Protein AF-R6QIT0-F1 (afdb_monomer)

Sequence (380 aa):
MDTFSKRIVAFETPDDYEEWKKTYWSDENIAYMNYVTDMEKKYGKNFETVLNSMTDKEYEKYKRLLDDNPMNKPKTALVKDSKNVRIELNKDIASTNTQIDKLKNQFKQLTDGYSYDEWYRDFSSIEDGFGNGEKDADFEKLKKIDAELKKLFQKKSDLIYNKEKRVQLDTGYKGKIPDDKIQEYNKKAFEQIKRDTGYSDGKAKEFHNALLEYFGGDYETILAGENNTAQIIRNGMDLLPTYKGSIYRGMIFKSENIKMFSELKPGDILPNKGIIESWTSNNRTAISFGGIKSYERSSVILECIDNKTGVGVQHISKFGDREAEVLTSATYEVVDIVIENKFDYLSNHKELLWFPEDLEDEKTTMKGNIVCRIKVKEKN

pLDDT: mean 86.38, std 12.87, range [31.73, 98.19]

Foldseek 3Di:
DPPVVPDDDDDPDPVSVVVVVCLCPDPLNVVLVVLQVVLCVVQNVDSVSSQVPDDPVSNVVNVVSLVSRPVNPPDPPPPVPVLNVLVVLLVLLLVLLVVLVVLQVVLCVLVVRQGPVNCVVVAVDLCGVCPPHDCDPSSVVNVVSVVVNVVSVVVLLVSLLPFAADAADAQVDDWFADPVCVVVLLVVLLVLLCSQNVDDSVLSVLQLVLLCCCQPHDVLCVQVVVDCSLVSPLSSLSRGHAYFWKKKAKAKAQPVPCCLPQVDDFFDWRDDSGQKDKIARDQVLRVVNQPLAVLLIAMEMEMEGGGRRWHQSLSSRSGHNSSSITMDRFIKGWHDKDKDQSLVVCVVVVVPYPDNCCSVVCVVSRRSYMYIYTYIYGDD

Secondary structure (DSSP, 8-state):
--TTT------SSHHHHHHHHHHHTSHHHHHHHHHHHHHHHHH-S-HHHHHHH--HHHHHHHHHHHHH-TTTS--------HHHHHHHHHHHHHHHHHHHHHHHHHHHHHTTT--HHHHHHH-SSHHHHHTTS---HHHHHHHHHHHHHHHHHHHHHHHHHTSPEE-PPP-S-SSSPPGGGHHHHHHHHHHHHHHHH---HHHHHHHHHHHHHHHHS-HHHHHTT-STHHHHHHHHHTTSPEE-S-EEEEEEE-TTTTHHHHT--TTPBPPP-SS-EEEES-HHHHHHHTTTT-TTSEEEEEEETT-SS-EE-TTTSTTGGGTTEEEE---EEEEEEEEEEHHHHHHH-GGGSSSTTHHHHTHHHHHTSEEEEEEEEE--

Mean predicted aligned error: 12.8 Å

Radius of gyration: 28.86 Å; Cα contacts (8 Å, |Δi|>4): 556; chains: 1; bounding box: 90×42×73 Å

Structure (mmCIF, N/CA/C/O backbone):
data_AF-R6QIT0-F1
#
_entry.id   AF-R6QIT0-F1
#
loop_
_atom_site.group_PDB
_atom_site.id
_atom_site.type_symbol
_atom_site.label_atom_id
_atom_site.label_alt_id
_atom_site.label_comp_id
_atom_site.label_asym_id
_atom_site.label_entity_id
_atom_site.label_seq_id
_atom_site.pdbx_PDB_ins_code
_atom_site.Cartn_x
_atom_site.Cartn_y
_atom_site.Cartn_z
_atom_site.occupancy
_atom_site.B_iso_or_equiv
_atom_site.auth_seq_id
_atom_site.auth_comp_id
_atom_site.auth_asym_id
_atom_site.auth_atom_id
_atom_site.pdbx_PDB_model_num
ATOM 1 N N . MET A 1 1 ? -32.465 -17.408 -16.448 1.00 31.73 1 MET A N 1
ATOM 2 C CA . MET A 1 1 ? -32.363 -16.426 -17.548 1.00 31.73 1 MET A CA 1
ATOM 3 C C . MET A 1 1 ? -33.672 -15.668 -17.554 1.00 31.73 1 MET A C 1
ATOM 5 O O . MET A 1 1 ? -34.705 -16.321 -17.606 1.00 31.73 1 MET A O 1
ATOM 9 N N . ASP A 1 2 ? -33.640 -14.348 -17.383 1.00 43.69 2 ASP A N 1
ATOM 10 C CA . ASP A 1 2 ? -34.857 -13.538 -17.470 1.00 43.69 2 ASP A CA 1
ATOM 11 C C . ASP A 1 2 ? -35.331 -13.514 -18.928 1.00 43.69 2 ASP A C 1
ATOM 13 O O . ASP A 1 2 ? -34.564 -13.174 -19.832 1.00 43.69 2 ASP A O 1
ATOM 17 N N . THR A 1 3 ? -36.576 -13.921 -19.160 1.00 40.91 3 THR A N 1
ATOM 18 C CA . THR A 1 3 ? -37.177 -14.031 -20.491 1.00 40.91 3 THR A CA 1
ATOM 19 C C . THR A 1 3 ? -37.334 -12.681 -21.193 1.00 40.91 3 THR A C 1
ATOM 21 O O . THR A 1 3 ? -37.388 -12.667 -22.420 1.00 40.91 3 THR A O 1
ATOM 24 N N . PHE A 1 4 ? -37.323 -11.557 -20.460 1.00 41.91 4 PHE A N 1
ATOM 25 C CA . PHE A 1 4 ? -37.477 -10.214 -21.036 1.00 41.91 4 PHE A CA 1
ATOM 26 C C . PHE A 1 4 ? -36.151 -9.534 -21.359 1.00 41.91 4 PHE A C 1
ATOM 28 O O . PHE A 1 4 ? -35.942 -9.082 -22.483 1.00 41.91 4 PHE A O 1
ATOM 35 N N . SER A 1 5 ? -35.216 -9.489 -20.411 1.00 49.47 5 SER A N 1
ATOM 36 C CA . SER A 1 5 ? -33.914 -8.863 -20.665 1.00 49.47 5 SER A CA 1
ATOM 37 C C . SER A 1 5 ? -32.928 -9.781 -21.394 1.00 49.47 5 SER A C 1
ATOM 39 O O . SER A 1 5 ? -31.866 -9.317 -21.813 1.00 49.47 5 SER A O 1
ATOM 41 N N . LYS A 1 6 ? -33.231 -11.086 -21.508 1.00 46.38 6 LYS A N 1
ATOM 42 C CA . LYS A 1 6 ? -32.286 -12.153 -21.898 1.00 46.38 6 LYS A CA 1
ATOM 43 C C . LYS A 1 6 ? -31.000 -12.156 -21.060 1.00 46.38 6 LYS A C 1
ATOM 45 O O . LYS A 1 6 ? -30.019 -12.803 -21.425 1.00 46.38 6 LYS A O 1
ATOM 50 N N . ARG A 1 7 ? -30.986 -11.452 -19.922 1.00 44.56 7 ARG A N 1
ATOM 51 C CA . ARG A 1 7 ? -29.840 -11.394 -19.019 1.00 44.56 7 ARG A CA 1
ATOM 52 C C . ARG A 1 7 ? -29.917 -12.556 -18.042 1.00 44.56 7 ARG A C 1
ATOM 54 O O . ARG A 1 7 ? -30.984 -12.963 -17.570 1.00 44.56 7 ARG A O 1
ATOM 61 N N . ILE A 1 8 ? -28.754 -13.107 -17.733 1.00 48.91 8 ILE A N 1
ATOM 62 C CA . ILE A 1 8 ? -28.604 -13.948 -16.553 1.00 48.91 8 ILE A CA 1
ATOM 63 C C . ILE A 1 8 ? -28.689 -12.992 -15.365 1.00 48.91 8 ILE A C 1
ATOM 65 O O . ILE A 1 8 ? -27.831 -12.129 -15.201 1.00 48.91 8 ILE A O 1
ATOM 69 N N . VAL A 1 9 ? -29.764 -13.098 -14.588 1.00 52.53 9 VAL A N 1
ATOM 70 C CA . VAL A 1 9 ? -29.870 -12.385 -13.316 1.00 52.53 9 VAL A CA 1
ATOM 71 C C . VAL A 1 9 ? -29.039 -13.183 -12.319 1.00 52.53 9 VAL A C 1
ATOM 73 O O . VAL A 1 9 ? -29.407 -14.303 -11.971 1.00 52.53 9 VAL A O 1
ATOM 76 N N . ALA A 1 10 ? -27.879 -12.642 -11.960 1.00 47.38 10 ALA A N 1
ATOM 77 C CA . ALA A 1 10 ? -27.065 -13.142 -10.863 1.00 47.38 10 ALA A CA 1
ATOM 78 C C . ALA A 1 10 ? -27.478 -12.410 -9.582 1.00 47.38 10 ALA A C 1
ATOM 80 O O . ALA A 1 10 ? -27.758 -11.211 -9.621 1.00 47.38 10 ALA A O 1
ATOM 81 N N . PHE A 1 11 ? -27.532 -13.144 -8.476 1.00 59.38 11 PHE A N 1
ATOM 82 C CA . PHE A 1 11 ? -27.791 -12.606 -7.145 1.00 59.38 11 PHE A CA 1
ATOM 83 C C . PHE A 1 11 ? -26.498 -12.739 -6.344 1.00 59.38 11 PHE A C 1
ATOM 85 O O . PHE A 1 11 ? -25.882 -13.807 -6.368 1.00 59.38 11 PHE A O 1
ATOM 92 N N . GLU A 1 12 ? -26.058 -11.658 -5.701 1.00 51.62 12 GLU A N 1
ATOM 93 C CA . GLU A 1 12 ? -24.821 -11.653 -4.909 1.00 51.62 12 GLU A CA 1
ATOM 94 C C . GLU A 1 12 ? -25.052 -12.284 -3.532 1.00 51.62 12 GLU A C 1
ATOM 96 O O . GLU A 1 12 ? -24.141 -12.894 -2.971 1.00 51.62 12 GLU A O 1
ATOM 101 N N . THR A 1 13 ? -26.290 -12.217 -3.027 1.00 56.69 13 THR A N 1
ATOM 102 C CA . THR A 1 13 ? -26.695 -12.820 -1.755 1.00 56.69 13 THR A CA 1
ATOM 103 C C . THR A 1 13 ? -28.011 -13.612 -1.859 1.00 56.69 13 THR A C 1
ATOM 105 O O . THR A 1 13 ? -28.820 -13.380 -2.764 1.00 56.69 13 THR A O 1
ATOM 108 N N . PRO A 1 14 ? -28.269 -14.554 -0.929 1.00 63.12 14 PRO A N 1
ATOM 109 C CA . PRO A 1 14 ? -29.573 -15.209 -0.803 1.00 63.12 14 PRO A CA 1
ATOM 110 C C . PRO A 1 14 ? -30.732 -14.235 -0.542 1.00 63.12 14 PRO A C 1
ATOM 112 O O . PRO A 1 14 ? -31.841 -14.476 -1.016 1.00 63.12 14 PRO A O 1
ATOM 115 N N . ASP A 1 15 ? -30.480 -13.126 0.155 1.00 66.56 15 ASP A N 1
ATOM 116 C CA . ASP A 1 15 ? -31.505 -12.127 0.475 1.00 66.56 15 ASP A CA 1
ATOM 117 C C . ASP A 1 15 ? -31.977 -11.381 -0.784 1.00 66.56 15 ASP A C 1
ATOM 119 O O . ASP A 1 15 ? -33.183 -11.192 -0.972 1.00 66.56 15 ASP A O 1
ATOM 123 N N . ASP A 1 16 ? -31.058 -11.077 -1.712 1.00 58.75 16 ASP A N 1
ATOM 124 C CA . ASP A 1 16 ? -31.390 -10.479 -3.016 1.00 58.75 16 ASP A CA 1
ATOM 125 C C . ASP A 1 16 ? -32.320 -11.383 -3.839 1.00 58.75 16 ASP A C 1
ATOM 127 O O . ASP A 1 16 ? -33.185 -10.916 -4.587 1.00 58.75 16 ASP A O 1
ATOM 131 N N . TYR A 1 17 ? -32.145 -12.701 -3.709 1.00 66.12 17 TYR A N 1
ATOM 132 C CA . TYR A 1 17 ? -32.988 -13.681 -4.380 1.00 66.12 17 TYR A CA 1
ATOM 133 C C . TYR A 1 17 ? -34.389 -13.754 -3.757 1.00 66.12 17 TYR A C 1
ATOM 135 O O . TYR A 1 17 ? -35.378 -13.851 -4.487 1.00 66.12 17 TYR A O 1
ATOM 143 N N . GLU A 1 18 ? -34.505 -13.664 -2.431 1.00 74.25 18 GLU A N 1
ATOM 144 C CA . GLU A 1 18 ? -35.802 -13.651 -1.741 1.00 74.25 18 GLU A CA 1
ATOM 145 C C . GLU A 1 18 ? -36.601 -12.368 -2.015 1.00 74.25 18 GLU A C 1
ATOM 147 O O . GLU A 1 18 ? -37.817 -12.422 -2.219 1.00 74.25 18 GLU A O 1
ATOM 152 N N . GLU A 1 19 ? -35.943 -11.212 -2.096 1.00 73.75 19 GLU A N 1
ATOM 153 C CA . GLU A 1 19 ? -36.597 -9.956 -2.479 1.00 73.75 19 GLU A CA 1
ATOM 154 C C . GLU A 1 19 ? -37.039 -9.966 -3.950 1.00 73.75 19 GLU A C 1
ATOM 156 O O . GLU A 1 19 ? -38.164 -9.568 -4.286 1.00 73.75 19 GLU A O 1
ATOM 161 N N . TRP A 1 20 ? -36.201 -10.519 -4.832 1.00 79.12 20 TRP A N 1
ATOM 162 C CA . TRP A 1 20 ? -36.572 -10.737 -6.224 1.00 79.12 20 TRP A CA 1
ATOM 163 C C . TRP A 1 20 ? -37.781 -11.664 -6.356 1.00 79.12 20 TRP A C 1
ATOM 165 O O . TRP A 1 20 ? -38.696 -11.340 -7.110 1.00 79.12 20 TRP A O 1
ATOM 175 N N . LYS A 1 21 ? -37.844 -12.770 -5.600 1.00 77.12 21 LYS A N 1
ATOM 176 C CA . LYS A 1 21 ? -38.999 -13.685 -5.616 1.00 77.12 21 LYS A CA 1
ATOM 177 C C . LYS A 1 21 ? -40.297 -12.983 -5.246 1.00 77.12 21 LYS A C 1
ATOM 179 O O . LYS A 1 21 ? -41.299 -13.212 -5.914 1.00 77.12 21 LYS A O 1
ATOM 184 N N . LYS A 1 22 ? -40.295 -12.138 -4.210 1.00 80.25 22 LYS A N 1
ATOM 185 C CA . LYS A 1 22 ? -41.497 -11.390 -3.796 1.00 80.25 22 LYS A CA 1
ATOM 186 C C . LYS A 1 22 ? -42.024 -10.507 -4.924 1.00 80.25 22 LYS A C 1
ATOM 188 O O . LYS A 1 22 ? -43.225 -10.456 -5.150 1.00 80.25 22 LYS A O 1
ATOM 193 N N . THR A 1 23 ? -41.118 -9.861 -5.651 1.00 79.19 23 THR A N 1
ATOM 194 C CA . THR A 1 23 ? -41.467 -8.995 -6.785 1.00 79.19 23 THR A CA 1
ATOM 195 C C . THR A 1 23 ? -41.882 -9.808 -8.015 1.00 79.19 23 THR A C 1
ATOM 197 O O . THR A 1 23 ? -42.837 -9.465 -8.702 1.00 79.19 23 THR A O 1
ATOM 200 N N . TYR A 1 24 ? -41.196 -10.921 -8.283 1.00 81.19 24 TYR A N 1
ATOM 201 C CA . TYR A 1 24 ? -41.499 -11.814 -9.399 1.00 81.19 24 TYR A CA 1
ATOM 202 C C . TYR A 1 24 ? -42.861 -12.503 -9.241 1.00 81.19 24 TYR A C 1
ATOM 204 O O . TYR A 1 24 ? -43.573 -12.696 -10.223 1.00 81.19 24 TYR A O 1
ATOM 212 N N . TRP A 1 25 ? -43.249 -12.844 -8.013 1.00 83.31 25 TRP A N 1
ATOM 213 C CA . TRP A 1 25 ? -44.538 -13.463 -7.699 1.00 83.31 25 TRP A CA 1
ATOM 214 C C . TRP A 1 25 ? -45.601 -12.461 -7.231 1.00 83.31 25 TRP A C 1
ATOM 216 O O . TRP A 1 25 ? -46.584 -12.871 -6.620 1.00 83.31 25 TRP A O 1
ATOM 226 N N . SER A 1 26 ? -45.421 -11.165 -7.497 1.00 85.94 26 SER A N 1
ATOM 227 C CA . SER A 1 26 ? -46.438 -10.161 -7.181 1.00 85.94 26 SER A CA 1
ATOM 228 C C . SER A 1 26 ? -47.660 -10.306 -8.095 1.00 85.94 26 SER A C 1
ATOM 230 O O . SER A 1 26 ? -47.542 -10.754 -9.243 1.00 85.94 26 SER A O 1
ATOM 232 N N . ASP A 1 27 ? -48.833 -9.902 -7.603 1.00 88.31 27 ASP A N 1
ATOM 233 C CA . ASP A 1 27 ? -50.092 -9.982 -8.353 1.00 88.31 27 ASP A CA 1
ATOM 234 C C . ASP A 1 27 ? -50.006 -9.204 -9.677 1.00 88.31 27 ASP A C 1
ATOM 236 O O . ASP A 1 27 ? -50.529 -9.641 -10.703 1.00 88.31 27 ASP A O 1
ATOM 240 N N . GLU A 1 28 ? -49.279 -8.085 -9.683 1.00 88.50 28 GLU A N 1
ATOM 241 C CA . GLU A 1 28 ? -49.058 -7.236 -10.853 1.00 88.50 28 GLU A CA 1
ATOM 242 C C . GLU A 1 28 ? -48.193 -7.930 -11.916 1.00 88.50 28 GLU A C 1
ATOM 244 O O . GLU A 1 28 ? -48.548 -7.927 -13.099 1.00 88.50 28 GLU A O 1
ATOM 249 N N . ASN A 1 29 ? -47.084 -8.574 -11.520 1.00 85.75 29 ASN A N 1
ATOM 250 C CA . ASN A 1 29 ? -46.243 -9.309 -12.470 1.00 85.75 29 ASN A CA 1
ATOM 251 C C . ASN A 1 29 ? -46.955 -10.569 -12.986 1.00 85.75 29 ASN A C 1
ATOM 253 O O . ASN A 1 29 ? -46.876 -10.877 -14.176 1.00 85.75 29 ASN A O 1
ATOM 257 N N . ILE A 1 30 ? -47.710 -11.268 -12.134 1.00 88.75 30 ILE A N 1
ATOM 258 C CA . ILE A 1 30 ? -48.521 -12.425 -12.538 1.00 88.75 30 ILE A CA 1
ATOM 259 C C . ILE A 1 30 ? -49.605 -12.004 -13.542 1.00 88.75 30 ILE A C 1
ATOM 261 O O . ILE A 1 30 ? -49.784 -12.667 -14.566 1.00 88.75 30 ILE A O 1
ATOM 265 N N . ALA A 1 31 ? -50.301 -10.889 -13.302 1.00 87.94 31 ALA A N 1
ATOM 266 C CA . ALA A 1 31 ? -51.314 -10.363 -14.216 1.00 87.94 31 ALA A CA 1
ATOM 267 C C . ALA A 1 31 ? -50.725 -10.022 -15.594 1.00 87.94 31 ALA A C 1
ATOM 269 O O . ALA A 1 31 ? -51.314 -10.365 -16.624 1.00 87.94 31 ALA A O 1
ATOM 270 N N . TYR A 1 32 ? -49.542 -9.406 -15.615 1.00 89.12 32 TYR A N 1
ATOM 271 C CA . TYR A 1 32 ? -48.799 -9.138 -16.842 1.00 89.12 32 TYR A CA 1
ATOM 272 C C . TYR A 1 32 ? -48.402 -10.431 -17.576 1.00 89.12 32 TYR A C 1
ATOM 274 O O . TYR A 1 32 ? -48.713 -10.587 -18.759 1.00 89.12 32 TYR A O 1
ATOM 282 N N . MET A 1 33 ? -47.781 -11.390 -16.881 1.00 87.50 33 MET A N 1
ATOM 283 C CA . MET A 1 33 ? -47.329 -12.660 -17.467 1.00 87.50 33 MET A CA 1
ATOM 284 C C . MET A 1 33 ? -48.482 -13.482 -18.049 1.00 87.50 33 MET A C 1
ATOM 286 O O . MET A 1 33 ? -48.368 -14.025 -19.152 1.00 87.50 33 MET A O 1
ATOM 290 N N . ASN A 1 34 ? -49.610 -13.544 -17.339 1.00 90.12 34 ASN A N 1
ATOM 291 C CA . ASN A 1 34 ? -50.814 -14.219 -17.817 1.00 90.12 34 ASN A CA 1
ATOM 292 C C . ASN A 1 34 ? -51.345 -13.560 -19.091 1.00 90.12 34 ASN A C 1
ATOM 294 O O . ASN A 1 34 ? -51.652 -14.249 -20.061 1.00 90.12 34 ASN A O 1
ATOM 298 N N . TYR A 1 35 ? -51.383 -12.226 -19.124 1.00 89.94 35 TYR A N 1
ATOM 299 C CA . TYR A 1 35 ? -51.857 -11.500 -20.294 1.00 89.94 35 TYR A CA 1
ATOM 300 C C . TYR A 1 35 ? -50.952 -11.696 -21.517 1.00 89.94 35 TYR A C 1
ATOM 302 O O . TYR A 1 35 ? -51.455 -11.950 -22.610 1.00 89.94 35 TYR A O 1
ATOM 310 N N . VAL A 1 36 ? -49.626 -11.658 -21.344 1.00 84.56 36 VAL A N 1
ATOM 311 C CA . VAL A 1 36 ? -48.670 -11.971 -22.423 1.00 84.56 36 VAL A CA 1
ATOM 312 C C . VAL A 1 36 ? -48.868 -13.404 -22.923 1.00 84.56 36 VAL A C 1
ATOM 314 O O . VAL A 1 36 ? -48.960 -13.620 -24.128 1.00 84.56 36 VAL A O 1
ATOM 317 N N . THR A 1 37 ? -49.031 -14.367 -22.013 1.00 86.62 37 THR A N 1
ATOM 318 C CA . THR A 1 37 ? -49.285 -15.776 -22.359 1.00 86.62 37 THR A CA 1
ATOM 319 C C . THR A 1 37 ? -50.571 -15.943 -23.176 1.00 86.62 37 THR A C 1
ATOM 321 O O . THR A 1 37 ? -50.616 -16.728 -24.125 1.00 86.62 37 THR A O 1
ATOM 324 N N . ASP A 1 38 ? -51.630 -15.206 -22.843 1.00 90.12 38 ASP A N 1
ATOM 325 C CA . ASP A 1 38 ? -52.887 -15.246 -23.594 1.00 90.12 38 ASP A CA 1
ATOM 326 C C . ASP A 1 38 ? -52.742 -14.633 -24.994 1.00 90.12 38 ASP A C 1
ATOM 328 O O . ASP A 1 38 ? -53.301 -15.156 -25.961 1.00 90.12 38 ASP A O 1
ATOM 332 N N . MET A 1 39 ? -51.942 -13.572 -25.133 1.00 88.50 39 MET A N 1
ATOM 333 C CA . MET A 1 39 ? -51.628 -12.976 -26.435 1.00 88.50 39 MET A CA 1
ATOM 334 C C . MET A 1 39 ? -50.748 -13.894 -27.293 1.00 88.50 39 MET A C 1
ATOM 336 O O . MET A 1 39 ? -50.995 -14.022 -28.492 1.00 88.50 39 MET A O 1
ATOM 340 N N . GLU A 1 40 ? -49.793 -14.609 -26.693 1.00 86.50 40 GLU A N 1
ATOM 341 C CA . GLU A 1 40 ? -48.991 -15.626 -27.386 1.00 86.50 40 GLU A CA 1
ATOM 342 C C . GLU A 1 40 ? -49.841 -16.804 -27.876 1.00 86.50 40 GLU A C 1
ATOM 344 O O . GLU A 1 40 ? -49.637 -17.314 -28.979 1.00 86.50 40 GLU A O 1
ATOM 349 N N . LYS A 1 41 ? -50.834 -17.241 -27.091 1.00 89.25 41 LYS A N 1
ATOM 350 C CA . LYS A 1 41 ? -51.789 -18.269 -27.537 1.00 89.25 41 LYS A CA 1
ATOM 351 C C . LYS A 1 41 ? -52.631 -17.789 -28.717 1.00 89.25 41 LYS A C 1
ATOM 353 O O . LYS A 1 41 ? -52.975 -18.594 -29.578 1.00 89.25 41 LYS A O 1
ATOM 358 N N . LYS A 1 42 ? -52.973 -16.499 -28.743 1.00 89.75 42 LYS A N 1
ATOM 359 C CA . LYS A 1 42 ? -53.838 -15.903 -29.765 1.00 89.75 42 LYS A CA 1
ATOM 360 C C . LYS A 1 42 ? -53.106 -15.620 -31.080 1.00 89.75 42 LYS A C 1
ATOM 362 O O . LYS A 1 42 ? -53.659 -15.899 -32.139 1.00 89.75 42 LYS A O 1
ATOM 367 N N . TYR A 1 43 ? -51.889 -15.082 -31.017 1.00 87.25 43 TYR A N 1
ATOM 368 C CA . TYR A 1 43 ? -51.154 -14.576 -32.185 1.00 87.25 43 TYR A CA 1
ATOM 369 C C . TYR A 1 43 ? -49.862 -15.356 -32.499 1.00 87.25 43 TYR A C 1
ATOM 371 O O . TYR A 1 43 ? -49.231 -15.119 -33.527 1.00 87.25 43 TYR A O 1
ATOM 379 N N . GLY A 1 44 ? -49.483 -16.323 -31.658 1.00 82.69 44 GLY A N 1
ATOM 380 C CA . GLY A 1 44 ? -48.288 -17.156 -31.813 1.00 82.69 44 GLY A CA 1
ATOM 381 C C . GLY A 1 44 ? -47.152 -16.774 -30.858 1.00 82.69 44 GLY A C 1
ATOM 382 O O . GLY A 1 44 ? -47.201 -15.775 -30.158 1.00 82.69 44 GLY A O 1
ATOM 383 N N . LYS A 1 45 ? -46.087 -17.582 -30.820 1.00 76.88 45 LYS A N 1
ATOM 384 C CA . LYS A 1 45 ? -44.990 -17.438 -29.836 1.00 76.88 45 LYS A CA 1
ATOM 385 C C . LYS A 1 45 ? -43.949 -16.365 -30.177 1.00 76.88 45 LYS A C 1
ATOM 387 O O . LYS A 1 45 ? -43.019 -16.142 -29.408 1.00 76.88 45 LYS A O 1
ATOM 392 N N . ASN A 1 46 ? -44.029 -15.759 -31.360 1.00 81.75 46 ASN A N 1
ATOM 393 C CA . ASN A 1 46 ? -43.087 -14.719 -31.756 1.00 81.75 46 ASN A CA 1
ATOM 394 C C . ASN A 1 46 ? -43.569 -13.372 -31.202 1.00 81.75 46 ASN A C 1
ATOM 396 O O . ASN A 1 46 ? -44.570 -12.837 -31.664 1.00 81.75 46 ASN A O 1
ATOM 400 N N . PHE A 1 47 ? -42.837 -12.827 -30.233 1.00 72.94 47 PHE A N 1
ATOM 401 C CA . PHE A 1 47 ? -43.214 -11.604 -29.521 1.00 72.94 47 PHE A CA 1
ATOM 402 C C . PHE A 1 47 ? -43.420 -10.383 -30.433 1.00 72.94 47 PHE A C 1
ATOM 404 O O . PHE A 1 47 ? -44.367 -9.625 -30.253 1.00 72.94 47 PHE A O 1
ATOM 411 N N . GLU A 1 48 ? -42.576 -10.215 -31.451 1.00 70.75 48 GLU A N 1
ATOM 412 C CA . GLU A 1 48 ? -42.704 -9.123 -32.423 1.00 70.75 48 GLU A CA 1
ATOM 413 C C . GLU A 1 48 ? -43.969 -9.285 -33.277 1.00 70.75 48 GLU A C 1
ATOM 415 O O . GLU A 1 48 ? -44.690 -8.323 -33.535 1.00 70.75 48 GLU A O 1
ATOM 420 N N . THR A 1 49 ? -44.301 -10.526 -33.637 1.00 74.50 49 THR A N 1
ATOM 421 C CA . THR A 1 49 ? -45.550 -10.859 -34.337 1.00 74.50 49 THR A CA 1
ATOM 422 C C . THR A 1 49 ? -46.767 -10.599 -33.453 1.00 74.50 49 THR A C 1
ATOM 424 O O . THR A 1 49 ? -47.758 -10.050 -33.930 1.00 74.50 49 THR A O 1
ATOM 427 N N . VAL A 1 50 ? -46.688 -10.946 -32.166 1.00 79.69 50 VAL A N 1
ATOM 428 C CA . VAL A 1 50 ? -47.752 -10.704 -31.185 1.00 79.69 50 VAL A CA 1
ATOM 429 C C . VAL A 1 50 ? -48.033 -9.210 -31.060 1.00 79.69 50 VAL A C 1
ATOM 431 O O . VAL A 1 50 ? -49.177 -8.810 -31.244 1.00 79.69 50 VAL A O 1
ATOM 434 N N . LEU A 1 51 ? -47.009 -8.385 -30.819 1.00 77.56 51 LEU A N 1
ATOM 435 C CA . LEU A 1 51 ? -47.170 -6.934 -30.666 1.00 77.56 51 LEU A CA 1
ATOM 436 C C . LEU A 1 51 ? -47.758 -6.273 -31.918 1.00 77.56 51 LEU A C 1
ATOM 438 O O . LEU A 1 51 ? -48.676 -5.467 -31.800 1.00 77.56 51 LEU A O 1
ATOM 442 N N . ASN A 1 52 ? -47.286 -6.657 -33.107 1.00 77.44 52 ASN A N 1
ATOM 443 C CA . ASN A 1 52 ? -47.766 -6.095 -34.373 1.00 77.44 52 ASN A CA 1
ATOM 444 C C . ASN A 1 52 ? -49.179 -6.565 -34.761 1.00 77.44 52 ASN A C 1
ATOM 446 O O . ASN A 1 52 ? -49.790 -5.978 -35.652 1.00 77.44 52 ASN A O 1
ATOM 450 N N . SER A 1 53 ? -49.694 -7.617 -34.116 1.00 82.88 53 SER A N 1
ATOM 451 C CA . SER A 1 53 ? -51.023 -8.182 -34.388 1.00 82.88 53 SER A CA 1
ATOM 452 C C . SER A 1 53 ? -52.082 -7.779 -33.355 1.00 82.88 53 SER A C 1
ATOM 454 O O . SER A 1 53 ? -53.253 -8.122 -33.527 1.00 82.88 53 SER A O 1
ATOM 456 N N . MET A 1 54 ? -51.701 -7.075 -32.281 1.00 87.00 54 MET A N 1
ATOM 457 C CA . MET A 1 54 ? -52.644 -6.602 -31.265 1.00 87.00 54 MET A CA 1
ATOM 458 C C . MET A 1 54 ? -53.552 -5.503 -31.817 1.00 87.00 54 MET A C 1
ATOM 460 O O . MET A 1 54 ? -53.117 -4.605 -32.532 1.00 87.00 54 MET A O 1
ATOM 464 N N . THR A 1 55 ? -54.819 -5.527 -31.411 1.00 88.81 55 THR A N 1
ATOM 465 C CA . THR A 1 55 ? -55.696 -4.358 -31.565 1.00 88.81 55 THR A CA 1
ATOM 466 C C . THR A 1 55 ? -55.266 -3.232 -30.622 1.00 88.81 55 THR A C 1
ATOM 468 O O . THR A 1 55 ? -54.688 -3.495 -29.567 1.00 88.81 55 THR A O 1
ATOM 471 N N . ASP A 1 56 ? -55.645 -1.987 -30.919 1.00 76.56 56 ASP A N 1
ATOM 472 C CA . ASP A 1 56 ? -55.338 -0.830 -30.060 1.00 76.56 56 ASP A CA 1
ATOM 473 C C . ASP A 1 56 ? -55.758 -1.051 -28.598 1.00 76.56 56 ASP A C 1
ATOM 475 O O . ASP A 1 56 ? -55.019 -0.741 -27.668 1.00 76.56 56 ASP A O 1
ATOM 479 N N . LYS A 1 57 ? -56.927 -1.665 -28.367 1.00 83.25 57 LYS A N 1
ATOM 480 C CA . LYS A 1 57 ? -57.407 -1.979 -27.009 1.00 83.25 57 LYS A CA 1
ATOM 481 C C . LYS A 1 57 ? -56.537 -3.018 -26.302 1.00 83.25 57 LYS A C 1
ATOM 483 O O . LYS A 1 57 ? -56.346 -2.931 -25.089 1.00 83.25 57 LYS A O 1
ATOM 488 N N . GLU A 1 58 ? -56.051 -4.015 -27.034 1.00 84.31 58 GLU A N 1
ATOM 489 C CA . GLU A 1 58 ? -55.181 -5.058 -26.488 1.00 84.31 58 GLU A CA 1
ATOM 490 C C . GLU A 1 58 ? -53.790 -4.513 -26.180 1.00 84.31 58 GLU A C 1
ATOM 492 O O . GLU A 1 58 ? -53.230 -4.849 -25.134 1.00 84.31 58 GLU A O 1
ATOM 497 N N . TYR A 1 59 ? -53.284 -3.637 -27.047 1.00 82.50 59 TYR A N 1
ATOM 498 C CA . TYR A 1 59 ? -52.012 -2.957 -26.869 1.00 82.50 59 TYR A CA 1
ATOM 499 C C . TYR A 1 59 ? -52.045 -1.985 -25.685 1.00 82.50 59 TYR A C 1
ATOM 501 O O . TYR A 1 59 ? -51.150 -2.014 -24.847 1.00 82.50 59 TYR A O 1
ATOM 509 N N . GLU A 1 60 ? -53.101 -1.184 -25.535 1.00 79.88 60 GLU A N 1
ATOM 510 C CA . GLU A 1 60 ? -53.247 -0.286 -24.382 1.00 79.88 60 GLU A CA 1
ATOM 511 C C . GLU A 1 60 ? -53.340 -1.057 -23.058 1.00 79.88 60 GLU A C 1
ATOM 513 O O . GLU A 1 60 ? -52.769 -0.649 -22.044 1.00 79.88 60 GLU A O 1
ATOM 518 N N . LYS A 1 61 ? -54.009 -2.218 -23.054 1.00 87.25 61 LYS A N 1
ATOM 519 C CA . LYS A 1 61 ? -54.032 -3.102 -21.882 1.00 87.25 61 LYS A CA 1
ATOM 520 C C . LYS A 1 61 ? -52.658 -3.720 -21.607 1.00 87.25 61 LYS A C 1
ATOM 522 O O . LYS A 1 61 ? -52.246 -3.746 -20.450 1.00 87.25 61 LYS A O 1
ATOM 527 N N . TYR A 1 62 ? -51.956 -4.187 -22.642 1.00 86.88 62 TYR A N 1
ATOM 528 C CA . TYR A 1 62 ? -50.577 -4.673 -22.534 1.00 86.88 62 TYR A CA 1
ATOM 529 C C . TYR A 1 62 ? -49.676 -3.601 -21.917 1.00 86.88 62 TYR A C 1
ATOM 531 O O . TYR A 1 62 ? -49.007 -3.861 -20.922 1.00 86.88 62 TYR A O 1
ATOM 539 N N . LYS A 1 63 ? -49.715 -2.386 -22.469 1.00 81.44 63 LYS A N 1
ATOM 540 C CA . LYS A 1 63 ? -48.892 -1.258 -22.046 1.00 81.44 63 LYS A CA 1
ATOM 541 C C . LYS A 1 63 ? -49.177 -0.859 -20.603 1.00 81.44 63 LYS A C 1
ATOM 543 O O . LYS A 1 63 ? -48.240 -0.699 -19.838 1.00 81.44 63 LYS A O 1
ATOM 548 N N . ARG A 1 64 ? -50.449 -0.801 -20.195 1.00 85.44 64 ARG A N 1
ATOM 549 C CA . ARG A 1 64 ? -50.814 -0.531 -18.797 1.00 85.44 64 ARG A CA 1
ATOM 550 C C . ARG A 1 64 ? -50.259 -1.589 -17.844 1.00 85.44 64 ARG A C 1
ATOM 552 O O . ARG A 1 64 ? -49.634 -1.239 -16.855 1.00 85.44 64 ARG A O 1
ATOM 559 N N . LEU A 1 65 ? -50.450 -2.873 -18.159 1.00 87.88 65 LEU A N 1
ATOM 560 C CA . LEU A 1 65 ? -49.923 -3.965 -17.335 1.00 87.88 65 LEU A CA 1
ATOM 561 C C . LEU A 1 65 ? -48.393 -3.950 -17.283 1.00 87.88 65 LEU A C 1
ATOM 563 O O . LEU A 1 65 ? -47.818 -4.264 -16.250 1.00 87.88 65 LEU A O 1
ATOM 567 N N . LEU A 1 66 ? -47.742 -3.582 -18.385 1.00 83.31 66 LEU A N 1
ATOM 568 C CA . LEU A 1 66 ? -46.297 -3.431 -18.470 1.00 83.31 66 LEU A CA 1
ATOM 569 C C . LEU A 1 66 ? -45.796 -2.237 -17.636 1.00 83.31 66 LEU A C 1
ATOM 571 O O . LEU A 1 66 ? -44.798 -2.370 -16.934 1.00 83.31 66 LEU A O 1
ATOM 575 N N . ASP A 1 67 ? -46.472 -1.091 -17.684 1.00 80.00 67 ASP A N 1
ATOM 576 C CA . ASP A 1 67 ? -46.113 0.118 -16.928 1.00 80.00 67 ASP A CA 1
ATOM 577 C C . ASP A 1 67 ? -46.348 -0.063 -15.413 1.00 80.00 67 ASP A C 1
ATOM 579 O O . ASP A 1 67 ? -45.554 0.401 -14.586 1.00 80.00 67 ASP A O 1
ATOM 583 N N . ASP A 1 68 ? -47.403 -0.797 -15.045 1.00 83.19 68 ASP A N 1
ATOM 584 C CA . ASP A 1 68 ? -47.730 -1.136 -13.657 1.00 83.19 68 ASP A CA 1
ATOM 585 C C . ASP A 1 68 ? -46.840 -2.263 -13.100 1.00 83.19 68 ASP A C 1
ATOM 587 O O . ASP A 1 68 ? -46.701 -2.389 -11.880 1.00 83.19 68 ASP A O 1
ATOM 591 N N . ASN A 1 69 ? -46.185 -3.050 -13.963 1.00 82.62 69 ASN A N 1
ATOM 592 C CA . ASN A 1 69 ? -45.352 -4.174 -13.549 1.00 82.62 69 ASN A CA 1
ATOM 593 C C . ASN A 1 69 ? -44.086 -3.692 -12.806 1.00 82.62 69 ASN A C 1
ATOM 595 O O . ASN A 1 69 ? -43.215 -3.047 -13.408 1.00 82.62 69 ASN A O 1
ATOM 599 N N . PRO A 1 70 ? -43.904 -4.055 -11.520 1.00 76.25 70 PRO A N 1
ATOM 600 C CA . PRO A 1 70 ? -42.729 -3.659 -10.746 1.00 76.25 70 PRO A CA 1
ATOM 601 C C . PRO A 1 70 ? -41.410 -4.208 -11.317 1.00 76.25 70 PRO A C 1
ATOM 603 O O . PRO A 1 70 ? -40.358 -3.629 -11.059 1.00 76.25 70 PRO A O 1
ATOM 606 N N . MET A 1 71 ? -41.452 -5.265 -12.137 1.00 76.38 71 MET A N 1
ATOM 607 C CA . MET A 1 71 ? -40.288 -5.810 -12.849 1.00 76.38 71 MET A CA 1
ATOM 608 C C . MET A 1 71 ? -39.847 -4.963 -14.053 1.00 76.38 71 MET A C 1
ATOM 610 O O . MET A 1 71 ? -38.687 -5.054 -14.455 1.00 76.38 71 MET A O 1
ATOM 614 N N . ASN A 1 72 ? -40.750 -4.170 -14.641 1.00 72.75 72 ASN A N 1
ATOM 615 C CA . ASN A 1 72 ? -40.478 -3.344 -15.823 1.00 72.75 72 ASN A CA 1
ATOM 616 C C . ASN A 1 72 ? -40.094 -1.898 -15.472 1.00 72.75 72 ASN A C 1
ATOM 618 O O . ASN A 1 72 ? -39.493 -1.189 -16.282 1.00 72.75 72 ASN A O 1
ATOM 622 N N . LYS A 1 73 ? -40.374 -1.456 -14.243 1.00 63.28 73 LYS A N 1
ATOM 623 C CA . LYS A 1 73 ? -39.802 -0.206 -13.744 1.00 63.28 73 LYS A CA 1
ATOM 624 C C . LYS A 1 73 ? -38.277 -0.352 -13.771 1.00 63.28 73 LYS A C 1
ATOM 626 O O . LYS A 1 73 ? -37.771 -1.373 -13.294 1.00 63.28 73 LYS A O 1
ATOM 631 N N . PRO A 1 74 ? -37.523 0.614 -14.338 1.00 47.06 74 PRO A N 1
ATOM 632 C CA . PRO A 1 74 ? -36.073 0.584 -14.240 1.00 47.06 74 PRO A CA 1
ATOM 633 C C . PRO A 1 74 ? -35.761 0.425 -12.765 1.00 47.06 74 PRO A C 1
ATOM 635 O O . PRO A 1 74 ? -36.231 1.226 -11.958 1.00 47.06 74 PRO A O 1
ATOM 638 N N . LYS A 1 75 ? -35.055 -0.655 -12.418 1.00 45.97 75 LYS A N 1
ATOM 639 C CA . LYS A 1 75 ? -34.647 -0.912 -11.046 1.00 45.97 75 LYS A CA 1
ATOM 640 C C . LYS A 1 75 ? -33.955 0.360 -10.545 1.00 45.97 75 LYS A C 1
ATOM 642 O O . LYS A 1 75 ? -32.759 0.537 -10.762 1.00 45.97 75 LYS A O 1
ATOM 647 N N . THR A 1 76 ? -34.657 1.195 -9.781 1.00 38.03 76 THR A N 1
ATOM 648 C CA . THR A 1 76 ? -34.091 1.662 -8.526 1.00 38.03 76 THR A CA 1
ATOM 649 C C . THR A 1 76 ? -33.893 0.385 -7.754 1.00 38.03 76 THR A C 1
ATOM 651 O O . THR A 1 76 ? -34.755 -0.058 -7.001 1.00 38.03 76 THR A O 1
ATOM 654 N N . ALA A 1 77 ? -32.789 -0.292 -8.053 1.00 34.06 77 ALA A N 1
ATOM 655 C CA . ALA A 1 77 ? -32.274 -1.247 -7.128 1.00 34.06 77 ALA A CA 1
ATOM 656 C C . ALA A 1 77 ? -32.265 -0.492 -5.800 1.00 34.06 77 ALA A C 1
ATOM 658 O O . ALA A 1 77 ? -31.763 0.635 -5.737 1.00 34.06 77 ALA A O 1
ATOM 659 N N . LEU A 1 78 ? -32.795 -1.097 -4.747 1.00 36.38 78 LEU A N 1
ATOM 660 C CA . LEU A 1 78 ? -32.365 -0.765 -3.399 1.00 36.38 78 LEU A CA 1
ATOM 661 C C . LEU A 1 78 ? -30.894 -1.207 -3.239 1.00 36.38 78 LEU A C 1
ATOM 663 O O . LEU A 1 78 ? -30.507 -1.834 -2.268 1.00 36.38 78 LEU A O 1
ATOM 667 N N . VAL A 1 79 ? -30.037 -0.853 -4.206 1.00 35.28 79 VAL A N 1
ATOM 668 C CA . VAL A 1 79 ? -28.652 -0.516 -3.957 1.00 35.28 79 VAL A CA 1
ATOM 669 C C . VAL A 1 79 ? -28.794 0.586 -2.926 1.00 35.28 79 VAL A C 1
ATOM 671 O O . VAL A 1 79 ? -29.232 1.688 -3.262 1.00 35.28 79 VAL A O 1
ATOM 674 N N . LYS A 1 80 ? -28.485 0.298 -1.655 1.00 38.16 80 LYS A N 1
ATOM 675 C CA . LYS A 1 80 ? -27.974 1.357 -0.785 1.00 38.16 80 LYS A CA 1
ATOM 676 C C . LYS A 1 80 ? -27.009 2.123 -1.677 1.00 38.16 80 LYS A C 1
ATOM 678 O O . LYS A 1 80 ? -26.044 1.508 -2.124 1.00 38.16 80 LYS A O 1
ATOM 683 N N . ASP A 1 81 ? -27.362 3.358 -2.046 1.00 45.44 81 ASP A N 1
ATOM 684 C CA . ASP A 1 81 ? -26.641 4.164 -3.034 1.00 45.44 81 ASP A CA 1
ATOM 685 C C . ASP A 1 81 ? -25.148 3.882 -2.837 1.00 45.44 81 ASP A C 1
ATOM 687 O O . ASP A 1 81 ? -24.670 4.003 -1.710 1.00 45.44 81 ASP A O 1
ATOM 691 N N . SER A 1 82 ? -24.434 3.336 -3.826 1.00 53.22 82 SER A N 1
ATOM 692 C CA . SER A 1 82 ? -23.075 2.802 -3.594 1.00 53.22 82 SER A CA 1
ATOM 693 C C . SER A 1 82 ? -22.159 3.868 -2.981 1.00 53.22 82 SER A C 1
ATOM 695 O O . SER A 1 82 ? -21.247 3.578 -2.205 1.00 53.22 82 SER A O 1
ATOM 697 N N . LYS A 1 83 ? -22.499 5.134 -3.243 1.00 58.50 83 LYS A N 1
ATOM 698 C CA . LYS A 1 83 ? -21.988 6.322 -2.572 1.00 58.50 83 LYS A CA 1
ATOM 699 C C . LYS A 1 83 ? -22.298 6.369 -1.066 1.00 58.50 83 LYS A C 1
ATOM 701 O O . LYS A 1 83 ? -21.385 6.622 -0.291 1.00 58.50 83 LYS A O 1
ATOM 706 N N . ASN A 1 84 ? -23.531 6.115 -0.633 1.00 62.22 84 ASN A N 1
ATOM 707 C CA . ASN A 1 84 ? -23.918 6.021 0.780 1.00 62.22 84 ASN A CA 1
ATOM 708 C C . ASN A 1 84 ? -23.253 4.837 1.498 1.00 62.22 84 ASN A C 1
ATOM 710 O O . ASN A 1 84 ? -22.750 5.039 2.598 1.00 62.22 84 ASN A O 1
ATOM 714 N N . VAL A 1 85 ? -23.159 3.653 0.873 1.00 70.44 85 VAL A N 1
ATOM 715 C CA . VAL A 1 85 ? -22.432 2.498 1.455 1.00 70.44 85 VAL A CA 1
ATOM 716 C C . VAL A 1 85 ? -20.970 2.849 1.694 1.00 70.44 85 VAL A C 1
ATOM 718 O O . VAL A 1 85 ? -20.434 2.630 2.777 1.00 70.44 85 VAL A O 1
ATOM 721 N N . ARG A 1 86 ? -20.328 3.453 0.692 1.00 79.56 86 ARG A N 1
ATOM 722 C CA . ARG A 1 86 ? -18.947 3.913 0.794 1.00 79.56 86 ARG A CA 1
ATOM 723 C C . ARG A 1 86 ? -18.766 4.978 1.873 1.00 79.56 86 ARG A C 1
ATOM 725 O O . ARG A 1 86 ? -17.788 4.932 2.609 1.00 79.56 86 ARG A O 1
ATOM 732 N N . ILE A 1 87 ? -19.686 5.938 1.970 1.00 78.38 87 ILE A N 1
ATOM 733 C CA . ILE A 1 87 ? -19.639 6.989 2.994 1.00 78.38 87 ILE A CA 1
ATOM 734 C C . ILE A 1 87 ? -19.781 6.386 4.398 1.00 78.38 87 ILE A C 1
ATOM 736 O O . ILE A 1 87 ? -19.051 6.801 5.294 1.00 78.38 87 ILE A O 1
ATOM 740 N N . GLU A 1 88 ? -20.690 5.428 4.602 1.00 83.81 88 GLU A N 1
ATOM 741 C CA . GLU A 1 88 ? -20.837 4.707 5.876 1.00 83.81 88 GLU A CA 1
ATOM 742 C C . GLU A 1 88 ? -19.554 3.945 6.229 1.00 83.81 88 GLU A C 1
ATOM 744 O O . GLU A 1 88 ? -18.989 4.164 7.299 1.00 83.81 88 GLU A O 1
ATOM 749 N N . LEU A 1 89 ? -19.024 3.157 5.289 1.00 88.62 89 LEU A N 1
ATOM 750 C CA . LEU A 1 89 ? -17.783 2.405 5.479 1.00 88.62 89 LEU A CA 1
ATOM 751 C C . LEU A 1 89 ? -16.599 3.325 5.819 1.00 88.62 89 LEU A C 1
ATOM 753 O O . LEU A 1 89 ? -15.862 3.076 6.771 1.00 88.62 89 LEU A O 1
ATOM 757 N N . ASN A 1 90 ? -16.443 4.430 5.088 1.00 90.88 90 ASN A N 1
ATOM 758 C CA . ASN A 1 90 ? -15.381 5.404 5.336 1.00 90.88 90 ASN A CA 1
ATOM 759 C C . ASN A 1 90 ? -15.522 6.082 6.708 1.00 90.88 90 ASN A C 1
ATOM 761 O O . ASN A 1 90 ? -14.511 6.353 7.358 1.00 90.88 90 ASN A O 1
ATOM 765 N N . LYS A 1 91 ? -16.750 6.340 7.180 1.00 90.38 91 LYS A N 1
ATOM 766 C CA . LYS A 1 91 ? -16.986 6.864 8.537 1.00 90.38 91 LYS A CA 1
ATOM 767 C C . LYS A 1 91 ? -16.559 5.859 9.605 1.00 90.38 91 LYS A C 1
ATOM 769 O O . LYS A 1 91 ? -15.903 6.258 10.568 1.00 90.38 91 LYS A O 1
ATOM 774 N N . ASP A 1 92 ? -16.876 4.581 9.424 1.00 92.75 92 ASP A N 1
ATOM 775 C CA . ASP A 1 92 ? -16.491 3.522 10.362 1.00 92.75 92 ASP A CA 1
ATOM 776 C C . ASP A 1 92 ? -14.973 3.327 10.413 1.00 92.75 92 ASP A C 1
ATOM 778 O O . ASP A 1 92 ? -14.399 3.187 11.500 1.00 92.75 92 ASP A O 1
ATOM 782 N N . ILE A 1 93 ? -14.302 3.394 9.259 1.00 93.12 93 ILE A N 1
ATOM 783 C CA . ILE A 1 93 ? -12.838 3.363 9.168 1.00 93.12 93 ILE A CA 1
ATOM 784 C C . ILE A 1 93 ? -12.232 4.578 9.877 1.00 93.12 93 ILE A C 1
ATOM 786 O O . ILE A 1 93 ? -11.363 4.416 10.732 1.00 93.12 93 ILE A O 1
ATOM 790 N N . ALA A 1 94 ? -12.718 5.789 9.592 1.00 91.81 94 ALA A N 1
ATOM 791 C CA . ALA A 1 94 ? -12.209 7.012 10.213 1.00 91.81 94 ALA A CA 1
ATOM 792 C C . ALA A 1 94 ? -12.407 7.020 11.743 1.00 91.81 94 ALA A C 1
ATOM 794 O O . ALA A 1 94 ? -11.509 7.417 12.493 1.00 91.81 94 ALA A O 1
ATOM 795 N N . SER A 1 95 ? -13.559 6.537 12.221 1.00 93.44 95 SER A N 1
ATOM 796 C CA . SER A 1 95 ? -13.825 6.362 13.654 1.00 93.44 95 SER A CA 1
ATOM 797 C C . SER A 1 95 ? -12.866 5.353 14.285 1.00 93.44 95 SER A C 1
ATOM 799 O O . SER A 1 95 ? -12.298 5.617 15.345 1.00 93.44 95 SER A O 1
ATOM 801 N N . THR A 1 96 ? -12.635 4.223 13.612 1.00 94.62 96 THR A N 1
ATOM 802 C CA . THR A 1 96 ? -11.709 3.181 14.074 1.00 94.62 96 THR A CA 1
ATOM 803 C C . THR A 1 96 ? -10.273 3.712 14.140 1.00 94.62 96 THR A C 1
ATOM 805 O O . THR A 1 96 ? -9.617 3.537 15.163 1.00 94.62 96 THR A O 1
ATOM 808 N N . ASN A 1 97 ? -9.811 4.455 13.128 1.00 92.44 97 ASN A N 1
ATOM 809 C CA . ASN A 1 97 ? -8.501 5.119 13.146 1.00 92.44 97 ASN A CA 1
ATOM 810 C C . ASN A 1 97 ? -8.361 6.093 14.324 1.00 92.44 97 ASN A C 1
ATOM 812 O O . ASN A 1 97 ? -7.372 6.048 15.049 1.00 92.44 97 ASN A O 1
ATOM 816 N N . THR A 1 98 ? -9.385 6.910 14.585 1.00 93.12 98 THR A N 1
ATOM 817 C CA . THR A 1 98 ? -9.383 7.846 15.726 1.00 93.12 98 THR A CA 1
ATOM 818 C C . THR A 1 98 ? -9.242 7.113 17.065 1.00 93.12 98 THR A C 1
ATOM 820 O O . THR A 1 98 ? -8.558 7.588 17.973 1.00 93.12 98 THR A O 1
ATOM 823 N N . GLN A 1 99 ? -9.873 5.942 17.199 1.00 96.25 99 GLN A N 1
ATOM 824 C CA . GLN A 1 99 ? -9.759 5.111 18.399 1.00 96.25 99 GLN A CA 1
ATOM 825 C C . GLN A 1 99 ? -8.357 4.508 18.549 1.00 96.25 99 GLN A C 1
ATOM 827 O O . GLN A 1 99 ? -7.824 4.548 19.659 1.00 96.25 99 GLN A O 1
ATOM 832 N N . ILE A 1 100 ? -7.733 4.011 17.468 1.00 94.44 100 ILE A N 1
ATOM 833 C CA . ILE A 1 100 ? -6.369 3.461 17.574 1.00 94.44 100 ILE A CA 1
ATOM 834 C C . ILE A 1 100 ? -5.374 4.571 17.910 1.00 94.44 100 ILE A C 1
ATOM 836 O O . ILE A 1 100 ? -4.539 4.372 18.783 1.00 94.44 100 ILE A O 1
ATOM 840 N N . ASP A 1 101 ? -5.495 5.752 17.294 1.00 92.25 101 ASP A N 1
ATOM 841 C CA . ASP A 1 101 ? -4.597 6.884 17.555 1.00 92.25 101 ASP A CA 1
ATOM 842 C C . ASP A 1 101 ? -4.701 7.334 19.021 1.00 92.25 101 ASP A C 1
ATOM 844 O O . ASP A 1 101 ? -3.693 7.589 19.684 1.00 92.25 101 ASP A O 1
ATOM 848 N N . LYS A 1 102 ? -5.919 7.358 19.579 1.00 95.69 102 LYS A N 1
ATOM 849 C CA . LYS A 1 102 ? -6.139 7.648 21.002 1.00 95.69 102 LYS A CA 1
ATOM 850 C C . LYS A 1 102 ? -5.462 6.615 21.908 1.00 95.69 102 LYS A C 1
ATOM 852 O O . LYS A 1 102 ? -4.788 7.008 22.858 1.00 95.69 102 LYS A O 1
ATOM 857 N N . LEU A 1 103 ? -5.628 5.324 21.622 1.00 97.50 103 LEU A N 1
ATOM 858 C CA . LEU A 1 103 ? -5.030 4.245 22.415 1.00 97.50 103 LEU A CA 1
ATOM 859 C C . LEU A 1 103 ? -3.502 4.214 22.291 1.00 97.50 103 LEU A C 1
ATOM 861 O O . LEU A 1 103 ? -2.822 4.051 23.298 1.00 97.50 103 LEU A O 1
ATOM 865 N N . LYS A 1 104 ? -2.944 4.460 21.100 1.00 94.69 104 LYS A N 1
ATOM 866 C CA . LYS A 1 104 ? -1.493 4.604 20.898 1.00 94.69 104 LYS A CA 1
ATOM 867 C C . LYS A 1 104 ? -0.915 5.777 21.685 1.00 94.69 104 LYS A C 1
ATOM 869 O O . LYS A 1 104 ? 0.161 5.654 22.263 1.00 94.69 104 LYS A O 1
ATOM 874 N N . ASN A 1 105 ? -1.634 6.895 21.758 1.00 93.94 105 ASN A N 1
ATOM 875 C CA . ASN A 1 105 ? -1.219 8.029 22.582 1.00 93.94 105 ASN A CA 1
ATOM 876 C C . ASN A 1 105 ? -1.280 7.712 24.081 1.00 93.94 105 ASN A C 1
ATOM 878 O O . ASN A 1 105 ? -0.373 8.095 24.813 1.00 93.94 105 ASN A O 1
ATOM 882 N N . GLN A 1 106 ? -2.305 6.988 24.538 1.00 96.12 106 GLN A N 1
ATOM 883 C CA . GLN A 1 106 ? -2.376 6.514 25.925 1.00 96.12 106 GLN A CA 1
ATOM 884 C C . GLN A 1 106 ? -1.244 5.535 26.249 1.00 96.12 106 GLN A C 1
ATOM 886 O O . GLN A 1 106 ? -0.634 5.656 27.304 1.00 96.12 106 GLN A O 1
ATOM 891 N N . PHE A 1 107 ? -0.930 4.620 25.328 1.00 96.19 107 PHE A N 1
ATOM 892 C CA . PHE A 1 107 ? 0.220 3.726 25.443 1.00 96.19 107 PHE A CA 1
ATOM 893 C C . PHE A 1 107 ? 1.503 4.532 25.640 1.00 96.19 107 PHE A C 1
ATOM 895 O O . PHE A 1 107 ? 2.162 4.381 26.658 1.00 96.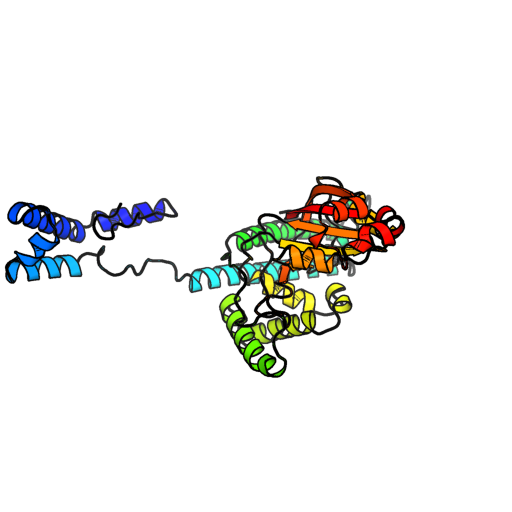19 107 PHE A O 1
ATOM 902 N N . LYS A 1 108 ? 1.776 5.474 24.727 1.00 94.75 108 LYS A N 1
ATOM 903 C CA . LYS A 1 108 ? 2.952 6.351 24.773 1.00 94.75 108 LYS A CA 1
ATOM 904 C C . LYS A 1 108 ? 3.074 7.130 26.089 1.00 94.75 108 LYS A C 1
ATOM 906 O O . LYS A 1 108 ? 4.181 7.358 26.559 1.00 94.75 108 LYS A O 1
ATOM 911 N N . GLN A 1 109 ? 1.956 7.573 26.666 1.00 94.62 109 GLN A N 1
ATOM 912 C CA . GLN A 1 109 ? 1.943 8.277 27.954 1.00 94.62 109 GLN A CA 1
ATOM 913 C C . GLN A 1 109 ? 2.299 7.368 29.136 1.00 94.62 109 GLN A C 1
ATOM 915 O O . GLN A 1 109 ? 2.876 7.852 30.100 1.00 94.62 109 GLN A O 1
ATOM 920 N N . LEU A 1 110 ? 1.942 6.084 29.067 1.00 93.50 110 LEU A N 1
ATOM 921 C CA . LEU A 1 110 ? 2.221 5.089 30.108 1.00 93.50 110 LEU A CA 1
ATOM 922 C C . LEU A 1 110 ? 3.623 4.473 29.990 1.00 93.50 110 LEU A C 1
ATOM 924 O O . LEU A 1 110 ? 4.091 3.848 30.932 1.00 93.50 110 LEU A O 1
ATOM 928 N N . THR A 1 111 ? 4.279 4.623 28.840 1.00 91.25 111 THR A N 1
ATOM 929 C CA . THR A 1 111 ? 5.618 4.087 28.551 1.00 91.25 111 THR A CA 1
ATOM 930 C C . THR A 1 111 ? 6.672 5.187 28.415 1.00 91.25 111 THR A C 1
ATOM 932 O O . THR A 1 111 ? 7.645 5.033 27.677 1.00 91.25 111 THR A O 1
ATOM 935 N N . ASP A 1 112 ? 6.455 6.331 29.070 1.00 87.88 112 ASP A N 1
ATOM 936 C CA . ASP A 1 112 ? 7.382 7.470 29.094 1.00 87.88 112 ASP A CA 1
ATOM 937 C C . ASP A 1 112 ? 7.878 7.917 27.705 1.00 87.88 112 ASP A C 1
ATOM 939 O O . ASP A 1 112 ? 9.020 8.332 27.514 1.00 87.88 112 ASP A O 1
ATOM 943 N N . GLY A 1 113 ? 6.992 7.867 26.707 1.00 87.69 113 GLY A N 1
ATOM 944 C CA . GLY A 1 113 ? 7.267 8.336 25.350 1.00 87.69 113 GLY A CA 1
ATOM 945 C C . GLY A 1 113 ? 7.562 7.239 24.328 1.00 87.69 113 GLY A C 1
ATOM 946 O O . GLY A 1 113 ? 7.612 7.555 23.138 1.00 87.69 113 GLY A O 1
ATOM 947 N N . TYR A 1 114 ? 7.674 5.980 24.747 1.00 89.31 114 TYR A N 1
ATOM 948 C CA . TYR A 1 114 ? 7.918 4.844 23.860 1.00 89.31 114 TYR A CA 1
ATOM 949 C C . TYR A 1 114 ? 6.660 4.517 23.024 1.00 89.31 114 TYR A C 1
ATOM 951 O O . TYR A 1 114 ? 5.611 4.189 23.583 1.00 89.31 114 TYR A O 1
ATOM 959 N N . SER A 1 115 ? 6.701 4.608 21.688 1.00 90.06 115 SER A N 1
ATOM 960 C CA . SER A 1 115 ? 5.487 4.383 20.882 1.00 90.06 115 SER A CA 1
ATOM 961 C C . SER A 1 115 ? 5.104 2.901 20.772 1.00 90.06 115 SER A C 1
ATOM 963 O O . SER A 1 115 ? 5.946 2.010 20.844 1.00 90.06 115 SER A O 1
ATOM 965 N N . TYR A 1 116 ? 3.815 2.625 20.543 1.00 90.88 116 TYR A N 1
ATOM 966 C CA . TYR A 1 116 ? 3.326 1.249 20.374 1.00 90.88 116 TYR A CA 1
ATOM 967 C C . TYR A 1 116 ? 4.023 0.510 19.218 1.00 90.88 116 TYR A C 1
ATOM 969 O O . TYR A 1 116 ? 4.350 -0.665 19.345 1.00 90.88 116 TYR A O 1
ATOM 977 N N . ASP A 1 117 ? 4.265 1.192 18.094 1.00 86.12 117 ASP A N 1
ATOM 978 C CA . ASP A 1 117 ? 4.876 0.565 16.915 1.00 86.12 117 ASP A CA 1
ATOM 979 C C . ASP A 1 117 ? 6.373 0.292 17.130 1.00 86.12 117 ASP A C 1
ATOM 981 O O . ASP A 1 117 ? 6.871 -0.749 16.711 1.00 86.12 117 ASP A O 1
ATOM 985 N N . GLU A 1 118 ? 7.084 1.186 17.826 1.00 86.56 118 GLU A N 1
ATOM 986 C CA . GLU A 1 118 ? 8.456 0.911 18.261 1.00 86.56 118 GLU A CA 1
ATOM 987 C C . GLU A 1 118 ? 8.479 -0.277 19.226 1.00 86.56 118 GLU A C 1
ATOM 989 O O . GLU A 1 118 ? 9.409 -1.076 19.186 1.00 86.56 118 GLU A O 1
ATOM 994 N N . TRP A 1 119 ? 7.459 -0.422 20.088 1.00 91.12 119 TRP A N 1
ATOM 995 C CA . TRP A 1 119 ? 7.515 -1.412 21.172 1.00 91.12 119 TRP A CA 1
ATOM 996 C C . TRP A 1 119 ? 7.524 -2.803 20.578 1.00 91.12 119 TRP A C 1
ATOM 998 O O . TRP A 1 119 ? 8.331 -3.642 20.952 1.00 91.12 119 TRP A O 1
ATOM 1008 N N . TYR A 1 120 ? 6.673 -3.012 19.579 1.00 87.62 120 TYR A N 1
ATOM 1009 C CA . TYR A 1 120 ? 6.589 -4.271 18.854 1.00 87.62 120 TYR A CA 1
ATOM 1010 C C . TYR A 1 120 ? 7.672 -4.462 17.786 1.00 87.62 120 TYR A C 1
ATOM 1012 O O . TYR A 1 120 ? 7.707 -5.506 17.134 1.00 87.62 120 TYR A O 1
ATOM 1020 N N . ARG A 1 121 ? 8.564 -3.480 17.605 1.00 82.81 121 ARG A N 1
ATOM 1021 C CA . ARG A 1 121 ? 9.813 -3.661 16.858 1.00 82.81 121 ARG A CA 1
ATOM 1022 C C . ARG A 1 121 ? 10.897 -4.266 17.744 1.00 82.81 121 ARG A C 1
ATOM 1024 O O . ARG A 1 121 ? 11.641 -5.123 17.276 1.00 82.81 121 ARG A O 1
A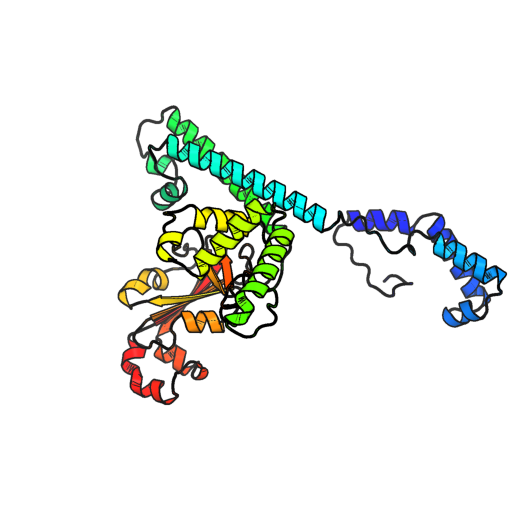TOM 1031 N N . ASP A 1 122 ? 10.964 -3.832 18.998 1.00 86.12 122 ASP A N 1
ATOM 1032 C CA . ASP A 1 122 ? 12.032 -4.221 19.919 1.00 86.12 122 ASP A CA 1
ATOM 1033 C C . ASP A 1 122 ? 11.624 -5.412 20.810 1.00 86.12 122 ASP A C 1
ATOM 1035 O O . ASP A 1 122 ? 12.482 -6.183 21.241 1.00 86.12 122 ASP A O 1
ATOM 1039 N N . PHE A 1 123 ? 10.320 -5.606 21.037 1.00 90.06 123 PHE A N 1
ATOM 1040 C CA . PHE A 1 123 ? 9.758 -6.626 21.923 1.00 90.06 123 PHE A CA 1
ATOM 1041 C C . PHE A 1 123 ? 8.628 -7.418 21.264 1.00 90.06 123 PHE A C 1
ATOM 1043 O O . PHE A 1 123 ? 7.860 -6.928 20.440 1.00 90.06 123 PHE A O 1
ATOM 1050 N N . SER A 1 124 ? 8.466 -8.669 21.685 1.00 86.94 124 SER A N 1
ATOM 1051 C CA . SER A 1 124 ? 7.416 -9.564 21.185 1.00 86.94 124 SER A CA 1
ATOM 1052 C C . SER A 1 124 ? 6.060 -9.386 21.886 1.00 86.94 124 SER A C 1
ATOM 1054 O O . SER A 1 124 ? 5.020 -9.797 21.364 1.00 86.94 124 SER A O 1
ATOM 1056 N N . SER A 1 125 ? 6.048 -8.794 23.084 1.00 91.44 125 SER A N 1
ATOM 1057 C CA . SER A 1 125 ? 4.852 -8.589 23.912 1.00 91.44 125 SER A CA 1
ATOM 1058 C C . SER A 1 125 ? 5.069 -7.503 24.970 1.00 91.44 125 SER A C 1
ATOM 1060 O O . SER A 1 125 ? 6.179 -6.996 25.135 1.00 91.44 125 SER A O 1
ATOM 1062 N N . ILE A 1 126 ? 4.009 -7.140 25.702 1.00 92.94 126 ILE A N 1
ATOM 1063 C CA . ILE A 1 126 ? 4.122 -6.253 26.871 1.00 92.94 126 ILE A CA 1
ATOM 1064 C C . ILE A 1 126 ? 4.946 -6.940 27.964 1.00 92.94 126 ILE A C 1
ATOM 1066 O O . ILE A 1 126 ? 5.821 -6.327 28.563 1.00 92.94 126 ILE A O 1
ATOM 1070 N N . GLU A 1 127 ? 4.706 -8.232 28.189 1.00 91.75 127 GLU A N 1
ATOM 1071 C CA . GLU A 1 127 ? 5.458 -9.056 29.132 1.00 91.75 127 GLU A CA 1
ATOM 1072 C C . GLU A 1 127 ? 6.955 -9.077 28.819 1.00 91.75 127 GLU A C 1
ATOM 1074 O O . GLU A 1 127 ? 7.765 -8.942 29.728 1.00 91.75 127 GLU A O 1
ATOM 1079 N N . ASP A 1 128 ? 7.312 -9.235 27.546 1.00 90.69 128 ASP A N 1
ATOM 1080 C CA . ASP A 1 128 ? 8.701 -9.301 27.091 1.00 90.69 128 ASP A CA 1
ATOM 1081 C C . ASP A 1 128 ? 9.459 -7.999 27.384 1.00 90.69 128 ASP A C 1
ATOM 1083 O O . ASP A 1 128 ? 10.523 -8.031 27.997 1.00 90.69 128 ASP A O 1
ATOM 1087 N N . GLY A 1 129 ? 8.868 -6.842 27.062 1.00 88.19 129 GLY A N 1
ATOM 1088 C CA . GLY A 1 129 ? 9.521 -5.554 27.317 1.00 88.19 129 GLY A CA 1
ATOM 1089 C C . GLY A 1 129 ? 9.648 -5.185 28.799 1.00 88.19 129 GLY A C 1
ATOM 1090 O O . GLY A 1 129 ? 10.594 -4.498 29.174 1.00 88.19 129 GLY A O 1
ATOM 1091 N N . PHE A 1 130 ? 8.758 -5.680 29.666 1.00 87.25 130 PHE A N 1
ATOM 1092 C CA . PHE A 1 130 ? 8.897 -5.529 31.124 1.00 87.25 130 PHE A CA 1
ATOM 1093 C C . PHE A 1 130 ? 9.772 -6.623 31.767 1.00 87.25 130 PHE A C 1
ATOM 1095 O O . PHE A 1 130 ? 10.257 -6.460 32.891 1.00 87.25 130 PHE A O 1
ATOM 1102 N N . GLY A 1 131 ? 9.973 -7.753 31.085 1.00 84.38 131 GLY A N 1
ATOM 1103 C CA . GLY A 1 131 ? 10.698 -8.911 31.593 1.00 84.38 131 GLY A CA 1
ATOM 1104 C C . GLY A 1 131 ? 10.138 -9.435 32.922 1.00 84.38 131 GLY A C 1
ATOM 1105 O O . GLY A 1 131 ? 8.932 -9.610 33.105 1.00 84.38 131 GLY A O 1
ATOM 1106 N N . ASN A 1 132 ? 11.035 -9.682 33.880 1.00 80.62 132 ASN A N 1
ATOM 1107 C CA . ASN A 1 132 ? 10.687 -10.132 35.236 1.00 80.62 132 ASN A CA 1
ATOM 1108 C C . ASN A 1 132 ? 10.392 -8.970 36.206 1.00 80.62 132 ASN A C 1
ATOM 1110 O O . ASN A 1 132 ? 10.448 -9.165 37.421 1.00 80.62 132 ASN A O 1
ATOM 1114 N N . GLY A 1 133 ? 10.146 -7.763 35.686 1.00 72.94 133 GLY A N 1
ATOM 1115 C CA . GLY A 1 133 ? 9.840 -6.578 36.481 1.00 72.94 133 GLY A CA 1
ATOM 1116 C C . GLY A 1 133 ? 8.518 -6.668 37.251 1.00 72.94 133 GLY A C 1
ATOM 1117 O O . GLY A 1 133 ? 7.719 -7.595 37.085 1.00 72.94 133 GLY A O 1
ATOM 1118 N N . GLU A 1 134 ? 8.294 -5.682 38.119 1.00 72.75 134 GLU A N 1
ATOM 1119 C CA . GLU A 1 134 ? 7.077 -5.577 38.921 1.00 72.75 134 GLU A CA 1
ATOM 1120 C C . GLU A 1 134 ? 5.866 -5.250 38.030 1.00 72.75 134 GLU A C 1
ATOM 1122 O O . GLU A 1 134 ? 5.902 -4.336 37.209 1.00 72.75 134 GLU A O 1
ATOM 1127 N N . LYS A 1 135 ? 4.794 -6.038 38.167 1.00 81.00 135 LYS A N 1
ATOM 1128 C CA . LYS A 1 135 ? 3.566 -5.922 37.367 1.00 81.00 135 LYS A CA 1
ATOM 1129 C C . LYS A 1 135 ? 2.556 -5.066 38.112 1.00 81.00 135 LYS A C 1
ATOM 1131 O O . LYS A 1 135 ? 1.708 -5.578 38.843 1.00 81.00 135 LYS A O 1
ATOM 1136 N N . ASP A 1 136 ? 2.712 -3.763 37.965 1.00 85.88 136 ASP A N 1
ATOM 1137 C CA . ASP A 1 136 ? 1.882 -2.767 38.625 1.00 85.88 136 ASP A CA 1
ATOM 1138 C C . ASP A 1 136 ? 0.566 -2.479 37.867 1.00 85.88 136 ASP A C 1
ATOM 1140 O O . ASP A 1 136 ? 0.153 -3.181 36.937 1.00 85.88 136 ASP A O 1
ATOM 1144 N N . ALA A 1 137 ? -0.144 -1.435 38.298 1.00 90.06 137 ALA A N 1
ATOM 1145 C CA . ALA A 1 137 ? -1.401 -1.031 37.681 1.00 90.06 137 ALA A CA 1
ATOM 1146 C C . ALA A 1 137 ? -1.237 -0.518 36.240 1.00 90.06 137 ALA A C 1
ATOM 1148 O O . ALA A 1 137 ? -2.193 -0.603 35.465 1.00 90.06 137 ALA A O 1
ATOM 1149 N N . ASP A 1 138 ? -0.073 0.022 35.878 1.00 90.12 138 ASP A N 1
ATOM 1150 C CA . ASP A 1 138 ? 0.188 0.541 34.538 1.00 90.12 138 ASP A CA 1
ATOM 1151 C C . ASP A 1 138 ? 0.531 -0.599 33.578 1.00 90.12 138 ASP A C 1
ATOM 1153 O O . ASP A 1 138 ? -0.005 -0.625 32.468 1.00 90.12 138 ASP A O 1
ATOM 1157 N N . PHE A 1 139 ? 1.248 -1.627 34.042 1.00 92.00 139 PHE A N 1
ATOM 1158 C CA . PHE A 1 139 ? 1.419 -2.887 33.312 1.00 92.00 139 PHE A CA 1
ATOM 1159 C C . PHE A 1 139 ? 0.069 -3.505 32.892 1.00 92.00 139 PHE A C 1
ATOM 1161 O O . PHE A 1 139 ? -0.153 -3.825 31.720 1.00 92.00 139 PHE A O 1
ATOM 1168 N N . GLU A 1 140 ? -0.892 -3.609 33.815 1.00 93.38 140 GLU A N 1
ATOM 1169 C CA . GLU A 1 140 ? -2.221 -4.157 33.501 1.00 93.38 140 GLU A CA 1
ATOM 1170 C C . GLU A 1 140 ? -3.044 -3.249 32.567 1.00 93.38 140 GLU A C 1
ATOM 1172 O O . GLU A 1 140 ? -3.851 -3.740 31.768 1.00 93.38 140 GLU A O 1
ATOM 1177 N N . LYS A 1 141 ? -2.847 -1.923 32.613 1.00 95.19 141 LYS A N 1
ATOM 1178 C CA . LYS A 1 141 ? -3.450 -1.000 31.633 1.00 95.19 141 LYS A CA 1
ATOM 1179 C C . LYS A 1 141 ? -2.846 -1.194 30.245 1.00 95.19 141 LYS A C 1
ATOM 1181 O O . LYS A 1 141 ? -3.606 -1.262 29.281 1.00 95.19 141 LYS A O 1
ATOM 1186 N N . LEU A 1 142 ? -1.524 -1.329 30.137 1.00 95.62 142 LEU A N 1
ATOM 1187 C CA . LEU A 1 142 ? -0.831 -1.558 28.866 1.00 95.62 142 LEU A CA 1
ATOM 1188 C C . LEU A 1 142 ? -1.313 -2.843 28.189 1.00 95.62 142 LEU A C 1
ATOM 1190 O O . LEU A 1 142 ? -1.599 -2.832 26.993 1.00 95.62 142 LEU A O 1
ATOM 1194 N N . LYS A 1 143 ? -1.529 -3.918 28.955 1.00 95.06 143 LYS A N 1
ATOM 1195 C CA . LYS A 1 143 ? -2.120 -5.162 28.435 1.00 95.06 143 LYS A CA 1
ATOM 1196 C C . LYS A 1 143 ? -3.533 -4.986 27.889 1.00 95.06 143 LYS A C 1
ATOM 1198 O O . LYS A 1 143 ? -3.876 -5.564 26.857 1.00 95.06 143 LYS A O 1
ATOM 1203 N N . LYS A 1 144 ? -4.372 -4.201 28.571 1.00 96.44 144 LYS A N 1
ATOM 1204 C CA . LYS A 1 144 ? -5.730 -3.898 28.090 1.00 96.44 144 LYS A CA 1
ATOM 1205 C C . LYS A 1 144 ? -5.687 -3.073 26.809 1.00 96.44 144 LYS A C 1
ATOM 1207 O O . LYS A 1 144 ? -6.394 -3.412 25.864 1.00 96.44 144 LYS A O 1
ATOM 1212 N N . ILE A 1 145 ? -4.826 -2.055 26.762 1.00 97.44 145 ILE A N 1
ATOM 1213 C CA . ILE A 1 145 ? -4.606 -1.232 25.568 1.00 97.44 145 ILE A CA 1
ATOM 1214 C C . ILE A 1 145 ? -4.147 -2.104 24.395 1.00 97.44 145 ILE A C 1
ATOM 1216 O O . ILE A 1 145 ? -4.726 -2.004 23.318 1.00 97.44 145 ILE A O 1
ATOM 1220 N N . ASP A 1 146 ? -3.172 -2.995 24.597 1.00 96.12 146 ASP A N 1
ATOM 1221 C CA . ASP A 1 146 ? -2.702 -3.918 23.557 1.00 96.12 146 ASP A CA 1
ATOM 1222 C C . ASP A 1 146 ? -3.831 -4.824 23.033 1.00 96.12 146 ASP A C 1
ATOM 1224 O O . ASP A 1 146 ? -4.054 -4.930 21.825 1.00 96.12 146 ASP A O 1
ATOM 1228 N N . ALA A 1 147 ? -4.609 -5.431 23.933 1.00 96.19 147 ALA A N 1
ATOM 1229 C CA . ALA A 1 147 ? -5.730 -6.285 23.549 1.00 96.19 147 ALA A CA 1
ATOM 1230 C C . ALA A 1 147 ? -6.824 -5.523 22.774 1.00 96.19 147 ALA A C 1
ATOM 1232 O O . ALA A 1 147 ? -7.415 -6.069 21.837 1.00 96.19 147 ALA A O 1
ATOM 1233 N N . GLU A 1 148 ? -7.113 -4.275 23.149 1.00 97.62 148 GLU A N 1
ATOM 1234 C CA . GLU A 1 148 ? -8.057 -3.412 22.432 1.00 97.62 148 GLU A CA 1
ATOM 1235 C C . GLU A 1 148 ? -7.516 -2.975 21.068 1.00 97.62 148 GLU A C 1
ATOM 1237 O O . GLU A 1 148 ? -8.241 -3.059 20.074 1.00 97.62 148 GLU A O 1
ATOM 1242 N N . LEU A 1 149 ? -6.240 -2.588 20.991 1.00 96.06 149 LEU A N 1
ATOM 1243 C CA . LEU A 1 149 ? -5.576 -2.229 19.738 1.00 96.06 149 LEU A CA 1
ATOM 1244 C C . LEU A 1 149 ? -5.602 -3.389 18.743 1.00 96.06 149 LEU A C 1
ATOM 1246 O O . LEU A 1 149 ? -6.017 -3.190 17.605 1.00 96.06 149 LEU A O 1
ATOM 1250 N N . LYS A 1 150 ? -5.280 -4.614 19.174 1.00 93.19 150 LYS A N 1
ATOM 1251 C CA . LYS A 1 150 ? -5.363 -5.817 18.326 1.00 93.19 150 LYS A CA 1
ATOM 1252 C C . LYS A 1 150 ? -6.765 -6.037 17.753 1.00 93.19 150 LYS A C 1
ATOM 1254 O O . LYS A 1 150 ? -6.909 -6.307 16.562 1.00 93.19 150 LYS A O 1
ATOM 1259 N N . LYS A 1 151 ? -7.815 -5.857 18.564 1.00 95.69 151 LYS A N 1
ATOM 1260 C CA . LYS A 1 151 ? -9.211 -5.945 18.093 1.00 95.69 151 LYS A CA 1
ATOM 1261 C C . LYS A 1 151 ? -9.550 -4.846 17.087 1.00 95.69 151 LYS A C 1
ATOM 1263 O O . LYS A 1 151 ? -10.227 -5.115 16.097 1.00 95.69 151 LYS A O 1
ATOM 1268 N N . LEU A 1 152 ? -9.096 -3.617 17.328 1.00 95.38 152 LEU A N 1
ATOM 1269 C CA . LEU A 1 152 ? -9.328 -2.495 16.420 1.00 95.38 152 LEU A CA 1
ATOM 1270 C C . LEU A 1 152 ? -8.560 -2.648 15.104 1.00 95.38 152 LEU A C 1
ATOM 1272 O O . LEU A 1 152 ? -9.112 -2.312 14.059 1.00 95.38 152 LEU A O 1
ATOM 1276 N N . PHE A 1 153 ? -7.339 -3.189 15.127 1.00 91.00 153 PHE A N 1
ATOM 1277 C CA . PHE A 1 153 ? -6.584 -3.511 13.915 1.00 91.00 153 PHE A CA 1
ATOM 1278 C C . PHE A 1 153 ? -7.299 -4.568 13.078 1.00 91.00 153 PHE A C 1
ATOM 1280 O O . PHE A 1 153 ? -7.481 -4.349 11.882 1.00 91.00 153 PHE A O 1
ATOM 1287 N N . GLN A 1 154 ? -7.802 -5.639 13.703 1.00 89.44 154 GLN A N 1
ATOM 1288 C CA . GLN A 1 154 ? -8.603 -6.638 12.995 1.00 89.44 154 GLN A CA 1
ATOM 1289 C C . GLN A 1 154 ? -9.865 -6.014 12.388 1.00 89.44 154 GLN A C 1
ATOM 1291 O O . GLN A 1 154 ? -10.099 -6.138 11.189 1.00 89.44 154 GLN A O 1
ATOM 1296 N N . LYS A 1 155 ? -10.634 -5.261 13.187 1.00 92.12 155 LYS A N 1
ATOM 1297 C CA . LYS A 1 155 ? -11.834 -4.561 12.707 1.00 92.12 155 LYS A CA 1
ATOM 1298 C C . LYS A 1 155 ? -11.517 -3.651 11.520 1.00 92.12 155 LYS A C 1
ATOM 1300 O O . LYS A 1 155 ? -12.254 -3.634 10.540 1.00 92.12 155 LYS A O 1
ATOM 1305 N N . LYS A 1 156 ? -10.431 -2.880 11.600 1.00 91.31 156 LYS A N 1
ATOM 1306 C CA . LYS A 1 156 ? -9.982 -2.005 10.515 1.00 91.31 156 LYS A CA 1
ATOM 1307 C C . LYS A 1 156 ? -9.655 -2.808 9.255 1.00 91.31 156 LYS A C 1
ATOM 1309 O O . LYS A 1 156 ? -10.084 -2.412 8.176 1.00 91.31 156 LYS A O 1
ATOM 1314 N N . SER A 1 157 ? -8.928 -3.915 9.394 1.00 87.69 157 SER A N 1
ATOM 1315 C CA . SER A 1 157 ? -8.584 -4.809 8.284 1.00 87.69 157 SER A CA 1
ATOM 1316 C C . SER A 1 157 ? -9.842 -5.337 7.587 1.00 87.69 157 SER A C 1
ATOM 1318 O O . SER A 1 157 ? -9.975 -5.200 6.370 1.00 87.69 157 SER A O 1
ATOM 1320 N N . ASP A 1 158 ? -10.826 -5.809 8.360 1.00 87.31 158 ASP A N 1
ATOM 1321 C CA . ASP A 1 158 ? -12.104 -6.306 7.838 1.00 87.31 158 ASP A CA 1
ATOM 1322 C C . ASP A 1 158 ? -12.884 -5.211 7.088 1.00 87.31 158 ASP A C 1
ATOM 1324 O O . ASP A 1 158 ? -13.439 -5.449 6.014 1.00 87.31 158 ASP A O 1
ATOM 1328 N N . LEU A 1 159 ? -12.897 -3.981 7.616 1.00 91.00 159 LEU A N 1
ATOM 1329 C CA . LEU A 1 159 ? -13.518 -2.836 6.944 1.00 91.00 159 LEU A CA 1
ATOM 1330 C C . LEU A 1 159 ? -12.800 -2.493 5.630 1.00 91.00 159 LEU A C 1
ATOM 1332 O O . LEU A 1 159 ? -13.458 -2.259 4.617 1.00 91.00 159 LEU A O 1
ATOM 1336 N N . ILE A 1 160 ? -11.462 -2.485 5.622 1.00 88.62 160 ILE A N 1
ATOM 1337 C CA . ILE A 1 160 ? -10.671 -2.187 4.420 1.00 88.62 160 ILE A CA 1
ATOM 1338 C C . ILE A 1 160 ? -10.877 -3.259 3.346 1.00 88.62 160 ILE A C 1
ATOM 1340 O O . ILE A 1 160 ? -10.984 -2.921 2.167 1.00 88.62 160 ILE A O 1
ATOM 1344 N N . TYR A 1 161 ? -10.989 -4.529 3.736 1.00 84.56 161 TYR A N 1
ATOM 1345 C CA . TYR A 1 161 ? -11.247 -5.633 2.812 1.00 84.56 161 TYR A CA 1
ATOM 1346 C C . TYR A 1 161 ? -12.568 -5.469 2.040 1.00 84.56 161 TYR A C 1
ATOM 1348 O O . TYR A 1 161 ? -12.652 -5.852 0.873 1.00 84.56 161 TYR A O 1
ATOM 1356 N N . ASN A 1 162 ? -13.571 -4.843 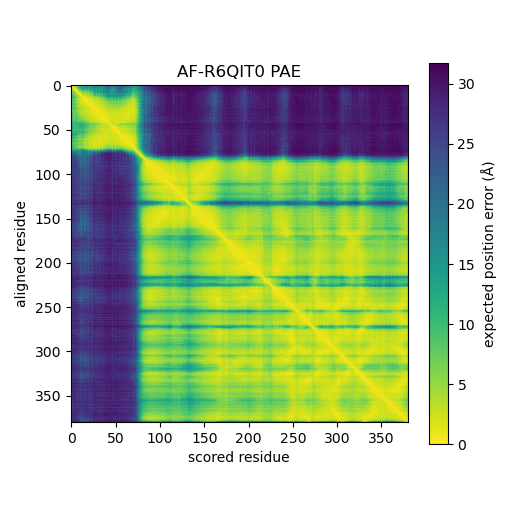2.662 1.00 85.38 162 ASN A N 1
ATOM 1357 C CA . ASN A 1 162 ? -14.886 -4.584 2.068 1.00 85.38 162 ASN A CA 1
ATOM 1358 C C . ASN A 1 162 ? -14.937 -3.329 1.179 1.00 85.38 162 ASN A C 1
ATOM 1360 O O . ASN A 1 162 ? -16.001 -2.976 0.667 1.00 85.38 162 ASN A O 1
ATOM 1364 N N . LYS A 1 163 ? -13.814 -2.626 0.993 1.00 86.75 163 LYS A N 1
ATOM 1365 C CA . LYS A 1 163 ? -13.768 -1.446 0.125 1.00 86.75 163 LYS A CA 1
ATOM 1366 C C . LYS A 1 163 ? -13.871 -1.824 -1.347 1.00 86.75 163 LYS A C 1
ATOM 1368 O O . LYS A 1 163 ? -13.451 -2.894 -1.786 1.00 86.75 163 LYS A O 1
ATOM 1373 N N . GLU A 1 164 ? -14.371 -0.869 -2.127 1.00 87.19 164 GLU A N 1
ATOM 1374 C CA . GLU A 1 164 ? -14.316 -0.921 -3.585 1.00 87.19 164 GLU A CA 1
ATOM 1375 C C . GLU A 1 164 ? -12.872 -1.171 -4.049 1.00 87.19 164 GLU A C 1
ATOM 1377 O O . GLU A 1 164 ? -11.946 -0.458 -3.648 1.00 87.19 164 GLU A O 1
ATOM 1382 N N . LYS A 1 165 ? -12.706 -2.162 -4.930 1.00 89.75 165 LYS A N 1
ATOM 1383 C CA . LYS A 1 165 ? -11.449 -2.421 -5.630 1.00 89.75 165 LYS A CA 1
ATOM 1384 C C . LYS A 1 165 ? -11.456 -1.714 -6.978 1.00 89.75 165 LYS A C 1
ATOM 1386 O O . LYS A 1 165 ? -12.382 -1.897 -7.769 1.00 89.75 165 LYS A O 1
ATOM 1391 N N . ARG A 1 166 ? -10.398 -0.968 -7.284 1.00 90.94 166 ARG A N 1
ATOM 1392 C CA . ARG A 1 166 ? -10.278 -0.185 -8.519 1.00 90.94 166 ARG A CA 1
ATOM 1393 C C . ARG A 1 166 ? -8.897 -0.345 -9.145 1.00 90.94 166 ARG A C 1
ATOM 1395 O O . ARG A 1 166 ? -7.898 -0.464 -8.448 1.00 90.94 166 ARG A O 1
ATOM 1402 N N . VAL A 1 167 ? -8.834 -0.343 -10.472 1.00 92.88 167 VAL A N 1
ATOM 1403 C CA . VAL A 1 167 ? -7.558 -0.237 -11.202 1.00 92.88 167 VAL A CA 1
ATOM 1404 C C . VAL A 1 167 ? -6.989 1.188 -11.098 1.00 92.88 167 VAL A C 1
ATOM 1406 O O . VAL A 1 167 ? -7.611 2.068 -10.497 1.00 92.88 167 VAL A O 1
ATOM 1409 N N . GLN A 1 168 ? -5.813 1.439 -11.682 1.00 92.50 168 GLN A N 1
ATOM 1410 C CA . GLN A 1 168 ? -5.281 2.800 -11.756 1.00 92.50 168 GLN A CA 1
ATOM 1411 C C . GLN A 1 168 ? -6.246 3.698 -12.528 1.00 92.50 168 GLN A C 1
ATOM 1413 O O . GLN A 1 168 ? -6.812 3.300 -13.548 1.00 92.50 168 GLN A O 1
ATOM 1418 N N . LEU A 1 169 ? -6.433 4.913 -12.025 1.00 89.94 169 LEU A N 1
ATOM 1419 C CA . LEU A 1 169 ? -7.189 5.926 -12.741 1.00 89.94 169 LEU A CA 1
ATOM 1420 C C . LEU A 1 169 ? -6.315 6.507 -13.853 1.00 89.94 169 LEU A C 1
ATOM 1422 O O . LEU A 1 169 ? -5.192 6.953 -13.603 1.00 89.94 169 LEU A O 1
ATOM 1426 N N . ASP A 1 170 ? -6.851 6.495 -15.070 1.00 84.75 170 ASP A N 1
ATOM 1427 C CA . ASP A 1 170 ? -6.210 7.125 -16.216 1.00 84.75 170 ASP A CA 1
ATOM 1428 C C . ASP A 1 170 ? -6.119 8.638 -15.987 1.00 84.75 170 ASP A C 1
ATOM 1430 O O . ASP A 1 170 ? -7.100 9.305 -15.648 1.00 84.75 170 ASP A O 1
ATOM 1434 N N . THR A 1 171 ? -4.913 9.171 -16.148 1.00 82.94 171 THR A N 1
ATOM 1435 C CA . THR A 1 171 ? -4.624 10.597 -16.000 1.00 82.94 171 THR A CA 1
ATOM 1436 C C . THR A 1 171 ? -4.898 11.368 -17.291 1.00 82.94 171 THR A C 1
ATOM 1438 O O . THR A 1 171 ? -4.968 12.597 -17.261 1.00 82.94 171 THR A O 1
ATOM 1441 N N . GLY A 1 172 ? -5.053 10.667 -18.421 1.00 84.94 172 GLY A N 1
ATOM 1442 C CA . GLY A 1 172 ? -5.081 11.230 -19.768 1.00 84.94 172 GLY A CA 1
ATOM 1443 C C . GLY A 1 172 ? -3.692 11.567 -20.321 1.00 84.94 172 GLY A C 1
ATOM 1444 O O . GLY A 1 172 ? -3.595 12.136 -21.408 1.00 84.94 172 GLY A O 1
ATOM 1445 N N . TYR A 1 173 ? -2.620 11.229 -19.595 1.00 85.50 173 TYR A N 1
ATOM 1446 C CA . TYR A 1 173 ? -1.236 11.517 -19.964 1.00 85.50 173 TYR A CA 1
ATOM 1447 C C . TYR A 1 173 ? -0.392 10.245 -19.937 1.00 85.50 173 TYR A C 1
ATOM 1449 O O . TYR A 1 173 ? -0.533 9.417 -19.042 1.00 85.50 173 TYR A O 1
ATOM 1457 N N . LYS A 1 174 ? 0.531 10.135 -20.897 1.00 87.44 174 LYS A N 1
ATOM 1458 C CA . LYS A 1 174 ? 1.587 9.120 -20.883 1.00 87.44 174 LYS A CA 1
ATOM 1459 C C . LYS A 1 174 ? 2.855 9.719 -20.288 1.00 87.44 174 LYS A C 1
ATOM 1461 O O . LYS A 1 174 ? 3.368 10.717 -20.792 1.00 87.44 174 LYS A O 1
ATOM 1466 N N . GLY A 1 175 ? 3.382 9.082 -19.261 1.00 86.88 175 GLY A N 1
ATOM 1467 C CA . GLY A 1 175 ? 4.563 9.479 -18.518 1.00 86.88 175 GLY A CA 1
ATOM 1468 C C . GLY A 1 175 ? 4.297 10.560 -17.469 1.00 86.88 175 GLY A C 1
ATOM 1469 O O . GLY A 1 175 ? 3.214 10.673 -16.893 1.00 86.88 175 GLY A O 1
ATOM 1470 N N . LYS A 1 176 ? 5.334 11.369 -17.221 1.00 89.31 176 LYS A N 1
ATOM 1471 C CA . LYS A 1 176 ? 5.271 12.513 -16.304 1.00 89.31 176 LYS A CA 1
ATOM 1472 C C . LYS A 1 176 ? 4.257 13.538 -16.821 1.00 89.31 176 LYS A C 1
ATOM 1474 O O . LYS A 1 176 ? 4.254 13.858 -18.009 1.00 89.31 176 LYS A O 1
ATOM 1479 N N . ILE A 1 177 ? 3.458 14.096 -15.915 1.00 89.94 177 ILE A N 1
ATOM 1480 C CA . ILE A 1 177 ? 2.522 15.176 -16.233 1.00 89.94 177 ILE A CA 1
ATOM 1481 C C . ILE A 1 177 ? 3.307 16.410 -16.721 1.00 89.94 177 ILE A C 1
ATOM 1483 O O . ILE A 1 177 ? 4.257 16.816 -16.040 1.00 89.94 177 ILE A O 1
ATOM 1487 N N . PRO A 1 178 ? 2.945 17.009 -17.874 1.00 91.12 178 PRO A N 1
ATOM 1488 C CA . PRO A 1 178 ? 3.585 18.224 -18.373 1.00 91.12 178 PRO A CA 1
ATOM 1489 C C . PRO A 1 178 ? 3.472 19.382 -17.381 1.00 91.12 178 PRO A C 1
ATOM 1491 O O . PRO A 1 178 ? 2.413 19.584 -16.783 1.00 91.12 178 PRO A O 1
ATOM 1494 N N . ASP A 1 179 ? 4.544 20.163 -17.230 1.00 90.94 179 ASP A N 1
ATOM 1495 C CA . ASP A 1 179 ? 4.614 21.209 -16.204 1.00 90.94 179 ASP A CA 1
ATOM 1496 C C . ASP A 1 179 ? 3.521 22.289 -16.395 1.00 90.94 179 ASP A C 1
ATOM 1498 O O . ASP A 1 179 ? 2.953 22.774 -15.417 1.00 90.94 179 ASP A O 1
ATOM 1502 N N . ASP A 1 180 ? 3.133 22.589 -17.642 1.00 93.94 180 ASP A N 1
ATOM 1503 C CA . ASP A 1 180 ? 2.042 23.516 -17.988 1.00 93.94 180 ASP A CA 1
ATOM 1504 C C . ASP A 1 180 ? 0.634 22.963 -17.686 1.00 93.94 180 ASP A C 1
ATOM 1506 O O . ASP A 1 180 ? -0.343 23.714 -17.662 1.00 93.94 180 ASP A O 1
ATOM 1510 N N . LYS A 1 181 ? 0.513 21.654 -17.426 1.00 93.44 181 LYS A N 1
ATOM 1511 C CA . LYS A 1 181 ? -0.748 20.956 -17.119 1.00 93.44 181 LYS A CA 1
ATOM 1512 C C . LYS A 1 181 ? -0.907 20.578 -15.649 1.00 93.44 181 LYS A C 1
ATOM 1514 O O . LYS A 1 181 ? -2.002 20.174 -15.250 1.00 93.44 181 LYS A O 1
ATOM 1519 N N . ILE A 1 182 ? 0.129 20.754 -14.824 1.00 90.00 182 ILE A N 1
ATOM 1520 C CA . ILE A 1 182 ? 0.133 20.358 -13.404 1.00 90.00 182 ILE A CA 1
ATOM 1521 C C . ILE A 1 182 ? -1.038 20.968 -12.621 1.00 90.00 182 ILE A C 1
ATOM 1523 O O . ILE A 1 182 ? -1.651 20.282 -11.808 1.00 90.00 182 ILE A O 1
ATOM 1527 N N . GLN A 1 183 ? -1.396 22.233 -12.861 1.00 90.62 183 GLN A N 1
ATOM 1528 C CA . GLN A 1 183 ? -2.490 22.876 -12.118 1.00 90.62 183 GLN A CA 1
ATOM 1529 C C . GLN A 1 183 ? -3.854 22.233 -12.405 1.00 90.62 183 GLN A C 1
ATOM 1531 O O . GLN A 1 183 ? -4.626 21.966 -11.482 1.00 90.62 183 GLN A O 1
ATOM 1536 N N . GLU A 1 184 ? -4.150 21.963 -13.679 1.00 91.75 184 GLU A N 1
ATOM 1537 C CA . GLU A 1 184 ? -5.390 21.298 -14.089 1.00 91.75 184 GLU A CA 1
ATOM 1538 C C . GLU A 1 184 ? -5.441 19.865 -13.549 1.00 91.75 184 GLU A C 1
ATOM 1540 O O . GLU A 1 184 ? -6.464 19.428 -13.014 1.00 91.75 184 GLU A O 1
ATOM 1545 N N . TYR A 1 185 ? -4.315 19.158 -13.649 1.00 91.62 185 TYR A N 1
ATOM 1546 C CA . TYR A 1 185 ? -4.144 17.812 -13.124 1.00 91.62 185 TYR A CA 1
ATOM 1547 C C . TYR A 1 185 ? -4.413 17.750 -11.614 1.00 91.62 185 TYR A C 1
ATOM 1549 O O . TYR A 1 185 ? -5.279 16.994 -11.174 1.00 91.62 185 TYR A O 1
ATOM 1557 N N . ASN A 1 186 ? -3.778 18.626 -10.833 1.00 91.75 186 ASN A N 1
ATOM 1558 C CA . ASN A 1 186 ? -3.958 18.701 -9.383 1.00 91.75 186 ASN A CA 1
ATOM 1559 C C . ASN A 1 186 ? -5.405 19.041 -8.994 1.00 91.75 186 ASN A C 1
ATOM 1561 O O . ASN A 1 186 ? -5.915 18.533 -7.997 1.00 91.75 186 ASN A O 1
ATOM 1565 N N . LYS A 1 187 ? -6.109 19.867 -9.780 1.00 92.31 187 LYS A N 1
ATOM 1566 C CA . LYS A 1 187 ? -7.533 20.150 -9.540 1.00 92.31 187 LYS A CA 1
ATOM 1567 C C . LYS A 1 187 ? -8.398 18.899 -9.726 1.00 92.31 187 LYS A C 1
ATOM 1569 O O . LYS A 1 187 ? -9.287 18.650 -8.914 1.00 92.31 187 LYS A O 1
ATOM 1574 N N . LYS A 1 188 ? -8.136 18.102 -10.767 1.00 91.94 188 LYS A N 1
ATOM 1575 C CA . LYS A 1 188 ? -8.831 16.823 -11.001 1.00 91.94 188 LYS A CA 1
ATOM 1576 C C . LYS A 1 188 ? -8.519 15.810 -9.897 1.00 91.94 188 LYS A C 1
ATOM 1578 O O . LYS A 1 188 ? -9.444 15.190 -9.377 1.00 91.94 188 LYS A O 1
ATOM 1583 N N . ALA A 1 189 ? -7.250 15.700 -9.501 1.00 92.50 189 ALA A N 1
ATOM 1584 C CA . ALA A 1 189 ? -6.810 14.851 -8.397 1.00 92.50 189 ALA A CA 1
ATOM 1585 C C . ALA A 1 189 ? -7.529 15.211 -7.087 1.00 92.50 189 ALA A C 1
ATOM 1587 O O . ALA A 1 189 ? -8.070 14.338 -6.414 1.00 92.50 189 ALA A O 1
ATOM 1588 N N . PHE A 1 190 ? -7.623 16.505 -6.766 1.00 93.50 190 PHE A N 1
ATOM 1589 C CA . PHE A 1 190 ? -8.311 17.000 -5.575 1.00 93.50 190 PHE A CA 1
ATOM 1590 C C . PHE A 1 190 ? -9.801 16.624 -5.534 1.00 93.50 190 PHE A C 1
ATOM 1592 O O . PHE A 1 190 ? -10.287 16.119 -4.520 1.00 93.50 190 PHE A O 1
ATOM 1599 N N . GLU A 1 191 ? -10.532 16.820 -6.634 1.00 92.69 191 GLU A N 1
ATOM 1600 C CA . GLU A 1 191 ? -11.949 16.435 -6.699 1.00 92.69 191 GLU A CA 1
ATOM 1601 C C . GLU A 1 191 ? -12.133 14.915 -6.613 1.00 92.69 191 GLU A C 1
ATOM 1603 O O . GLU A 1 191 ? -13.069 14.429 -5.970 1.00 92.69 191 GLU A O 1
ATOM 1608 N N . GLN A 1 192 ? -11.206 14.149 -7.191 1.00 91.00 192 GLN A N 1
ATOM 1609 C CA . GLN A 1 192 ? -11.212 12.697 -7.079 1.00 91.00 192 GLN A CA 1
ATOM 1610 C C . GLN A 1 192 ? -10.934 12.236 -5.639 1.00 91.00 192 GLN A C 1
ATOM 1612 O O . GLN A 1 192 ? -11.653 11.370 -5.146 1.00 91.00 192 GLN A O 1
ATOM 1617 N N . ILE A 1 193 ? -9.993 12.865 -4.923 1.00 93.38 193 ILE A N 1
ATOM 1618 C CA . ILE A 1 193 ? -9.737 12.624 -3.493 1.00 93.38 193 ILE A CA 1
ATOM 1619 C C . ILE A 1 193 ? -10.996 12.885 -2.664 1.00 93.38 193 ILE A C 1
ATOM 1621 O O . ILE A 1 193 ? -11.348 12.065 -1.818 1.00 93.38 193 ILE A O 1
ATOM 1625 N N . LYS A 1 194 ? -11.701 13.998 -2.900 1.00 91.62 194 LYS A N 1
ATOM 1626 C CA . LYS A 1 194 ? -12.949 14.319 -2.186 1.00 91.62 194 LYS A CA 1
ATOM 1627 C C . LYS A 1 194 ? -14.015 13.265 -2.424 1.00 91.62 194 LYS A C 1
ATOM 1629 O O . LYS A 1 194 ? -14.610 12.758 -1.474 1.00 91.62 194 LYS A O 1
ATOM 1634 N N . ARG A 1 195 ? -14.232 12.912 -3.693 1.00 89.25 195 ARG A N 1
ATOM 1635 C CA . ARG A 1 195 ? -15.170 11.855 -4.074 1.00 89.25 195 ARG A CA 1
ATOM 1636 C C . ARG A 1 195 ? -14.800 10.539 -3.406 1.00 89.25 195 ARG A C 1
ATOM 1638 O O . ARG A 1 195 ? -15.693 9.816 -2.973 1.00 89.25 195 ARG A O 1
ATOM 1645 N N . ASP A 1 196 ? -13.507 10.238 -3.345 1.00 90.44 196 ASP A N 1
ATOM 1646 C CA . ASP A 1 196 ? -13.056 8.942 -2.894 1.00 90.44 196 ASP A CA 1
ATOM 1647 C C . ASP A 1 196 ? -13.066 8.782 -1.368 1.00 90.44 196 ASP A C 1
ATOM 1649 O O . ASP A 1 196 ? -13.467 7.749 -0.831 1.00 90.44 196 ASP A O 1
ATOM 1653 N N . THR A 1 197 ? -12.631 9.810 -0.659 1.00 90.88 197 THR A N 1
ATOM 1654 C CA . THR A 1 197 ? -12.506 9.766 0.799 1.00 90.88 197 THR A CA 1
ATOM 1655 C C . THR A 1 197 ? -13.794 10.190 1.499 1.00 90.88 197 THR A C 1
ATOM 1657 O O . THR A 1 197 ? -14.053 9.761 2.621 1.00 90.88 197 THR A O 1
ATOM 1660 N N . GLY A 1 198 ? -14.629 11.007 0.848 1.00 88.44 198 GLY A N 1
ATOM 1661 C CA . GLY A 1 198 ? -15.752 11.688 1.494 1.00 88.44 198 GLY A CA 1
ATOM 1662 C C . GLY A 1 198 ? -15.309 12.828 2.418 1.00 88.44 198 GLY A C 1
ATOM 1663 O O . GLY A 1 198 ? -16.115 13.323 3.205 1.00 88.44 198 GLY A O 1
ATOM 1664 N N . TYR A 1 199 ? -14.039 13.242 2.352 1.00 90.38 199 TYR A N 1
ATOM 1665 C CA . TYR A 1 199 ? -13.526 14.359 3.135 1.00 90.38 199 TYR A CA 1
ATOM 1666 C C . TYR A 1 199 ? -14.199 15.688 2.783 1.00 90.38 199 TYR A C 1
ATOM 1668 O O . TYR A 1 199 ? -14.580 15.948 1.641 1.00 90.38 199 TYR A O 1
ATOM 1676 N N . SER A 1 200 ? -14.273 16.564 3.787 1.00 90.75 200 SER A N 1
ATOM 1677 C CA . SER A 1 200 ? -14.531 17.987 3.573 1.00 90.75 200 SER A CA 1
ATOM 1678 C C . SER A 1 200 ? -13.378 18.629 2.799 1.00 90.75 200 SER A C 1
ATOM 1680 O O . SER A 1 200 ? -12.254 18.128 2.822 1.00 90.75 200 SER A O 1
ATOM 1682 N N . ASP A 1 201 ? -13.624 19.780 2.173 1.00 92.50 201 ASP A N 1
ATOM 1683 C CA . ASP A 1 201 ? -12.606 20.501 1.397 1.00 92.50 201 ASP A CA 1
ATOM 1684 C C . ASP A 1 201 ? -11.312 20.749 2.188 1.00 92.50 201 ASP A C 1
ATOM 1686 O O . ASP A 1 201 ? -10.220 20.576 1.652 1.00 92.50 201 ASP A O 1
ATOM 1690 N N . GLY A 1 202 ? -11.420 21.093 3.477 1.00 93.88 202 GLY A N 1
ATOM 1691 C CA . GLY A 1 202 ? -10.259 21.301 4.346 1.00 93.88 202 GLY A CA 1
ATOM 1692 C C . GLY A 1 202 ? -9.421 20.033 4.530 1.00 93.88 202 GLY A C 1
ATOM 1693 O O . GLY A 1 202 ? -8.210 20.062 4.318 1.00 93.88 202 GLY A O 1
ATOM 1694 N N . LYS A 1 203 ? -10.067 18.904 4.858 1.00 92.94 203 LYS A N 1
ATOM 1695 C CA . LYS A 1 203 ? -9.384 17.616 5.065 1.00 92.94 203 LYS A CA 1
ATOM 1696 C C . LYS A 1 203 ? -8.852 17.019 3.764 1.00 92.94 203 LYS A C 1
ATOM 1698 O O . LYS A 1 203 ? -7.743 16.494 3.739 1.00 92.94 203 LYS A O 1
ATOM 1703 N N . ALA A 1 204 ? -9.594 17.159 2.669 1.00 94.75 204 ALA A N 1
ATOM 1704 C CA . ALA A 1 204 ? -9.125 16.769 1.347 1.00 94.75 204 ALA A CA 1
ATOM 1705 C C . ALA A 1 204 ? -7.894 17.581 0.930 1.00 94.75 204 ALA A C 1
ATOM 1707 O O . ALA A 1 204 ? -6.985 17.034 0.313 1.00 94.75 204 ALA A O 1
ATOM 1708 N N . LYS A 1 205 ? -7.839 18.873 1.283 1.00 95.06 205 LYS A N 1
ATOM 1709 C CA . LYS A 1 205 ? -6.714 19.749 0.931 1.00 95.06 205 LYS A CA 1
ATOM 1710 C C . LYS A 1 205 ? -5.471 19.398 1.734 1.00 95.06 205 LYS A C 1
ATOM 1712 O O . LYS A 1 205 ? -4.389 19.345 1.164 1.00 95.06 205 LYS A O 1
ATOM 1717 N N . GLU A 1 206 ? -5.638 19.120 3.024 1.00 95.25 206 GLU A N 1
ATOM 1718 C CA . GLU A 1 206 ? -4.575 18.611 3.894 1.00 95.25 206 GLU A CA 1
ATOM 1719 C C . GLU A 1 206 ? -3.981 17.309 3.332 1.00 95.25 206 GLU A C 1
ATOM 1721 O O . GLU A 1 206 ? -2.776 17.230 3.111 1.00 95.25 206 GLU A O 1
ATOM 1726 N N . PHE A 1 207 ? -4.830 16.331 2.996 1.00 95.19 207 PHE A N 1
ATOM 1727 C CA . PHE A 1 207 ? -4.384 15.058 2.426 1.00 95.19 207 PHE A CA 1
ATOM 1728 C C . PHE A 1 207 ? -3.730 15.211 1.045 1.00 95.19 207 PHE A C 1
ATOM 1730 O O . PHE A 1 207 ? -2.680 14.627 0.787 1.00 95.19 207 PHE A O 1
ATOM 1737 N N . HIS A 1 208 ? -4.305 16.032 0.165 1.00 94.31 208 HIS A N 1
ATOM 1738 C CA . HIS A 1 208 ? -3.735 16.289 -1.155 1.00 94.31 208 HIS A CA 1
ATOM 1739 C C . HIS A 1 208 ? -2.361 16.968 -1.062 1.00 94.31 208 HIS A C 1
ATOM 1741 O O . HIS A 1 208 ? -1.428 16.541 -1.734 1.00 94.31 208 HIS A O 1
ATOM 1747 N N . ASN A 1 209 ? -2.208 17.975 -0.197 1.00 91.94 209 ASN A N 1
ATOM 1748 C CA . ASN A 1 209 ? -0.924 18.639 0.018 1.00 91.94 209 ASN A CA 1
ATOM 1749 C C . ASN A 1 209 ? 0.126 17.681 0.589 1.00 91.94 209 ASN A C 1
ATOM 1751 O O . ASN A 1 209 ? 1.261 17.705 0.125 1.00 91.94 209 ASN A O 1
ATOM 1755 N N . ALA A 1 210 ? -0.259 16.813 1.530 1.00 92.44 210 ALA A N 1
ATOM 1756 C CA . ALA A 1 210 ? 0.630 15.792 2.072 1.00 92.44 210 ALA A CA 1
ATOM 1757 C C . ALA A 1 210 ? 1.134 14.836 0.974 1.00 92.44 210 ALA A C 1
ATOM 1759 O O . ALA A 1 210 ? 2.323 14.545 0.909 1.00 92.44 210 ALA A O 1
ATOM 1760 N N . LEU A 1 211 ? 0.263 14.404 0.052 1.00 91.50 211 LEU A N 1
ATOM 1761 C CA . LEU A 1 211 ? 0.675 13.594 -1.102 1.00 91.50 211 LEU A CA 1
ATOM 1762 C C . LEU A 1 211 ? 1.591 14.363 -2.067 1.00 91.50 211 LEU A C 1
ATOM 1764 O O . LEU A 1 211 ? 2.567 13.803 -2.560 1.00 91.50 211 LEU A O 1
ATOM 1768 N N . LEU A 1 212 ? 1.318 15.644 -2.331 1.00 89.12 212 LEU A N 1
ATOM 1769 C CA . LEU A 1 212 ? 2.195 16.478 -3.163 1.00 89.12 212 LEU A CA 1
ATOM 1770 C C . LEU A 1 212 ? 3.584 16.657 -2.533 1.00 89.12 212 LEU A C 1
ATOM 1772 O O . LEU A 1 212 ? 4.581 16.637 -3.254 1.00 89.12 212 LEU A O 1
ATOM 1776 N N . GLU A 1 213 ? 3.650 16.798 -1.208 1.00 88.50 213 GLU A N 1
ATOM 1777 C CA . GLU A 1 213 ? 4.900 16.817 -0.447 1.00 88.50 213 GLU A CA 1
ATOM 1778 C C . GLU A 1 213 ? 5.614 15.465 -0.537 1.00 88.50 213 GLU A C 1
ATOM 1780 O O . GLU A 1 213 ? 6.802 15.430 -0.825 1.00 88.50 213 GLU A O 1
ATOM 1785 N N . TYR A 1 214 ? 4.897 14.347 -0.418 1.00 88.25 214 TYR A N 1
ATOM 1786 C CA . TYR A 1 214 ? 5.476 13.010 -0.571 1.00 88.25 214 TYR A CA 1
ATOM 1787 C C . TYR A 1 214 ? 6.099 12.774 -1.956 1.00 88.25 214 TYR A C 1
ATOM 1789 O O . TYR A 1 214 ? 7.215 12.276 -2.056 1.00 88.25 214 TYR A O 1
ATOM 1797 N N . PHE A 1 215 ? 5.428 13.182 -3.039 1.00 84.94 215 PHE A N 1
ATOM 1798 C CA . PHE A 1 215 ? 5.955 13.022 -4.406 1.00 84.94 215 PHE A CA 1
ATOM 1799 C C . PHE A 1 215 ? 6.975 14.097 -4.820 1.00 84.94 215 PHE A C 1
ATOM 1801 O O . PHE A 1 215 ? 7.624 13.987 -5.869 1.00 84.94 215 PHE A O 1
ATOM 1808 N N . GLY A 1 216 ? 7.048 15.206 -4.085 1.00 76.25 216 GLY A N 1
ATOM 1809 C CA . GLY A 1 216 ? 7.789 16.407 -4.474 1.00 76.25 216 GLY A CA 1
ATOM 1810 C C . GLY A 1 216 ? 8.871 16.865 -3.504 1.00 76.25 216 GLY A C 1
ATOM 1811 O O . GLY A 1 216 ? 9.675 17.706 -3.900 1.00 76.25 216 GLY A O 1
ATOM 1812 N N . GLY A 1 217 ? 8.876 16.348 -2.282 1.00 73.44 217 GLY A N 1
ATOM 1813 C CA . GLY A 1 217 ? 9.659 16.828 -1.150 1.00 73.44 217 GLY A CA 1
ATOM 1814 C C . GLY A 1 217 ? 10.626 15.787 -0.595 1.00 73.44 217 GLY A C 1
ATOM 1815 O O . GLY A 1 217 ? 11.068 14.881 -1.302 1.00 73.44 217 GLY A O 1
ATOM 1816 N N . ASP A 1 218 ? 10.991 15.964 0.675 1.00 73.50 218 ASP A N 1
ATOM 1817 C CA . ASP A 1 218 ? 11.989 15.144 1.358 1.00 73.50 218 ASP A CA 1
ATOM 1818 C C . ASP A 1 218 ? 11.389 13.824 1.861 1.00 73.50 218 ASP A C 1
ATOM 1820 O O . ASP A 1 218 ? 10.873 13.708 2.974 1.00 73.50 218 ASP A O 1
ATOM 1824 N N . TYR A 1 219 ? 11.452 12.829 0.982 1.00 73.31 219 TYR A N 1
ATOM 1825 C CA . TYR A 1 219 ? 10.950 11.480 1.201 1.00 73.31 219 TYR A CA 1
ATOM 1826 C C . TYR A 1 219 ? 11.479 10.830 2.491 1.00 73.31 219 TYR A C 1
ATOM 1828 O O . TYR A 1 219 ? 10.709 10.181 3.198 1.00 73.31 219 TYR A O 1
ATOM 1836 N N . GLU A 1 220 ? 12.759 11.020 2.824 1.00 72.50 220 GLU A N 1
ATOM 1837 C CA . GLU A 1 220 ? 13.380 10.382 3.993 1.00 72.50 220 GLU A CA 1
ATOM 1838 C C . GLU A 1 220 ? 12.816 10.957 5.300 1.00 72.50 220 GLU A C 1
ATOM 1840 O O . GLU A 1 220 ? 12.421 10.198 6.185 1.00 72.50 220 GLU A O 1
ATOM 1845 N N . THR A 1 221 ? 12.662 12.282 5.381 1.00 74.12 221 THR A N 1
ATOM 1846 C CA . THR A 1 221 ? 12.050 12.964 6.536 1.00 74.12 221 THR A CA 1
ATOM 1847 C C . THR A 1 221 ? 10.594 12.528 6.753 1.00 74.12 221 THR A C 1
ATOM 1849 O O . THR A 1 221 ? 10.154 12.319 7.888 1.00 74.12 221 THR A O 1
ATOM 1852 N N . ILE A 1 222 ? 9.834 12.327 5.668 1.00 77.31 222 ILE A N 1
ATOM 1853 C CA . ILE A 1 222 ? 8.446 11.846 5.750 1.00 77.31 222 ILE A CA 1
ATOM 1854 C C . ILE A 1 222 ? 8.403 10.397 6.245 1.00 77.31 222 ILE A C 1
ATOM 1856 O O . ILE A 1 222 ? 7.590 10.071 7.112 1.00 77.31 222 ILE A O 1
ATOM 1860 N N . LEU A 1 223 ? 9.268 9.520 5.727 1.00 72.19 223 LEU A N 1
ATOM 1861 C CA . LEU A 1 223 ? 9.320 8.122 6.161 1.00 72.19 223 LEU A CA 1
ATOM 1862 C C . LEU A 1 223 ? 9.763 7.961 7.617 1.00 72.19 223 LEU A C 1
ATOM 1864 O O . LEU A 1 223 ? 9.247 7.076 8.303 1.00 72.19 223 LEU A O 1
ATOM 1868 N N . ALA A 1 224 ? 10.668 8.822 8.084 1.00 69.88 224 ALA A N 1
ATOM 1869 C CA . ALA A 1 224 ? 11.105 8.876 9.475 1.00 69.88 224 ALA A CA 1
ATOM 1870 C C . ALA A 1 224 ? 9.990 9.328 10.439 1.00 69.88 224 ALA A C 1
ATOM 1872 O O . ALA A 1 224 ? 10.119 9.158 11.650 1.00 69.88 224 ALA A O 1
ATOM 1873 N N . GLY A 1 225 ? 8.875 9.863 9.923 1.00 66.88 225 GLY A N 1
ATOM 1874 C CA . GLY A 1 225 ? 7.735 10.293 10.734 1.00 66.88 225 GLY A CA 1
ATOM 1875 C C . GLY A 1 225 ? 8.017 11.554 11.553 1.00 66.88 225 GLY A C 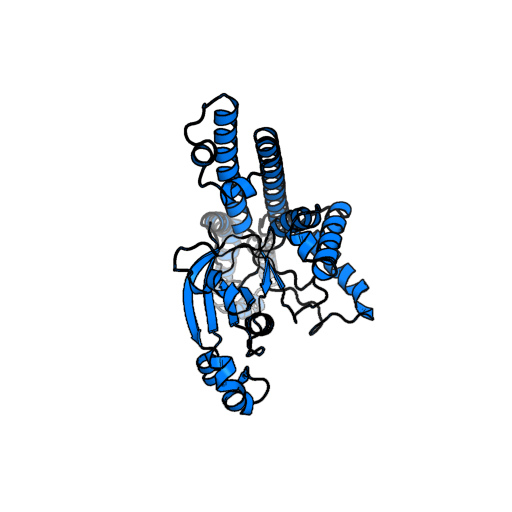1
ATOM 1876 O O . GLY A 1 225 ? 7.340 11.801 12.549 1.00 66.88 225 GLY A O 1
ATOM 1877 N N . GLU A 1 226 ? 8.999 12.361 11.140 1.00 67.75 226 GLU A N 1
ATOM 1878 C CA . GLU A 1 226 ? 9.384 13.602 11.828 1.00 67.75 226 GLU A CA 1
ATOM 1879 C C . GLU A 1 226 ? 8.301 14.691 11.736 1.00 67.75 226 GLU A C 1
ATOM 1881 O O . GLU A 1 226 ? 8.315 15.672 12.483 1.00 67.75 226 GLU A O 1
ATOM 1886 N N . ASN A 1 227 ? 7.327 14.510 10.842 1.00 73.69 227 ASN A N 1
ATOM 1887 C CA . ASN A 1 227 ? 6.166 15.371 10.687 1.00 73.69 227 ASN A CA 1
ATOM 1888 C C . ASN A 1 227 ? 4.856 14.561 10.601 1.00 73.69 227 ASN A C 1
ATOM 1890 O O . ASN A 1 227 ? 4.833 13.333 10.506 1.00 73.69 227 ASN A O 1
ATOM 1894 N N . ASN A 1 228 ? 3.726 15.271 10.599 1.00 83.31 228 ASN A N 1
ATOM 1895 C CA . ASN A 1 228 ? 2.405 14.644 10.502 1.00 83.31 228 ASN A CA 1
ATOM 1896 C C . ASN A 1 228 ? 2.064 14.147 9.081 1.00 83.31 228 ASN A C 1
ATOM 1898 O O . ASN A 1 228 ? 1.005 13.545 8.900 1.00 83.31 228 ASN A O 1
ATOM 1902 N N . THR A 1 229 ? 2.920 14.378 8.076 1.00 87.88 229 THR A N 1
ATOM 1903 C CA . THR A 1 229 ? 2.646 14.077 6.659 1.00 87.88 229 THR A CA 1
ATOM 1904 C C . THR A 1 229 ? 2.390 12.587 6.452 1.00 87.88 229 THR A C 1
ATOM 1906 O O . THR A 1 229 ? 1.374 12.222 5.857 1.00 87.88 229 THR A O 1
ATOM 1909 N N . ALA A 1 230 ? 3.223 11.709 7.020 1.00 84.50 230 ALA A N 1
ATOM 1910 C CA . ALA A 1 230 ? 3.021 10.262 6.920 1.00 84.50 230 ALA A CA 1
ATOM 1911 C C . ALA A 1 230 ? 1.700 9.803 7.560 1.00 84.50 230 ALA A C 1
ATOM 1913 O O . ALA A 1 230 ? 0.983 8.984 6.984 1.00 84.50 230 ALA A O 1
ATOM 1914 N N . GLN A 1 231 ? 1.323 10.364 8.713 1.00 85.38 231 GLN A N 1
ATOM 1915 C CA . GLN A 1 231 ? 0.061 10.016 9.374 1.00 85.38 231 GLN A CA 1
ATOM 1916 C C . GLN A 1 231 ? -1.155 10.509 8.575 1.00 85.38 231 GLN A C 1
ATOM 1918 O O . GLN A 1 231 ? -2.137 9.779 8.429 1.00 85.38 231 GLN A O 1
ATOM 1923 N N . ILE A 1 232 ? -1.087 11.723 8.016 1.00 91.44 232 ILE A N 1
ATOM 1924 C CA . ILE A 1 232 ? -2.131 12.268 7.138 1.00 91.44 232 ILE A CA 1
ATOM 1925 C C . ILE A 1 232 ? -2.314 11.361 5.917 1.00 91.44 232 ILE A C 1
ATOM 1927 O O . ILE A 1 232 ? -3.451 11.024 5.572 1.00 91.44 232 ILE A O 1
ATOM 1931 N N . ILE A 1 233 ? -1.212 10.937 5.287 1.00 92.50 233 ILE A N 1
ATOM 1932 C CA . ILE A 1 233 ? -1.265 10.065 4.113 1.00 92.50 233 ILE A CA 1
ATOM 1933 C C . ILE A 1 233 ? -1.848 8.702 4.481 1.00 92.50 233 ILE A C 1
ATOM 1935 O O . ILE A 1 233 ? -2.800 8.269 3.836 1.00 92.50 233 ILE A O 1
ATOM 1939 N N . ARG A 1 234 ? -1.352 8.064 5.548 1.00 89.56 234 ARG A N 1
ATOM 1940 C CA . ARG A 1 234 ? -1.844 6.765 6.033 1.00 89.56 234 ARG A CA 1
ATOM 1941 C C . ARG A 1 234 ? -3.355 6.787 6.269 1.00 89.56 234 ARG A C 1
ATOM 1943 O O . ARG A 1 234 ? -4.079 5.950 5.736 1.00 89.56 234 ARG A O 1
ATOM 1950 N N . ASN A 1 235 ? -3.838 7.784 7.008 1.00 90.19 235 ASN A N 1
ATOM 1951 C CA . ASN A 1 235 ? -5.261 7.919 7.312 1.00 90.19 235 ASN A CA 1
ATOM 1952 C C . ASN A 1 235 ? -6.103 8.179 6.054 1.00 90.19 235 ASN A C 1
ATOM 1954 O O . ASN A 1 235 ? -7.221 7.680 5.950 1.00 90.19 235 ASN A O 1
ATOM 1958 N N . GLY A 1 236 ? -5.585 8.945 5.089 1.00 93.69 236 GLY A N 1
ATOM 1959 C CA . GLY A 1 236 ? -6.246 9.156 3.801 1.00 93.69 236 GLY A CA 1
ATOM 1960 C C . GLY A 1 236 ? -6.291 7.897 2.929 1.00 93.69 236 GLY A C 1
ATOM 1961 O O . GLY A 1 236 ? -7.330 7.607 2.335 1.00 93.69 236 GLY A O 1
ATOM 1962 N N . MET A 1 237 ? -5.206 7.115 2.889 1.00 93.88 237 MET A N 1
ATOM 1963 C CA . MET A 1 237 ? -5.123 5.850 2.145 1.00 93.88 237 MET A CA 1
ATOM 1964 C C . MET A 1 237 ? -6.194 4.853 2.596 1.00 93.88 237 MET A C 1
ATOM 1966 O O . MET A 1 237 ? -6.859 4.241 1.758 1.00 93.88 237 MET A O 1
ATOM 1970 N N . ASP A 1 238 ? -6.450 4.761 3.903 1.00 92.38 238 ASP A N 1
ATOM 1971 C CA . ASP A 1 238 ? -7.495 3.892 4.455 1.00 92.38 238 ASP A CA 1
ATOM 1972 C C . ASP A 1 238 ? -8.900 4.201 3.917 1.00 92.38 238 ASP A C 1
ATOM 1974 O O . ASP A 1 238 ? -9.780 3.347 4.003 1.00 92.38 238 ASP A O 1
ATOM 1978 N N . LEU A 1 239 ? -9.123 5.362 3.294 1.00 93.12 239 LEU A N 1
ATOM 1979 C CA . LEU A 1 239 ? -10.411 5.767 2.721 1.00 93.12 239 LEU A CA 1
ATOM 1980 C C . LEU A 1 239 ? -10.455 5.712 1.181 1.00 93.12 239 LEU A C 1
ATOM 1982 O O . LEU A 1 239 ? -11.535 5.784 0.592 1.00 93.12 239 LEU A O 1
ATOM 1986 N N . LEU A 1 240 ? -9.308 5.573 0.507 1.00 93.94 240 LEU A N 1
ATOM 1987 C CA . LEU A 1 240 ? -9.221 5.458 -0.959 1.00 93.94 240 LEU A CA 1
ATOM 1988 C C . LEU A 1 240 ? -9.549 4.037 -1.446 1.00 93.94 240 LEU A C 1
ATOM 1990 O O . LEU A 1 240 ? -9.203 3.096 -0.752 1.00 93.94 240 LEU A O 1
ATOM 1994 N N . PRO A 1 241 ? -10.127 3.809 -2.638 1.00 92.75 241 PRO A N 1
ATOM 1995 C CA . PRO A 1 241 ? -10.353 2.454 -3.150 1.00 92.75 241 PRO A CA 1
ATOM 1996 C C . PRO A 1 241 ? -9.055 1.649 -3.205 1.00 92.75 241 PRO A C 1
ATOM 1998 O O . PRO A 1 241 ? -8.007 2.185 -3.576 1.00 92.75 241 PRO A O 1
ATOM 2001 N N . THR A 1 242 ? -9.126 0.368 -2.854 1.00 94.31 242 THR A N 1
ATOM 2002 C CA . THR A 1 242 ? -7.951 -0.507 -2.894 1.00 94.31 242 THR A CA 1
ATOM 2003 C C . THR A 1 242 ? -7.624 -0.866 -4.338 1.00 94.31 242 THR A C 1
ATOM 2005 O O . THR A 1 242 ? -8.501 -0.965 -5.200 1.00 94.31 242 THR A O 1
ATOM 2008 N N . TYR A 1 243 ? -6.339 -1.009 -4.639 1.00 95.94 243 TYR A N 1
ATOM 2009 C CA . TYR A 1 243 ? -5.883 -1.326 -5.978 1.00 95.94 243 TYR A CA 1
ATOM 2010 C C . TYR A 1 243 ? -6.226 -2.775 -6.334 1.00 95.94 243 TYR A C 1
ATOM 2012 O O . TYR A 1 243 ? -5.894 -3.712 -5.606 1.00 95.94 243 TYR A O 1
ATOM 2020 N N . LYS A 1 244 ? -6.877 -2.954 -7.486 1.00 93.94 244 LYS A N 1
ATOM 2021 C CA . LYS A 1 244 ? -7.195 -4.263 -8.057 1.00 93.94 244 LYS A CA 1
ATOM 2022 C C . LYS A 1 244 ? -6.038 -4.755 -8.926 1.00 93.94 244 LYS A C 1
ATOM 2024 O O . LYS A 1 244 ? -5.973 -4.411 -10.105 1.00 93.94 244 LYS A O 1
ATOM 2029 N N . GLY A 1 245 ? -5.194 -5.616 -8.371 1.00 93.06 245 GLY A N 1
ATOM 2030 C CA . GLY A 1 245 ? -4.151 -6.316 -9.118 1.00 93.06 245 GLY A CA 1
ATOM 2031 C C . GLY A 1 245 ? -2.946 -6.649 -8.251 1.00 93.06 245 GLY A C 1
ATOM 2032 O O . GLY A 1 245 ? -2.935 -6.366 -7.057 1.00 93.06 245 GLY A O 1
ATOM 2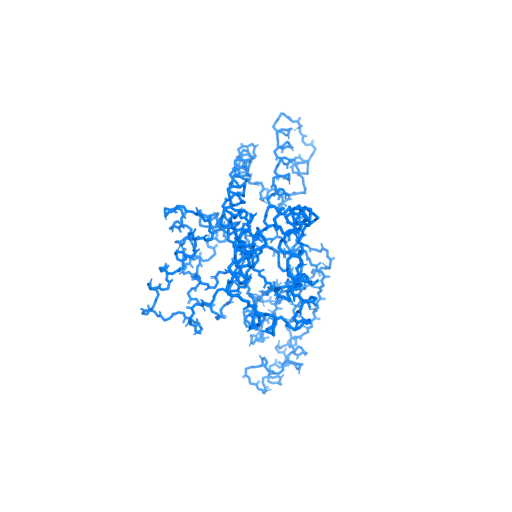033 N N . SER A 1 246 ? -1.931 -7.243 -8.866 1.00 96.00 246 SER A N 1
ATOM 2034 C CA . SER A 1 246 ? -0.634 -7.452 -8.224 1.00 96.00 246 SER A CA 1
ATOM 2035 C C . SER A 1 246 ? 0.143 -6.143 -8.131 1.00 96.00 246 SER A C 1
ATOM 2037 O O . SER A 1 246 ? -0.006 -5.256 -8.977 1.00 96.00 246 SER A O 1
ATOM 2039 N N . ILE A 1 247 ? 0.996 -6.042 -7.117 1.00 97.69 247 ILE A N 1
ATOM 2040 C CA . ILE A 1 247 ? 1.888 -4.900 -6.922 1.00 97.69 247 ILE A CA 1
ATOM 2041 C C . ILE A 1 247 ? 3.328 -5.373 -6.774 1.00 97.69 247 ILE A C 1
ATOM 2043 O O . ILE A 1 247 ? 3.602 -6.479 -6.307 1.00 97.69 247 ILE A O 1
ATOM 2047 N N . TYR A 1 248 ? 4.249 -4.512 -7.180 1.00 97.88 248 TYR A N 1
ATOM 2048 C CA . TYR A 1 248 ? 5.663 -4.815 -7.302 1.00 97.88 248 TYR A CA 1
ATOM 2049 C C . TYR A 1 248 ? 6.498 -3.705 -6.682 1.00 97.88 248 TYR A C 1
ATOM 2051 O O . TYR A 1 248 ? 6.096 -2.544 -6.692 1.00 97.88 248 TYR A O 1
ATOM 2059 N N . ARG A 1 249 ? 7.686 -4.032 -6.183 1.00 96.31 249 ARG A N 1
ATOM 2060 C CA . ARG A 1 249 ? 8.622 -3.021 -5.684 1.00 96.31 249 ARG A CA 1
ATOM 2061 C C . ARG A 1 249 ? 10.047 -3.404 -6.023 1.00 96.31 249 ARG A C 1
ATOM 2063 O O . ARG A 1 249 ? 10.473 -4.523 -5.764 1.00 96.31 249 ARG A O 1
ATOM 2070 N N . GLY A 1 250 ? 10.776 -2.464 -6.609 1.00 95.94 250 GLY A N 1
ATOM 2071 C CA . GLY A 1 250 ? 12.189 -2.619 -6.919 1.00 95.94 250 GLY A CA 1
ATOM 2072 C C . GLY A 1 250 ? 13.052 -1.831 -5.960 1.00 95.94 250 GLY A C 1
ATOM 2073 O O . GLY A 1 250 ? 12.758 -0.674 -5.671 1.00 95.94 250 GLY A O 1
ATOM 2074 N N . MET A 1 251 ? 14.129 -2.445 -5.489 1.00 94.81 251 MET A N 1
ATOM 2075 C CA . MET A 1 251 ? 15.132 -1.788 -4.664 1.00 94.81 251 MET A CA 1
ATOM 2076 C C . MET A 1 251 ? 16.533 -2.203 -5.104 1.00 94.81 251 MET A C 1
ATOM 2078 O O . MET A 1 251 ? 16.757 -3.330 -5.547 1.00 94.81 251 MET A O 1
ATOM 2082 N N . ILE A 1 252 ? 17.481 -1.285 -4.957 1.00 94.94 252 ILE A N 1
ATOM 2083 C CA . ILE A 1 252 ? 18.880 -1.474 -5.328 1.00 94.94 252 ILE A CA 1
ATOM 2084 C C . ILE A 1 252 ? 19.771 -1.349 -4.095 1.00 94.94 252 ILE A C 1
ATOM 2086 O O . ILE A 1 252 ? 19.633 -0.418 -3.300 1.00 94.94 252 ILE A O 1
ATOM 2090 N N . PHE A 1 253 ? 20.714 -2.276 -3.945 1.00 93.62 253 PHE A N 1
ATOM 2091 C CA . PHE A 1 253 ? 21.597 -2.350 -2.786 1.00 93.62 253 PHE A CA 1
ATOM 2092 C C . PHE A 1 253 ? 23.053 -2.547 -3.195 1.00 93.62 253 PHE A C 1
ATOM 2094 O O . PHE A 1 253 ? 23.373 -3.147 -4.221 1.00 93.62 253 PHE A O 1
ATOM 2101 N N . LYS A 1 254 ? 23.961 -2.066 -2.344 1.00 89.19 254 LYS A N 1
ATOM 2102 C CA . LYS A 1 254 ? 25.332 -2.585 -2.317 1.00 89.19 254 LYS A CA 1
ATOM 2103 C C . LYS A 1 254 ? 25.311 -4.031 -1.816 1.00 89.19 254 LYS A C 1
ATOM 2105 O O . LYS A 1 254 ? 24.461 -4.369 -0.991 1.00 89.19 254 LYS A O 1
ATOM 2110 N N . SER A 1 255 ? 26.265 -4.847 -2.254 1.00 76.25 255 SER A N 1
ATOM 2111 C CA . SER A 1 255 ? 26.324 -6.279 -1.926 1.00 76.25 255 SER A CA 1
ATOM 2112 C C . SER A 1 255 ? 26.385 -6.565 -0.420 1.00 76.25 255 SER A C 1
ATOM 2114 O O . SER A 1 255 ? 25.876 -7.582 0.030 1.00 76.25 255 SER A O 1
ATOM 2116 N N . GLU A 1 256 ? 26.944 -5.662 0.388 1.00 80.12 256 GLU A N 1
ATOM 2117 C CA . GLU A 1 256 ? 26.965 -5.802 1.853 1.00 80.12 256 GLU A CA 1
ATOM 2118 C C . GLU A 1 256 ? 25.584 -5.651 2.513 1.00 80.12 256 GLU A C 1
ATOM 2120 O O . GLU A 1 256 ? 25.296 -6.327 3.499 1.00 80.12 256 GLU A O 1
ATOM 2125 N N . ASN A 1 257 ? 24.704 -4.825 1.941 1.00 87.69 257 ASN A N 1
ATOM 2126 C CA . ASN A 1 257 ? 23.411 -4.480 2.537 1.00 87.69 257 ASN A CA 1
ATOM 2127 C C . ASN A 1 257 ? 22.274 -5.390 2.073 1.00 87.69 257 ASN A C 1
ATOM 2129 O O . ASN A 1 257 ? 21.206 -5.374 2.676 1.00 87.69 257 ASN A O 1
ATOM 2133 N N . ILE A 1 258 ? 22.472 -6.183 1.015 1.00 90.94 258 ILE A N 1
ATOM 2134 C CA . ILE A 1 258 ? 21.406 -7.050 0.497 1.00 90.94 258 ILE A CA 1
ATOM 2135 C C . ILE A 1 258 ? 21.116 -8.251 1.402 1.00 90.94 258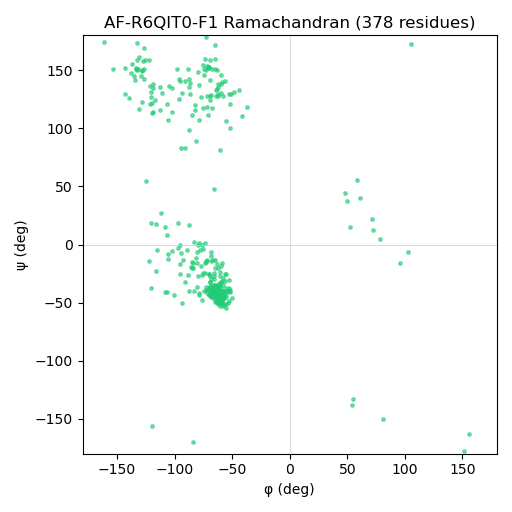 ILE A C 1
ATOM 2137 O O . ILE A 1 258 ? 20.057 -8.857 1.270 1.00 90.94 258 ILE A O 1
ATOM 2141 N N . LYS A 1 259 ? 22.006 -8.565 2.353 1.00 91.31 259 LYS A N 1
ATOM 2142 C CA . LYS A 1 259 ? 21.848 -9.699 3.275 1.00 91.31 259 LYS A CA 1
ATOM 2143 C C . LYS A 1 259 ? 20.508 -9.706 4.004 1.00 91.31 259 LYS A C 1
ATOM 2145 O O . LYS A 1 259 ? 19.890 -10.758 4.103 1.00 91.31 259 LYS A O 1
ATOM 2150 N N . MET A 1 260 ? 20.003 -8.528 4.384 1.00 91.31 260 MET A N 1
ATOM 2151 C CA . MET A 1 260 ? 18.682 -8.387 5.018 1.00 91.31 260 MET A CA 1
ATOM 2152 C C . MET A 1 260 ? 17.514 -8.902 4.158 1.00 91.31 260 MET A C 1
ATOM 2154 O O . MET A 1 260 ? 16.434 -9.129 4.685 1.00 91.31 260 MET A O 1
ATOM 2158 N N . PHE A 1 261 ? 17.721 -9.066 2.848 1.00 94.94 261 PHE A N 1
ATOM 2159 C CA . PHE A 1 261 ? 16.756 -9.644 1.917 1.00 94.94 261 PHE A CA 1
ATOM 2160 C C . PHE A 1 261 ? 17.167 -11.037 1.439 1.00 94.94 261 PHE A C 1
ATOM 2162 O O . PHE A 1 261 ? 16.317 -11.911 1.325 1.00 94.94 261 PHE A O 1
ATOM 2169 N N . SER A 1 262 ? 18.449 -11.266 1.144 1.00 93.75 262 SER A N 1
ATOM 2170 C CA . SER A 1 262 ? 18.917 -12.548 0.600 1.00 93.75 262 SER A CA 1
ATOM 2171 C C . SER A 1 262 ? 18.958 -13.681 1.628 1.00 93.75 262 SER A C 1
ATOM 2173 O O . SER A 1 262 ? 19.078 -14.837 1.242 1.00 93.75 262 SER A O 1
ATOM 2175 N N . GLU A 1 263 ? 18.906 -13.368 2.922 1.00 95.06 263 GLU A N 1
ATOM 2176 C CA . GLU A 1 263 ? 18.886 -14.369 3.998 1.00 95.06 263 GLU A CA 1
ATOM 2177 C C . GLU A 1 263 ? 17.466 -14.678 4.505 1.00 95.06 263 GLU A C 1
ATOM 2179 O O . GLU A 1 263 ? 17.305 -15.565 5.346 1.00 95.06 263 GLU A O 1
ATOM 2184 N N . LEU A 1 264 ? 16.444 -13.991 3.974 1.00 96.12 264 LEU A N 1
ATOM 2185 C CA . LEU A 1 264 ? 15.041 -14.245 4.302 1.00 96.12 264 LEU A CA 1
ATOM 2186 C C . LEU A 1 264 ? 14.599 -15.636 3.839 1.00 96.12 264 LEU A C 1
ATOM 2188 O O . LEU A 1 264 ? 15.074 -16.178 2.837 1.00 96.12 264 LEU A O 1
ATOM 2192 N N . LYS A 1 265 ? 13.627 -16.192 4.554 1.00 96.69 265 LYS A N 1
ATOM 2193 C CA . LYS A 1 265 ? 13.006 -17.488 4.289 1.00 96.69 265 LYS A CA 1
ATOM 2194 C C . LYS A 1 265 ? 11.486 -17.352 4.227 1.00 96.69 265 LYS A C 1
ATOM 2196 O O . LYS A 1 265 ? 10.927 -16.415 4.795 1.00 96.69 265 LYS A O 1
ATOM 2201 N N . PRO A 1 266 ? 10.786 -18.295 3.572 1.00 97.25 266 PRO A N 1
ATOM 2202 C CA . PRO A 1 266 ? 9.333 -18.370 3.660 1.00 97.25 266 PRO A CA 1
ATOM 2203 C C . PRO A 1 266 ? 8.850 -18.352 5.118 1.00 97.25 266 PRO A C 1
ATOM 2205 O O . PRO A 1 266 ? 9.340 -19.124 5.942 1.00 97.25 266 PRO A O 1
ATOM 2208 N N . GLY A 1 267 ? 7.894 -17.475 5.420 1.00 95.25 267 GLY A N 1
ATOM 2209 C CA . GLY A 1 267 ? 7.380 -17.206 6.765 1.00 95.25 267 GLY A CA 1
ATOM 2210 C C . GLY A 1 267 ? 8.024 -16.007 7.471 1.00 95.25 267 GLY A C 1
ATOM 2211 O O . GLY A 1 267 ? 7.435 -15.495 8.426 1.00 95.25 267 GLY A O 1
ATOM 2212 N N . ASP A 1 268 ? 9.176 -15.519 7.001 1.00 95.25 268 ASP A N 1
ATOM 2213 C CA . ASP A 1 268 ? 9.808 -14.329 7.574 1.00 95.25 268 ASP A CA 1
ATOM 2214 C C . ASP A 1 268 ? 9.014 -13.063 7.241 1.00 95.25 268 ASP A C 1
ATOM 2216 O O . ASP A 1 268 ? 8.326 -12.969 6.220 1.00 95.25 268 ASP A O 1
ATOM 2220 N N . ILE A 1 269 ? 9.131 -12.056 8.105 1.00 92.81 269 ILE A N 1
ATOM 2221 C CA . ILE A 1 269 ? 8.543 -10.739 7.868 1.00 92.81 269 ILE A CA 1
ATOM 2222 C C . ILE A 1 269 ? 9.516 -9.894 7.065 1.00 92.81 269 ILE A C 1
ATOM 2224 O O . ILE A 1 269 ? 10.690 -9.771 7.412 1.00 92.81 269 ILE A O 1
ATOM 2228 N N . LEU A 1 270 ? 9.010 -9.303 5.987 1.00 92.38 270 LEU A N 1
ATOM 2229 C CA . LEU A 1 270 ? 9.792 -8.418 5.149 1.00 92.38 270 LEU A CA 1
ATOM 2230 C C . LEU A 1 270 ? 10.212 -7.172 5.956 1.00 92.38 270 LEU A C 1
ATOM 2232 O O . LEU A 1 270 ? 9.352 -6.552 6.590 1.00 92.38 270 LEU A O 1
ATOM 2236 N N . PRO A 1 271 ? 11.493 -6.761 5.907 1.00 86.81 271 PRO A N 1
ATOM 2237 C CA . PRO A 1 271 ? 11.932 -5.515 6.524 1.00 86.81 271 PRO A CA 1
ATOM 2238 C C . PRO A 1 271 ? 11.160 -4.317 5.952 1.00 86.81 271 PRO A C 1
ATOM 2240 O O . PRO A 1 271 ? 11.129 -4.132 4.733 1.00 86.81 271 PRO A O 1
ATOM 2243 N N . ASN A 1 272 ? 10.566 -3.492 6.818 1.00 75.69 272 ASN A N 1
ATOM 2244 C CA . ASN A 1 272 ? 9.868 -2.268 6.418 1.00 75.69 272 ASN A CA 1
ATOM 2245 C C . ASN A 1 272 ? 10.771 -1.034 6.585 1.00 75.69 272 ASN A C 1
ATOM 2247 O O . ASN A 1 272 ? 11.672 -1.002 7.422 1.00 75.69 272 ASN A O 1
ATOM 2251 N N . LYS A 1 273 ? 10.544 -0.001 5.766 1.00 67.00 273 LYS A N 1
ATOM 2252 C CA . LYS A 1 273 ? 11.304 1.268 5.824 1.00 67.00 273 LYS A CA 1
ATOM 2253 C C . LYS A 1 273 ? 10.529 2.449 6.414 1.00 67.00 273 LYS A C 1
ATOM 2255 O O . LYS A 1 273 ? 11.011 3.573 6.360 1.00 67.00 273 LYS A O 1
ATOM 2260 N N . GLY A 1 274 ? 9.341 2.217 6.960 1.00 70.38 274 GLY A N 1
ATOM 2261 C CA . GLY A 1 274 ? 8.541 3.280 7.556 1.00 70.38 274 GLY A CA 1
ATOM 2262 C C . GLY A 1 274 ? 7.054 2.963 7.575 1.00 70.38 274 GLY A C 1
ATOM 2263 O O . GLY A 1 274 ? 6.634 1.817 7.415 1.00 70.38 274 GLY A O 1
ATOM 2264 N N . ILE A 1 275 ? 6.262 4.013 7.780 1.00 75.75 275 ILE A N 1
ATOM 2265 C CA . ILE A 1 275 ? 4.803 3.939 7.954 1.00 75.75 275 ILE A CA 1
ATOM 2266 C C . ILE A 1 275 ? 4.078 3.704 6.614 1.00 75.75 275 ILE A C 1
ATOM 2268 O O . ILE A 1 275 ? 2.974 3.157 6.598 1.00 75.75 275 ILE A O 1
ATOM 2272 N N . ILE A 1 276 ? 4.686 4.121 5.498 1.00 87.06 276 ILE A N 1
ATOM 2273 C CA . ILE A 1 276 ? 4.149 4.003 4.136 1.00 87.06 276 ILE A CA 1
ATOM 2274 C C . ILE A 1 276 ? 5.248 3.487 3.213 1.00 87.06 276 ILE A C 1
ATOM 2276 O O . ILE A 1 276 ? 6.402 3.901 3.305 1.00 87.06 276 ILE A O 1
ATOM 2280 N N . GLU A 1 277 ? 4.874 2.622 2.281 1.00 89.44 277 GLU A N 1
ATOM 2281 C CA . GLU A 1 277 ? 5.761 2.079 1.270 1.00 89.44 277 GLU A CA 1
ATOM 2282 C C . GLU A 1 277 ? 5.269 2.389 -0.141 1.00 89.44 277 GLU A C 1
ATOM 2284 O O . GLU A 1 277 ? 4.089 2.213 -0.458 1.00 89.44 277 GLU A O 1
ATOM 2289 N N . SER A 1 278 ? 6.212 2.797 -0.990 1.00 92.06 278 SER A N 1
ATOM 2290 C CA . SER A 1 278 ? 6.023 2.974 -2.429 1.00 92.06 278 SER A CA 1
ATOM 2291 C C . SER A 1 278 ? 6.165 1.635 -3.153 1.00 92.06 278 SER A C 1
ATOM 2293 O O . SER A 1 278 ? 7.202 0.966 -3.069 1.00 92.06 278 SER A O 1
ATOM 2295 N N . TRP A 1 279 ? 5.096 1.244 -3.839 1.00 96.06 279 TRP A N 1
ATOM 2296 C CA . TRP A 1 279 ? 5.003 0.092 -4.726 1.00 96.06 279 TRP A CA 1
ATOM 2297 C C . TRP A 1 279 ? 4.470 0.560 -6.084 1.00 96.06 279 TRP A C 1
ATOM 2299 O O . TRP A 1 279 ? 3.980 1.672 -6.247 1.00 96.06 279 TRP A O 1
ATOM 2309 N N . THR A 1 280 ? 4.524 -0.304 -7.086 1.00 96.69 280 THR A N 1
ATOM 2310 C CA . THR A 1 280 ? 4.003 -0.029 -8.422 1.00 96.69 280 THR A CA 1
ATOM 2311 C C . THR A 1 280 ? 3.097 -1.154 -8.886 1.00 96.69 280 THR A C 1
ATOM 2313 O O . THR A 1 280 ? 3.329 -2.330 -8.623 1.00 96.69 280 THR A O 1
ATOM 2316 N N . SER A 1 281 ? 2.066 -0.795 -9.637 1.00 95.75 281 SER A N 1
ATOM 2317 C CA . SER A 1 281 ? 1.227 -1.755 -10.359 1.00 95.75 281 SER A CA 1
ATOM 2318 C C . SER A 1 281 ? 1.881 -2.308 -11.637 1.00 95.75 281 SER A C 1
ATOM 2320 O O . SER A 1 281 ? 1.292 -3.135 -12.330 1.00 95.75 281 SER A O 1
ATOM 2322 N N . ASN A 1 282 ? 3.103 -1.873 -11.966 1.00 94.56 282 ASN A N 1
ATOM 2323 C CA . ASN A 1 282 ? 3.822 -2.265 -13.172 1.00 94.56 282 ASN A CA 1
ATOM 2324 C C . ASN A 1 282 ? 5.150 -2.960 -12.836 1.00 94.56 282 ASN A C 1
ATOM 2326 O O . ASN A 1 282 ? 6.112 -2.334 -12.391 1.00 94.56 282 ASN A O 1
ATOM 2330 N N . ASN A 1 283 ? 5.241 -4.256 -13.145 1.00 93.88 283 ASN A N 1
ATOM 2331 C CA . ASN A 1 283 ? 6.455 -5.047 -12.932 1.00 93.88 283 ASN A CA 1
ATOM 2332 C C . ASN A 1 283 ? 7.696 -4.436 -13.619 1.00 93.88 283 ASN A C 1
ATOM 2334 O O . ASN A 1 283 ? 8.772 -4.379 -13.030 1.00 93.88 283 ASN A O 1
ATOM 2338 N N . ARG A 1 284 ? 7.568 -3.896 -14.841 1.00 91.75 284 ARG A N 1
ATOM 2339 C CA . ARG A 1 284 ? 8.714 -3.274 -15.533 1.00 91.75 284 ARG A CA 1
ATOM 2340 C C . ARG A 1 284 ? 9.223 -2.036 -14.805 1.00 91.75 284 ARG A C 1
ATOM 2342 O O . ARG A 1 284 ? 10.430 -1.800 -14.777 1.00 91.75 284 ARG A O 1
ATOM 2349 N N . THR A 1 285 ? 8.318 -1.267 -14.207 1.00 92.88 285 THR A N 1
ATOM 2350 C CA . THR A 1 285 ? 8.682 -0.121 -13.375 1.00 92.88 285 THR A CA 1
ATOM 2351 C C . THR A 1 285 ? 9.467 -0.594 -12.151 1.00 92.88 285 THR A C 1
ATOM 2353 O O . THR A 1 285 ? 10.556 -0.079 -11.906 1.00 92.88 285 THR A O 1
ATOM 2356 N N . ALA A 1 286 ? 9.007 -1.641 -11.457 1.00 95.56 286 ALA A N 1
ATOM 2357 C CA . ALA A 1 286 ? 9.747 -2.225 -10.336 1.00 95.56 286 ALA A CA 1
ATOM 2358 C C . ALA A 1 286 ? 11.136 -2.726 -10.761 1.00 95.56 286 ALA A C 1
ATOM 2360 O O . ALA A 1 286 ? 12.126 -2.384 -10.130 1.00 95.56 286 ALA A O 1
ATOM 2361 N N . ILE A 1 287 ? 11.251 -3.451 -11.874 1.00 93.88 287 ILE A N 1
ATOM 2362 C CA . ILE A 1 287 ? 12.542 -3.896 -12.432 1.00 93.88 287 ILE A CA 1
ATOM 2363 C C . ILE A 1 287 ? 13.490 -2.712 -12.682 1.00 93.88 287 ILE A C 1
ATOM 2365 O O . ILE A 1 287 ? 14.675 -2.782 -12.347 1.00 93.88 287 ILE A O 1
ATOM 2369 N N . SER A 1 288 ? 12.970 -1.607 -13.227 1.00 91.19 288 SER A N 1
ATOM 2370 C CA . SER A 1 288 ? 13.751 -0.389 -13.463 1.00 91.19 288 SER A CA 1
ATOM 2371 C C . SER A 1 288 ? 14.263 0.228 -12.158 1.00 91.19 288 SER A C 1
ATOM 2373 O O . SER A 1 288 ? 15.448 0.543 -12.064 1.00 91.19 288 SER A O 1
ATOM 2375 N N . PHE A 1 289 ? 13.405 0.380 -11.144 1.00 91.31 289 PHE A N 1
ATOM 2376 C CA . PHE A 1 289 ? 13.795 0.911 -9.829 1.00 91.31 289 PHE A CA 1
ATOM 2377 C C . PHE A 1 289 ? 14.679 -0.054 -9.026 1.00 91.31 289 PHE A C 1
ATOM 2379 O O . PHE A 1 289 ? 15.498 0.380 -8.219 1.00 91.31 289 PHE A O 1
ATOM 2386 N N . GLY A 1 290 ? 14.587 -1.357 -9.297 1.00 93.94 290 GLY A N 1
ATOM 2387 C CA . GLY A 1 290 ? 15.489 -2.376 -8.761 1.00 93.94 290 GLY A CA 1
ATOM 2388 C C . GLY A 1 290 ? 16.915 -2.278 -9.299 1.00 93.94 290 GLY A C 1
ATOM 2389 O O . GLY A 1 290 ? 17.794 -3.007 -8.839 1.00 93.94 290 GLY A O 1
ATOM 2390 N N . GLY A 1 291 ? 17.168 -1.397 -10.273 1.00 92.56 291 GLY A N 1
ATOM 2391 C CA . GLY A 1 291 ? 18.504 -1.145 -10.798 1.00 92.56 291 GLY A CA 1
ATOM 2392 C C . GLY A 1 291 ? 19.131 -2.392 -11.417 1.00 92.56 291 GLY A C 1
ATOM 2393 O O . GLY A 1 291 ? 20.322 -2.656 -11.258 1.00 92.56 291 GLY A O 1
ATOM 2394 N N . ILE A 1 292 ? 18.329 -3.181 -12.139 1.00 92.94 292 ILE A N 1
ATOM 2395 C CA . ILE A 1 292 ? 18.808 -4.366 -12.870 1.00 92.94 292 ILE A CA 1
ATOM 2396 C C . ILE A 1 292 ? 19.927 -4.007 -13.864 1.00 92.94 292 ILE A C 1
ATOM 2398 O O . ILE A 1 292 ? 20.807 -4.820 -14.118 1.00 92.94 292 ILE A O 1
ATOM 2402 N N . LYS A 1 293 ? 19.962 -2.757 -14.330 1.00 90.81 293 LYS A N 1
ATOM 2403 C CA . LYS A 1 293 ? 20.989 -2.215 -15.232 1.00 90.81 293 LYS A CA 1
ATOM 2404 C C . LYS A 1 293 ? 22.205 -1.596 -14.527 1.00 90.81 293 LYS A C 1
ATOM 2406 O O . LYS A 1 293 ? 23.153 -1.208 -15.190 1.00 90.81 293 LYS A O 1
ATOM 2411 N N . SER A 1 294 ? 22.196 -1.511 -13.198 1.00 93.12 294 SER A N 1
ATOM 2412 C CA . SER A 1 294 ? 23.361 -1.113 -12.394 1.00 93.12 294 SER A CA 1
ATOM 2413 C C . SER A 1 294 ? 24.147 -2.366 -12.023 1.00 93.12 294 SER A C 1
ATOM 2415 O O . SER A 1 294 ? 23.890 -2.988 -10.988 1.00 93.12 294 SER A O 1
ATOM 2417 N N . TYR A 1 295 ? 25.007 -2.835 -12.923 1.00 93.31 295 TYR A N 1
ATOM 2418 C CA . TYR A 1 295 ? 25.661 -4.146 -12.829 1.00 93.31 295 TYR A CA 1
ATOM 2419 C C . TYR A 1 295 ? 26.526 -4.316 -11.572 1.00 93.31 295 TYR A C 1
ATOM 2421 O O . TYR A 1 295 ? 26.645 -5.422 -11.053 1.00 93.31 295 TYR A O 1
ATOM 2429 N N . GLU A 1 296 ? 27.040 -3.214 -11.032 1.00 93.19 296 GLU A N 1
ATOM 2430 C CA . GLU A 1 296 ? 27.835 -3.106 -9.808 1.00 93.19 296 GLU A CA 1
ATOM 2431 C C . GLU A 1 296 ? 27.013 -3.154 -8.509 1.00 93.19 296 GLU A C 1
ATOM 2433 O O . GLU A 1 296 ? 27.559 -3.020 -7.410 1.00 93.19 296 GLU A O 1
ATOM 2438 N N . ARG A 1 297 ? 25.691 -3.313 -8.620 1.00 95.25 297 ARG A N 1
ATOM 2439 C CA . ARG A 1 297 ? 24.757 -3.345 -7.495 1.00 95.25 297 ARG A CA 1
ATOM 2440 C C . ARG A 1 297 ? 23.862 -4.568 -7.562 1.00 95.25 297 ARG A C 1
ATOM 2442 O O . ARG A 1 297 ? 23.486 -5.040 -8.634 1.00 95.25 297 ARG A O 1
ATOM 2449 N N . SER A 1 298 ? 23.460 -5.050 -6.397 1.00 96.62 298 SER A N 1
ATOM 2450 C CA . SER A 1 298 ? 22.498 -6.140 -6.298 1.00 96.62 298 SER A CA 1
ATOM 2451 C C . SER A 1 298 ? 21.067 -5.598 -6.279 1.00 96.62 298 SER A C 1
ATOM 2453 O O . SER A 1 298 ? 20.819 -4.470 -5.842 1.00 96.62 298 SER A O 1
ATOM 2455 N N . SER A 1 299 ? 20.127 -6.397 -6.774 1.00 96.94 299 SER A N 1
ATOM 2456 C CA . SER A 1 299 ? 18.740 -5.986 -7.007 1.00 96.94 299 SER A CA 1
ATOM 2457 C C . SER A 1 299 ? 17.778 -6.820 -6.171 1.00 96.94 299 SER A C 1
ATOM 2459 O O . SER A 1 299 ? 17.927 -8.036 -6.089 1.00 96.94 299 SER A O 1
ATOM 2461 N N . VAL A 1 300 ? 16.770 -6.175 -5.589 1.00 97.06 300 VAL A N 1
ATOM 2462 C CA . VAL A 1 300 ? 15.641 -6.832 -4.920 1.00 97.06 300 VAL A CA 1
ATOM 2463 C C . VAL A 1 300 ? 14.366 -6.471 -5.667 1.00 97.06 300 VAL A C 1
ATOM 2465 O O . VAL A 1 300 ? 14.068 -5.288 -5.830 1.00 97.06 300 VAL A O 1
ATOM 2468 N N . ILE A 1 301 ? 13.617 -7.481 -6.108 1.00 97.38 301 ILE A N 1
ATOM 2469 C CA . ILE A 1 301 ? 12.306 -7.325 -6.741 1.00 97.38 301 ILE A CA 1
ATOM 2470 C C . ILE A 1 301 ? 11.272 -8.044 -5.881 1.00 97.38 301 ILE A C 1
ATOM 2472 O O . ILE A 1 301 ? 11.302 -9.267 -5.751 1.00 97.38 301 ILE A O 1
ATOM 2476 N N . LEU A 1 302 ? 10.366 -7.277 -5.290 1.00 97.62 302 LEU A N 1
ATOM 2477 C CA . LEU A 1 302 ? 9.261 -7.782 -4.490 1.00 97.62 302 LEU A CA 1
ATOM 2478 C C . LEU A 1 302 ? 8.007 -7.911 -5.351 1.00 97.62 302 LEU A C 1
ATOM 2480 O O . LEU A 1 302 ? 7.717 -7.027 -6.160 1.00 97.62 302 LEU A O 1
ATOM 2484 N N . GLU A 1 303 ? 7.250 -8.980 -5.137 1.00 97.94 303 GLU A N 1
ATOM 2485 C CA . GLU A 1 303 ? 5.981 -9.258 -5.807 1.00 97.94 303 GLU A CA 1
ATOM 2486 C C . GLU A 1 303 ? 4.922 -9.636 -4.767 1.00 97.94 303 GLU A C 1
ATOM 2488 O O . GLU A 1 303 ? 5.036 -10.663 -4.101 1.00 97.94 303 GLU A O 1
ATOM 2493 N N . CYS A 1 304 ? 3.875 -8.821 -4.646 1.00 97.00 304 CYS A N 1
ATOM 2494 C CA . CYS A 1 304 ? 2.672 -9.164 -3.898 1.00 97.00 304 CYS A CA 1
ATOM 2495 C C . CYS A 1 304 ? 1.554 -9.468 -4.898 1.00 97.00 304 CYS A C 1
ATOM 2497 O O . CYS A 1 304 ? 1.034 -8.567 -5.570 1.00 97.00 304 CYS A O 1
ATOM 2499 N N . ILE A 1 305 ? 1.211 -10.750 -5.018 1.00 9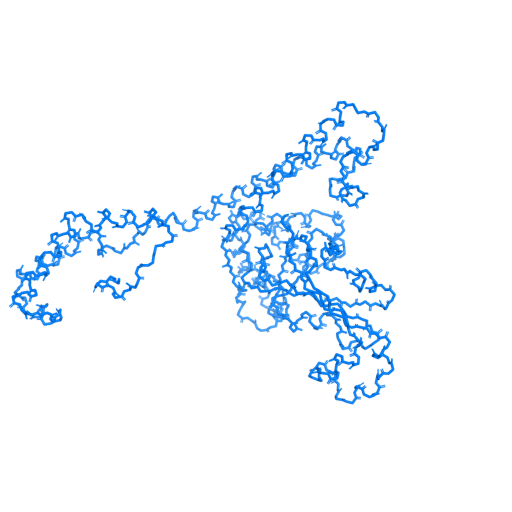1.81 305 ILE A N 1
ATOM 2500 C CA . ILE A 1 305 ? 0.060 -11.192 -5.807 1.00 91.81 305 ILE A CA 1
ATOM 2501 C C . ILE A 1 305 ? -1.204 -10.951 -4.987 1.00 91.81 305 ILE A C 1
ATOM 2503 O O . ILE A 1 305 ? -1.232 -11.240 -3.793 1.00 91.81 305 ILE A O 1
ATOM 2507 N N . ASP A 1 306 ? -2.246 -10.442 -5.642 1.00 84.88 306 ASP A N 1
ATOM 2508 C CA . ASP A 1 306 ? -3.542 -10.165 -5.019 1.00 84.88 306 ASP A CA 1
ATOM 2509 C C . ASP A 1 306 ? -3.460 -9.195 -3.830 1.00 84.88 306 ASP A C 1
ATOM 2511 O O . ASP A 1 306 ? -3.950 -9.479 -2.733 1.00 84.88 306 ASP A O 1
ATOM 2515 N N . ASN A 1 307 ? -2.883 -8.012 -4.076 1.00 91.38 307 ASN A N 1
ATOM 2516 C CA . ASN A 1 307 ? -2.931 -6.882 -3.147 1.00 91.38 307 ASN A CA 1
ATOM 2517 C C . ASN A 1 307 ? -4.347 -6.696 -2.578 1.00 91.38 307 ASN A C 1
ATOM 2519 O O . ASN A 1 307 ? -5.347 -6.680 -3.310 1.00 91.38 307 ASN A O 1
ATOM 2523 N N . LYS A 1 308 ? -4.423 -6.519 -1.262 1.00 90.81 308 LYS A N 1
ATOM 2524 C CA . LYS A 1 308 ? -5.675 -6.332 -0.533 1.00 90.81 308 LYS A CA 1
ATOM 2525 C C . LYS A 1 308 ? -5.840 -4.892 -0.082 1.00 90.81 308 LYS A C 1
ATOM 2527 O O . LYS A 1 308 ? -6.952 -4.375 -0.184 1.00 90.81 308 LYS A O 1
ATOM 2532 N N . THR A 1 309 ? -4.773 -4.254 0.397 1.00 91.81 309 THR A N 1
ATOM 2533 C CA . THR A 1 309 ? -4.872 -2.966 1.104 1.00 91.81 309 THR A CA 1
ATOM 2534 C C . THR A 1 309 ? -4.186 -1.804 0.396 1.00 91.81 309 THR A C 1
ATOM 2536 O O . THR A 1 309 ? -4.595 -0.662 0.605 1.00 91.81 309 THR A O 1
ATOM 2539 N N . GLY A 1 310 ? -3.205 -2.055 -0.476 1.00 94.44 310 GLY A N 1
ATOM 2540 C CA . GLY A 1 310 ? -2.533 -0.998 -1.232 1.00 94.44 310 GLY A CA 1
ATOM 2541 C C . GLY A 1 310 ? -3.504 -0.215 -2.116 1.00 94.44 310 GLY A C 1
ATOM 2542 O O . GLY A 1 310 ? -4.466 -0.782 -2.637 1.00 94.44 310 GLY A O 1
ATOM 2543 N N . VAL A 1 311 ? -3.266 1.086 -2.294 1.00 95.62 311 VAL A N 1
ATOM 2544 C CA . VAL A 1 311 ? -4.155 2.019 -3.007 1.00 95.62 311 VAL A CA 1
ATOM 2545 C C . VAL A 1 311 ? -3.451 2.669 -4.195 1.00 95.62 311 VAL A C 1
ATOM 2547 O O . VAL A 1 311 ? -2.335 3.172 -4.079 1.00 95.62 311 VAL A O 1
ATOM 2550 N N . GLY A 1 312 ? -4.109 2.666 -5.356 1.00 95.19 312 GLY A N 1
ATOM 2551 C CA . GLY A 1 312 ? -3.571 3.264 -6.578 1.00 95.19 312 GLY A CA 1
ATOM 2552 C C . GLY A 1 312 ? -3.659 4.789 -6.539 1.00 95.19 312 GLY A C 1
ATOM 2553 O O . GLY A 1 312 ? -4.757 5.354 -6.510 1.00 95.19 312 GLY A O 1
ATOM 2554 N N . VAL A 1 313 ? -2.509 5.460 -6.572 1.00 93.81 313 VAL A N 1
ATOM 2555 C CA . VAL A 1 313 ? -2.394 6.928 -6.463 1.00 93.81 313 VAL A CA 1
ATOM 2556 C C . VAL A 1 313 ? -1.820 7.566 -7.728 1.00 93.81 313 VAL A C 1
ATOM 2558 O O . VAL A 1 313 ? -1.412 8.727 -7.718 1.00 93.81 313 VAL A O 1
ATOM 2561 N N . GLN A 1 314 ? -1.846 6.838 -8.849 1.00 91.56 314 GLN A N 1
ATOM 2562 C CA . GLN A 1 314 ? -1.356 7.318 -10.143 1.00 91.56 314 GLN A CA 1
ATOM 2563 C C . GLN A 1 314 ? -1.948 8.674 -10.542 1.00 91.56 314 GLN A C 1
ATOM 2565 O O . GLN A 1 314 ? -1.225 9.504 -11.066 1.00 91.56 314 GLN A O 1
ATOM 2570 N N . HIS A 1 315 ? -3.235 8.897 -10.261 1.00 87.69 315 HIS A N 1
ATOM 2571 C CA . HIS A 1 315 ? -3.974 10.136 -10.539 1.00 87.69 315 HIS A CA 1
ATOM 2572 C C . HIS A 1 315 ? -3.632 11.321 -9.630 1.00 87.69 315 HIS A C 1
ATOM 2574 O O . HIS A 1 315 ? -4.246 12.378 -9.757 1.00 87.69 315 HIS A O 1
ATOM 2580 N N . ILE A 1 316 ? -2.694 11.132 -8.704 1.00 87.31 316 ILE A N 1
ATOM 2581 C CA . ILE A 1 316 ? -2.210 12.149 -7.771 1.00 87.31 316 ILE A CA 1
ATOM 2582 C C . ILE A 1 316 ? -0.704 12.359 -7.973 1.00 87.31 316 ILE A C 1
ATOM 2584 O O . ILE A 1 316 ? -0.233 13.494 -7.934 1.00 87.31 316 ILE A O 1
ATOM 2588 N N . SER A 1 317 ? 0.058 11.292 -8.254 1.00 86.38 317 SER A N 1
ATOM 2589 C CA . SER A 1 317 ? 1.492 11.400 -8.558 1.00 86.38 317 SER A CA 1
ATOM 2590 C C . SER A 1 317 ? 1.731 12.216 -9.830 1.00 86.38 317 SER A C 1
ATOM 2592 O O . SER A 1 317 ? 1.121 11.976 -10.874 1.00 86.38 317 SER A O 1
ATOM 2594 N N . LYS A 1 318 ? 2.688 13.151 -9.775 1.00 84.12 318 LYS A N 1
ATOM 2595 C CA . LYS A 1 318 ? 3.148 13.923 -10.946 1.00 84.12 318 LYS A CA 1
ATOM 2596 C C . LYS A 1 318 ? 3.828 13.055 -12.012 1.00 84.12 318 LYS A C 1
ATOM 2598 O O . LYS A 1 318 ? 4.067 13.526 -13.124 1.00 84.12 318 LYS A O 1
ATOM 2603 N N . PHE A 1 319 ? 4.176 11.814 -11.682 1.00 85.88 319 PHE A N 1
ATOM 2604 C CA . PHE A 1 319 ? 4.828 10.882 -12.595 1.00 85.88 319 PHE A CA 1
ATOM 2605 C C . PHE A 1 319 ? 3.846 9.961 -13.325 1.00 85.88 319 PHE A C 1
ATOM 2607 O O . PHE A 1 319 ? 4.262 9.282 -14.262 1.00 85.88 319 PHE A O 1
ATOM 2614 N N . GLY A 1 320 ? 2.558 9.976 -12.962 1.00 83.50 320 GLY A N 1
ATOM 2615 C CA . GLY A 1 320 ? 1.509 9.276 -13.701 1.00 83.50 320 GLY A CA 1
ATOM 2616 C C . GLY A 1 320 ? 1.807 7.788 -13.918 1.00 83.50 320 GLY A C 1
ATOM 2617 O O . GLY A 1 320 ? 2.284 7.089 -13.019 1.00 83.50 320 GLY A O 1
ATOM 2618 N N . ASP A 1 321 ? 1.518 7.292 -15.122 1.00 84.31 321 ASP A N 1
ATOM 2619 C CA . ASP A 1 321 ? 1.690 5.879 -15.498 1.00 84.31 321 ASP A CA 1
ATOM 2620 C C . ASP A 1 321 ? 3.163 5.426 -15.587 1.00 84.31 321 ASP A C 1
ATOM 2622 O O . ASP A 1 321 ? 3.431 4.226 -15.667 1.00 84.31 321 ASP A O 1
ATOM 2626 N N . ARG A 1 322 ? 4.127 6.359 -15.516 1.00 85.50 322 ARG A N 1
ATOM 2627 C CA . ARG A 1 322 ? 5.561 6.039 -15.448 1.00 85.50 322 ARG A CA 1
ATOM 2628 C C . ARG A 1 322 ? 5.881 5.256 -14.180 1.00 85.50 322 ARG A C 1
ATOM 2630 O O . ARG A 1 322 ? 6.627 4.279 -14.226 1.00 85.50 322 ARG A O 1
ATOM 2637 N N . GLU A 1 323 ? 5.331 5.711 -13.059 1.00 87.31 323 GLU A N 1
ATOM 2638 C CA . GLU A 1 323 ? 5.473 5.049 -11.762 1.00 87.31 323 GLU A CA 1
ATOM 2639 C C . GLU A 1 323 ? 4.339 4.056 -11.528 1.00 87.31 323 GLU A C 1
ATOM 2641 O O . GLU A 1 323 ? 4.564 3.015 -10.919 1.00 87.31 323 GLU A O 1
ATOM 2646 N N . ALA A 1 324 ? 3.140 4.332 -12.058 1.00 92.31 324 ALA A N 1
ATOM 2647 C CA . ALA A 1 324 ? 1.950 3.510 -11.835 1.00 92.31 324 ALA A CA 1
ATOM 2648 C C . ALA A 1 324 ? 1.768 3.192 -10.337 1.00 92.31 324 ALA A C 1
ATOM 2650 O O . ALA A 1 324 ? 1.523 2.044 -9.942 1.00 92.31 324 ALA A O 1
ATOM 2651 N N . GLU A 1 325 ? 1.963 4.239 -9.532 1.00 94.44 325 GLU A N 1
ATOM 2652 C CA . GLU A 1 325 ? 2.223 4.199 -8.097 1.00 94.44 325 GLU A CA 1
ATOM 2653 C C . GLU A 1 325 ? 1.065 3.586 -7.305 1.00 94.44 325 GLU A C 1
ATOM 2655 O O . GLU A 1 325 ? -0.115 3.914 -7.506 1.00 94.44 325 GLU A O 1
ATOM 2660 N N . VAL A 1 326 ? 1.423 2.719 -6.367 1.00 96.19 326 VAL A N 1
ATOM 2661 C CA . VAL A 1 326 ? 0.546 2.136 -5.360 1.00 96.19 326 VAL A CA 1
ATOM 2662 C C . VAL A 1 326 ? 1.188 2.343 -3.994 1.00 96.19 326 VAL A C 1
ATOM 2664 O O . VAL A 1 326 ? 2.301 1.889 -3.758 1.00 96.19 326 VAL A O 1
ATOM 2667 N N . LEU A 1 327 ? 0.479 3.001 -3.081 1.00 94.88 327 LEU A N 1
ATOM 2668 C CA . LEU A 1 327 ? 0.943 3.158 -1.703 1.00 94.88 327 LEU A CA 1
ATOM 2669 C C . LEU A 1 327 ? 0.329 2.083 -0.820 1.00 94.88 327 LEU A C 1
ATOM 2671 O O . LEU A 1 327 ? -0.845 1.746 -0.965 1.00 94.88 327 LEU A O 1
ATOM 2675 N N . THR A 1 328 ? 1.103 1.583 0.133 1.00 92.19 328 THR A N 1
ATOM 2676 C CA . THR A 1 328 ? 0.652 0.591 1.115 1.00 92.19 328 THR A CA 1
ATOM 2677 C C . THR A 1 328 ? 1.285 0.850 2.478 1.00 92.19 328 THR A C 1
ATOM 2679 O O . THR A 1 328 ? 2.373 1.408 2.569 1.00 92.19 328 THR A O 1
ATOM 2682 N N . SER A 1 329 ? 0.590 0.460 3.542 1.00 88.62 329 SER A N 1
ATOM 2683 C CA . SER A 1 329 ? 1.124 0.418 4.910 1.00 88.62 329 SER A CA 1
ATOM 2684 C C . SER A 1 329 ? 1.061 -1.000 5.488 1.00 88.62 329 SER A C 1
ATOM 2686 O O . SER A 1 329 ? 1.021 -1.168 6.707 1.00 88.62 329 SER A O 1
ATOM 2688 N N . ALA A 1 330 ? 0.922 -2.010 4.625 1.00 89.69 330 ALA A N 1
ATOM 2689 C CA . ALA A 1 330 ? 0.817 -3.399 5.036 1.00 89.69 330 ALA A CA 1
ATOM 2690 C C . ALA A 1 330 ? 2.164 -3.943 5.518 1.00 89.69 330 ALA A C 1
ATOM 2692 O O . ALA A 1 330 ? 3.230 -3.552 5.042 1.00 89.69 330 ALA A O 1
ATOM 2693 N N . THR A 1 331 ? 2.096 -4.901 6.435 1.00 89.75 331 THR A N 1
ATOM 2694 C CA . THR A 1 331 ? 3.222 -5.782 6.738 1.00 89.75 331 THR A CA 1
ATOM 2695 C C . THR A 1 331 ? 3.182 -6.966 5.785 1.00 89.75 331 THR A C 1
ATOM 2697 O O . THR A 1 331 ? 2.114 -7.516 5.520 1.00 89.75 331 THR A O 1
ATOM 2700 N N . TYR A 1 332 ? 4.341 -7.380 5.285 1.00 93.75 332 TYR A N 1
ATOM 2701 C CA . TYR A 1 332 ? 4.448 -8.464 4.316 1.00 93.75 332 TYR A CA 1
ATOM 2702 C C . TYR A 1 332 ? 5.157 -9.675 4.917 1.00 93.75 332 TYR A C 1
ATOM 2704 O O . TYR A 1 332 ? 6.183 -9.538 5.578 1.00 93.75 332 TYR A O 1
ATOM 2712 N N . GLU A 1 333 ? 4.612 -10.860 4.665 1.00 95.38 333 GLU A N 1
ATOM 2713 C CA . GLU A 1 333 ? 5.240 -12.146 4.965 1.00 95.38 333 GLU A CA 1
ATOM 2714 C C . GLU A 1 333 ? 5.807 -12.738 3.672 1.00 95.38 333 GLU A C 1
ATOM 2716 O O . GLU A 1 333 ? 5.136 -12.746 2.634 1.00 95.38 333 GLU A O 1
ATOM 2721 N N . VAL A 1 334 ? 7.036 -13.242 3.737 1.00 97.44 334 VAL A N 1
ATOM 2722 C CA . VAL A 1 334 ? 7.714 -13.905 2.624 1.00 97.44 334 VAL A CA 1
ATOM 2723 C C . VAL A 1 334 ? 7.033 -15.237 2.328 1.00 97.44 334 VAL A C 1
ATOM 2725 O O . VAL A 1 334 ? 6.848 -16.075 3.206 1.00 97.44 334 VAL A O 1
ATOM 2728 N N . VAL A 1 335 ? 6.671 -15.442 1.067 1.00 97.38 335 VAL A N 1
ATOM 2729 C CA . VAL A 1 335 ? 6.069 -16.683 0.562 1.00 97.38 335 VAL A CA 1
ATOM 2730 C C . VAL A 1 335 ? 7.114 -17.535 -0.143 1.00 97.38 335 VAL A C 1
ATOM 2732 O O . VAL A 1 335 ? 7.150 -18.747 0.042 1.00 97.38 335 VAL A O 1
ATOM 2735 N N . ASP A 1 336 ? 7.949 -16.902 -0.961 1.00 97.69 336 ASP A N 1
ATOM 2736 C CA . ASP A 1 336 ? 8.955 -17.574 -1.775 1.00 97.69 336 ASP A CA 1
ATOM 2737 C C . ASP A 1 336 ? 10.112 -16.620 -2.067 1.00 97.69 336 ASP A C 1
ATOM 2739 O O . ASP A 1 336 ? 9.922 -15.401 -2.139 1.00 97.69 336 ASP A O 1
ATOM 2743 N N . ILE A 1 337 ? 11.302 -17.180 -2.248 1.00 97.38 337 ILE A N 1
ATOM 2744 C CA . ILE A 1 337 ? 12.519 -16.430 -2.534 1.00 97.38 337 ILE A CA 1
ATOM 2745 C C . ILE A 1 337 ? 13.346 -17.160 -3.588 1.00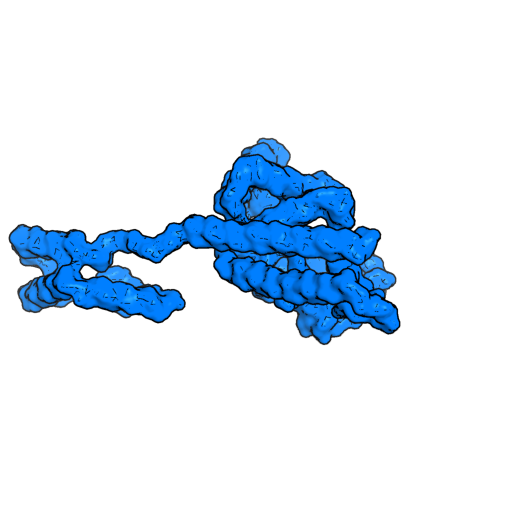 97.38 337 ILE A C 1
ATOM 2747 O O . ILE A 1 337 ? 13.698 -18.329 -3.444 1.00 97.38 337 ILE A O 1
ATOM 2751 N N . VAL A 1 338 ? 13.680 -16.440 -4.656 1.00 97.12 338 VAL A N 1
ATOM 2752 C CA . VAL A 1 338 ? 14.562 -16.914 -5.722 1.00 97.12 338 VAL A CA 1
ATOM 2753 C C . VAL A 1 338 ? 15.759 -15.985 -5.789 1.00 97.12 338 VAL A C 1
ATOM 2755 O O . VAL A 1 338 ? 15.606 -14.779 -5.990 1.00 97.12 338 VAL A O 1
ATOM 2758 N N . ILE A 1 339 ? 16.948 -16.554 -5.617 1.00 96.56 339 ILE A N 1
ATOM 2759 C CA . ILE A 1 339 ? 18.212 -15.829 -5.684 1.00 96.56 339 ILE A CA 1
ATOM 2760 C C . ILE A 1 339 ? 19.046 -16.444 -6.793 1.00 96.56 339 ILE A C 1
ATOM 2762 O O . ILE A 1 339 ? 19.308 -17.644 -6.805 1.00 96.56 339 ILE A O 1
ATOM 2766 N N . GLU A 1 340 ? 19.496 -15.595 -7.700 1.00 96.06 340 GLU A N 1
ATOM 2767 C CA . GLU A 1 340 ? 20.401 -15.948 -8.783 1.00 96.06 340 GLU A CA 1
ATOM 2768 C C . GLU A 1 340 ? 21.462 -14.855 -8.923 1.00 96.06 340 GLU A C 1
ATOM 2770 O O . GLU A 1 340 ? 21.258 -13.709 -8.504 1.00 96.06 340 GLU A O 1
ATOM 2775 N N . ASN A 1 341 ? 22.628 -15.197 -9.474 1.00 95.12 341 ASN A N 1
ATOM 2776 C CA . ASN A 1 341 ? 23.607 -14.162 -9.787 1.00 95.12 341 ASN A CA 1
ATOM 2777 C C . ASN A 1 341 ? 23.097 -13.306 -10.958 1.00 95.12 341 ASN A C 1
ATOM 2779 O O . ASN A 1 341 ? 22.317 -13.756 -11.800 1.00 95.12 341 ASN A O 1
ATOM 2783 N N . LYS A 1 342 ? 23.533 -12.048 -11.004 1.00 95.69 342 LYS A N 1
ATOM 2784 C CA . LYS A 1 342 ? 22.993 -11.064 -11.946 1.00 95.69 342 LYS A CA 1
ATOM 2785 C C . LYS A 1 342 ? 23.306 -11.401 -13.404 1.00 95.69 342 LYS A C 1
ATOM 2787 O O . LYS A 1 342 ? 22.512 -11.073 -14.282 1.00 95.69 342 LYS A O 1
ATOM 2792 N N . PHE A 1 343 ? 24.426 -12.082 -13.648 1.00 96.50 343 PHE A N 1
ATOM 2793 C CA . PHE A 1 343 ? 24.817 -12.539 -14.980 1.00 96.50 343 PHE A CA 1
ATOM 2794 C C . PHE A 1 343 ? 23.842 -13.592 -15.518 1.00 96.50 343 PHE A C 1
ATOM 2796 O O . PHE A 1 343 ? 23.381 -13.466 -16.650 1.00 96.50 343 PHE A O 1
ATOM 2803 N N . ASP A 1 344 ? 23.489 -14.598 -14.718 1.00 96.56 344 ASP A N 1
ATOM 2804 C CA . ASP A 1 344 ? 22.557 -15.655 -15.124 1.00 96.56 344 ASP A CA 1
ATOM 2805 C C . ASP A 1 344 ? 21.155 -15.078 -15.369 1.00 96.56 344 ASP A C 1
ATOM 2807 O O . ASP A 1 344 ? 20.536 -15.373 -16.395 1.00 96.56 344 ASP A O 1
ATOM 2811 N N . TYR A 1 345 ? 20.703 -14.163 -14.502 1.00 96.25 345 TYR A N 1
ATOM 2812 C CA . TYR A 1 345 ? 19.433 -13.459 -14.688 1.00 96.25 345 TYR A CA 1
ATOM 2813 C C . TYR A 1 345 ? 19.398 -12.695 -16.016 1.00 96.25 345 TYR A C 1
ATOM 2815 O O . TYR A 1 345 ? 18.499 -12.889 -16.833 1.00 96.25 345 TYR A O 1
ATOM 2823 N N . LEU A 1 346 ? 20.399 -11.849 -16.273 1.00 95.62 346 LEU A N 1
ATOM 2824 C CA . LEU A 1 346 ? 20.467 -11.037 -17.491 1.00 95.62 346 LEU A CA 1
ATOM 2825 C C . LEU A 1 346 ? 20.756 -11.862 -18.752 1.00 95.62 346 LEU A C 1
ATOM 2827 O O . LEU A 1 346 ? 20.326 -11.482 -19.839 1.00 95.62 346 LEU A O 1
ATOM 2831 N N . SER A 1 347 ? 21.407 -13.021 -18.623 1.00 95.56 347 SER A N 1
ATOM 2832 C CA . SER A 1 347 ? 21.569 -13.978 -19.725 1.00 95.56 347 SER A CA 1
ATOM 2833 C C . SER A 1 347 ? 20.221 -14.504 -20.221 1.00 95.56 347 SER A C 1
ATOM 2835 O O . SER A 1 347 ? 20.045 -14.691 -21.428 1.00 95.56 347 SER A O 1
ATOM 2837 N N . ASN A 1 348 ? 19.275 -14.703 -19.298 1.00 95.44 348 ASN A N 1
ATOM 2838 C CA . ASN A 1 348 ? 17.902 -15.123 -19.585 1.00 95.44 348 ASN A CA 1
ATOM 2839 C C . ASN A 1 348 ? 16.973 -13.947 -19.935 1.00 95.44 348 ASN A C 1
ATOM 2841 O O . ASN A 1 348 ? 15.941 -14.158 -20.570 1.00 95.44 348 ASN A O 1
ATOM 2845 N N . HIS A 1 349 ? 17.355 -12.724 -19.559 1.00 93.81 349 HIS A N 1
ATOM 2846 C CA . HIS A 1 349 ? 16.579 -11.493 -19.723 1.00 93.81 349 HIS A CA 1
ATOM 2847 C C . HIS A 1 349 ? 17.354 -10.415 -20.491 1.00 93.81 349 HIS A C 1
ATOM 2849 O O . HIS A 1 349 ? 17.527 -9.284 -20.025 1.00 93.81 349 HIS A O 1
ATOM 2855 N N . LYS A 1 350 ? 17.843 -10.757 -21.688 1.00 93.56 350 LYS A N 1
ATOM 2856 C CA . LYS A 1 350 ? 18.689 -9.864 -22.503 1.00 93.56 350 LYS A CA 1
ATOM 2857 C C . LYS A 1 350 ? 17.994 -8.558 -22.889 1.00 93.56 350 LYS A C 1
ATOM 2859 O O . LYS A 1 350 ? 18.660 -7.557 -23.127 1.00 93.56 350 LYS A O 1
ATOM 2864 N N . GLU A 1 351 ? 16.662 -8.533 -22.905 1.00 93.81 351 GLU A N 1
ATOM 2865 C CA . GLU A 1 351 ? 15.855 -7.326 -23.101 1.00 93.81 351 GLU A CA 1
ATOM 2866 C C . GLU A 1 351 ? 16.035 -6.273 -21.994 1.00 93.81 351 GLU A C 1
ATOM 2868 O O . GLU A 1 351 ? 15.646 -5.117 -22.171 1.00 93.81 351 GLU A O 1
ATOM 2873 N N . LEU A 1 352 ? 16.600 -6.665 -20.848 1.00 93.06 352 LEU A N 1
ATOM 2874 C CA . LEU A 1 352 ? 16.867 -5.792 -19.710 1.00 93.06 352 LEU A CA 1
ATOM 2875 C C . LEU A 1 352 ? 18.294 -5.234 -19.699 1.00 93.06 352 LEU A C 1
ATOM 2877 O O . LEU A 1 352 ? 18.607 -4.460 -18.798 1.00 93.06 352 LEU A O 1
ATOM 2881 N N . LEU A 1 353 ? 19.142 -5.570 -20.672 1.00 92.62 353 LEU A N 1
ATOM 2882 C CA . LEU A 1 353 ? 20.481 -4.989 -20.803 1.00 92.62 353 LEU A CA 1
ATOM 2883 C C . LEU A 1 353 ? 20.424 -3.534 -21.307 1.00 92.62 353 LEU A C 1
ATOM 2885 O O . LEU A 1 353 ? 19.407 -3.081 -21.849 1.00 92.62 353 LEU A O 1
ATOM 2889 N N . TRP A 1 354 ? 21.493 -2.767 -21.076 1.00 89.19 354 TRP A N 1
ATOM 2890 C CA . TRP A 1 354 ? 21.661 -1.450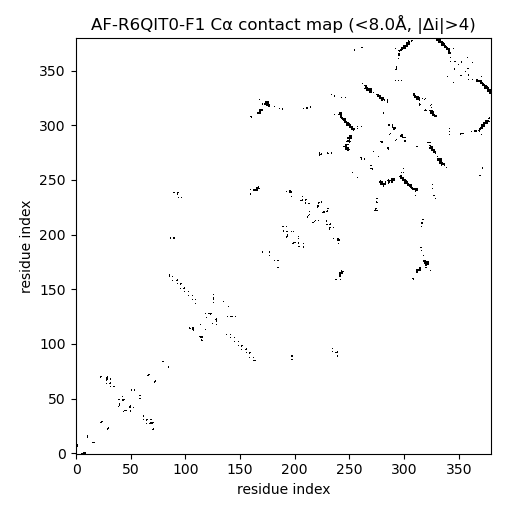 -21.703 1.00 89.19 354 TRP A CA 1
ATOM 2891 C C . TRP A 1 354 ? 22.091 -1.625 -23.161 1.00 89.19 354 TRP A C 1
ATOM 2893 O O . TRP A 1 354 ? 21.437 -1.086 -24.056 1.00 89.19 354 TRP A O 1
ATOM 2903 N N . PHE A 1 355 ? 23.093 -2.479 -23.380 1.00 93.19 355 PHE A N 1
ATOM 2904 C CA . PHE A 1 355 ? 23.531 -2.959 -24.685 1.00 93.19 355 PHE A CA 1
ATOM 2905 C C . PHE A 1 355 ? 23.712 -4.487 -24.682 1.00 93.19 355 PHE A C 1
ATOM 2907 O O . PHE A 1 355 ? 24.022 -5.063 -23.638 1.00 93.19 355 PHE A O 1
ATOM 2914 N N . PRO A 1 356 ? 23.517 -5.180 -25.818 1.00 90.62 356 PRO A N 1
ATOM 2915 C CA . PRO A 1 356 ? 23.717 -6.628 -25.898 1.00 90.62 356 PRO A CA 1
ATOM 2916 C C . PRO A 1 356 ? 25.115 -7.105 -25.469 1.00 90.62 356 PRO A C 1
ATOM 2918 O O . PRO A 1 356 ? 25.240 -8.212 -24.944 1.00 90.62 356 PRO A O 1
ATOM 2921 N N . GLU A 1 357 ? 26.145 -6.288 -25.694 1.00 94.50 357 GLU A N 1
ATOM 2922 C CA . GLU A 1 357 ? 27.553 -6.595 -25.417 1.00 94.50 357 GLU A CA 1
ATOM 2923 C C . GLU A 1 357 ? 27.884 -6.571 -23.915 1.00 94.50 357 GLU A C 1
ATOM 2925 O O . GLU A 1 357 ? 28.765 -7.312 -23.471 1.00 94.50 357 GLU A O 1
ATOM 2930 N N . ASP A 1 358 ? 27.105 -5.824 -23.119 1.00 94.19 358 ASP A N 1
ATOM 2931 C CA . ASP A 1 358 ? 27.298 -5.662 -21.671 1.00 94.19 358 ASP A CA 1
ATOM 2932 C C . ASP A 1 358 ? 27.386 -7.005 -20.935 1.00 94.19 358 ASP A C 1
ATOM 2934 O O . ASP A 1 358 ? 28.056 -7.117 -19.911 1.00 94.19 358 ASP A O 1
ATOM 2938 N N . LEU A 1 359 ? 26.703 -8.042 -21.434 1.00 94.12 359 LEU A N 1
ATOM 2939 C CA . LEU A 1 359 ? 26.707 -9.357 -20.800 1.00 94.12 359 LEU A CA 1
ATOM 2940 C C . LEU A 1 359 ? 28.121 -9.952 -20.718 1.00 94.12 359 LEU A C 1
ATOM 2942 O O . LEU A 1 359 ? 28.466 -10.564 -19.708 1.00 94.12 359 LEU A O 1
ATOM 2946 N N . GLU A 1 360 ? 28.937 -9.776 -21.760 1.00 95.19 360 GLU A N 1
ATOM 2947 C CA . GLU A 1 360 ? 30.326 -10.243 -21.752 1.00 95.19 360 GLU A CA 1
ATOM 2948 C C . GLU A 1 360 ? 31.274 -9.196 -21.162 1.00 95.19 360 GLU A C 1
ATOM 2950 O O . GLU A 1 360 ? 32.143 -9.568 -20.369 1.00 95.19 360 GLU A O 1
ATOM 2955 N N . ASP A 1 361 ? 31.073 -7.912 -21.471 1.00 96.19 361 ASP A N 1
ATOM 2956 C CA . ASP A 1 361 ? 31.946 -6.824 -21.011 1.00 96.19 361 ASP A CA 1
ATOM 2957 C C . ASP A 1 361 ? 31.920 -6.667 -19.478 1.00 96.19 361 ASP A C 1
ATOM 2959 O O . ASP A 1 361 ? 32.958 -6.468 -18.845 1.00 96.19 361 ASP A O 1
ATOM 2963 N N . GLU A 1 362 ? 30.752 -6.853 -18.854 1.00 96.12 362 GLU A N 1
ATOM 2964 C CA . GLU A 1 362 ? 30.526 -6.652 -17.414 1.00 96.12 362 GLU A CA 1
ATOM 2965 C C . GLU A 1 362 ? 30.337 -7.967 -16.644 1.00 96.12 362 GLU A C 1
ATOM 2967 O O . GLU A 1 362 ? 29.919 -7.994 -15.482 1.00 96.12 362 GLU A O 1
ATOM 2972 N N . LYS A 1 363 ? 30.690 -9.094 -17.267 1.00 95.88 363 LYS A N 1
ATOM 2973 C CA . LYS A 1 363 ? 30.503 -10.452 -16.737 1.00 95.88 363 LYS A CA 1
ATOM 2974 C C . LYS A 1 363 ? 31.022 -10.643 -15.317 1.00 95.88 363 LYS A C 1
ATOM 2976 O O . LYS A 1 363 ? 30.341 -11.235 -14.477 1.00 95.88 363 LYS A O 1
ATOM 2981 N N . THR A 1 364 ? 32.234 -10.166 -15.040 1.00 95.81 364 THR A N 1
ATOM 2982 C CA . THR A 1 364 ? 32.854 -10.279 -13.710 1.00 95.81 364 THR A CA 1
ATOM 2983 C C . THR A 1 364 ? 32.078 -9.462 -12.677 1.00 95.81 364 THR A C 1
ATOM 2985 O O . THR A 1 364 ? 31.772 -9.977 -11.601 1.00 95.81 364 THR A O 1
ATOM 2988 N N . THR A 1 365 ? 31.696 -8.229 -13.024 1.00 94.94 365 THR A N 1
ATOM 2989 C CA . THR A 1 365 ? 30.896 -7.326 -12.185 1.00 94.94 365 THR A CA 1
ATOM 2990 C C . THR A 1 365 ? 29.532 -7.939 -11.856 1.00 94.94 365 THR A C 1
ATOM 2992 O O . THR A 1 365 ? 29.137 -8.008 -10.689 1.00 94.94 365 THR A O 1
ATOM 2995 N N . MET A 1 366 ? 28.834 -8.455 -12.873 1.00 95.50 366 MET A N 1
ATOM 2996 C CA . MET A 1 366 ? 27.518 -9.078 -12.730 1.00 95.50 366 MET A CA 1
ATOM 2997 C C . MET A 1 366 ? 27.566 -10.347 -11.873 1.00 95.50 366 MET A C 1
ATOM 2999 O O . MET A 1 366 ? 26.695 -10.548 -11.032 1.00 95.50 366 MET A O 1
ATOM 3003 N N . LYS A 1 367 ? 28.587 -11.199 -12.033 1.00 95.50 367 LYS A N 1
ATOM 3004 C CA . LYS A 1 367 ? 28.742 -12.418 -11.215 1.00 95.50 367 LYS A CA 1
ATOM 3005 C C . LYS A 1 367 ? 29.008 -12.130 -9.736 1.00 95.50 367 LYS A C 1
ATOM 3007 O O . LYS A 1 367 ? 28.698 -12.973 -8.900 1.00 95.50 367 LYS A O 1
ATOM 3012 N N . GLY A 1 368 ? 29.558 -10.959 -9.410 1.00 93.56 368 GLY A N 1
ATOM 3013 C CA . GLY A 1 368 ? 29.737 -10.494 -8.031 1.00 93.56 368 GLY A CA 1
ATOM 3014 C C . GLY A 1 368 ? 28.464 -9.943 -7.374 1.00 93.56 368 GLY A C 1
ATOM 3015 O O . GLY A 1 368 ? 28.490 -9.592 -6.194 1.00 93.56 368 GLY A O 1
ATOM 3016 N N . ASN A 1 369 ? 27.358 -9.852 -8.116 1.00 95.69 369 ASN A N 1
ATOM 3017 C CA . ASN A 1 369 ? 26.089 -9.293 -7.662 1.00 95.69 369 ASN A CA 1
ATOM 3018 C C . ASN A 1 369 ? 24.940 -10.282 -7.872 1.00 95.69 369 ASN A C 1
ATOM 3020 O O . ASN A 1 369 ? 25.019 -11.198 -8.692 1.00 95.69 369 ASN A O 1
ATOM 3024 N N . ILE A 1 370 ? 23.849 -10.090 -7.132 1.00 96.38 370 ILE A N 1
ATOM 3025 C CA . ILE A 1 370 ? 22.683 -10.978 -7.187 1.00 96.38 370 ILE A CA 1
ATOM 3026 C C . ILE A 1 370 ? 21.408 -10.233 -7.569 1.00 96.38 370 ILE A C 1
ATOM 3028 O O . ILE A 1 370 ? 21.283 -9.019 -7.379 1.00 96.38 370 ILE A O 1
ATOM 3032 N N . VAL A 1 371 ? 20.444 -10.998 -8.067 1.00 97.12 371 VAL A N 1
ATOM 3033 C CA . VAL A 1 371 ? 19.043 -10.602 -8.173 1.00 97.12 371 VAL A CA 1
ATOM 3034 C C . VAL A 1 371 ? 18.256 -11.474 -7.204 1.00 97.12 371 VAL A C 1
ATOM 3036 O O . VAL A 1 371 ? 18.215 -12.694 -7.338 1.00 97.12 371 VAL A O 1
ATOM 3039 N N . CYS A 1 372 ? 17.659 -10.836 -6.203 1.00 97.00 372 CYS A N 1
ATOM 3040 C CA . CYS A 1 372 ? 16.777 -11.466 -5.236 1.00 97.00 372 CYS A CA 1
ATOM 3041 C C . CYS A 1 372 ? 15.331 -11.138 -5.610 1.00 97.00 372 CYS A C 1
ATOM 3043 O O . CYS A 1 372 ? 14.917 -9.978 -5.574 1.00 97.00 372 CYS A O 1
ATOM 3045 N N . ARG A 1 373 ? 14.558 -12.149 -5.996 1.00 97.12 373 ARG A N 1
ATOM 3046 C CA . ARG A 1 373 ? 13.130 -12.004 -6.283 1.00 97.12 373 ARG A CA 1
ATOM 3047 C C . ARG A 1 373 ? 12.342 -12.636 -5.151 1.00 97.12 373 ARG A C 1
ATOM 3049 O O . ARG A 1 373 ? 12.488 -13.829 -4.900 1.00 97.12 373 ARG A O 1
ATOM 3056 N N . ILE A 1 374 ? 11.506 -11.846 -4.492 1.00 97.81 374 ILE A N 1
ATOM 3057 C CA . ILE A 1 374 ? 10.789 -12.267 -3.290 1.00 97.81 374 ILE A CA 1
ATOM 3058 C C . ILE A 1 374 ? 9.296 -12.125 -3.541 1.00 97.81 374 ILE A C 1
ATOM 3060 O O . ILE A 1 374 ? 8.803 -11.027 -3.806 1.00 97.81 374 ILE A O 1
ATOM 3064 N N . LYS A 1 375 ? 8.569 -13.233 -3.428 1.00 98.19 375 LYS A N 1
ATOM 3065 C CA . LYS A 1 375 ? 7.109 -13.203 -3.393 1.00 98.19 375 LYS A CA 1
ATOM 3066 C C . LYS A 1 375 ? 6.659 -13.015 -1.964 1.00 98.19 375 LYS A C 1
ATOM 3068 O O . LYS A 1 375 ? 7.154 -13.689 -1.060 1.00 98.19 375 LYS A O 1
ATOM 3073 N N . VAL A 1 376 ? 5.694 -12.135 -1.772 1.00 97.19 376 VAL A N 1
ATOM 3074 C CA . VAL A 1 376 ? 5.145 -11.819 -0.463 1.00 97.19 376 VAL A CA 1
ATOM 3075 C C . VAL A 1 376 ? 3.625 -11.858 -0.480 1.00 97.19 376 VAL A C 1
ATOM 3077 O O . VAL A 1 376 ? 2.990 -11.773 -1.531 1.00 97.19 376 VAL A O 1
ATOM 3080 N N . LYS A 1 377 ? 3.041 -11.965 0.709 1.00 95.31 377 LYS A N 1
ATOM 3081 C CA . LYS A 1 377 ? 1.612 -11.757 0.955 1.00 95.31 377 LYS A CA 1
ATOM 3082 C C . LYS A 1 377 ? 1.442 -10.761 2.094 1.00 95.31 377 LYS A C 1
ATOM 3084 O O . LYS A 1 377 ? 2.279 -10.700 2.993 1.00 95.31 377 LYS A O 1
ATOM 3089 N N . GLU A 1 378 ? 0.354 -10.003 2.075 1.00 92.50 378 GLU A N 1
ATOM 3090 C CA . GLU A 1 378 ? -0.012 -9.168 3.219 1.00 92.50 378 GLU A CA 1
ATOM 3091 C C . GLU A 1 378 ? -0.282 -10.053 4.444 1.00 92.50 378 GLU A C 1
ATOM 3093 O O . GLU A 1 378 ? -1.050 -11.021 4.372 1.00 92.50 378 GLU A O 1
ATOM 3098 N N . LYS A 1 379 ? 0.374 -9.724 5.557 1.00 86.00 379 LYS A N 1
ATOM 3099 C CA . LYS A 1 379 ? 0.141 -10.334 6.861 1.00 86.00 379 LYS A CA 1
ATOM 3100 C C . LYS A 1 379 ? -1.066 -9.650 7.494 1.00 86.00 379 LYS A C 1
ATOM 3102 O O . LYS A 1 379 ? -1.032 -8.446 7.738 1.00 86.00 379 LYS A O 1
ATOM 3107 N N . ASN A 1 380 ? -2.123 -10.432 7.694 1.00 63.88 380 ASN A N 1
ATOM 3108 C CA . ASN A 1 380 ? -3.361 -9.982 8.326 1.00 63.88 380 ASN A CA 1
ATOM 3109 C C . ASN A 1 380 ? -3.190 -9.773 9.831 1.00 63.88 380 ASN A C 1
ATOM 3111 O O . ASN A 1 380 ? -2.474 -10.595 10.454 1.00 63.88 380 ASN A O 1
#

Solvent-accessible surface area (backbone atoms only — not comparable to full-atom values): 20697 Å² total; per-residue (Å²): 109,43,87,82,80,69,40,75,80,81,63,95,46,75,64,57,46,54,55,48,46,55,53,61,68,26,72,51,37,47,53,34,52,54,52,51,52,53,43,29,73,73,60,36,87,48,64,72,54,26,64,75,66,49,52,72,72,55,44,54,51,50,50,49,34,47,69,65,11,75,82,64,45,79,75,78,58,87,58,66,51,69,67,56,51,50,50,53,52,34,50,54,46,54,52,49,50,53,50,46,54,51,46,40,50,52,44,14,67,76,49,83,65,49,42,59,73,57,45,64,70,79,24,93,44,74,60,57,70,52,56,94,56,88,82,48,77,63,54,58,47,51,54,50,48,51,56,51,44,54,52,49,52,52,54,45,51,58,55,47,65,72,46,60,68,36,62,71,55,84,73,90,57,84,33,56,60,54,81,94,45,45,68,62,48,51,53,52,27,47,55,48,48,26,70,50,45,63,43,54,74,69,58,33,46,54,36,49,49,34,49,53,41,58,78,69,50,66,51,66,55,39,38,70,52,80,49,66,45,44,59,44,39,52,61,48,50,72,32,39,49,17,26,57,47,47,37,17,31,32,38,63,33,53,71,86,67,39,50,82,62,72,70,61,50,67,74,37,72,58,86,75,84,50,72,61,45,82,29,13,62,34,63,69,44,15,47,59,55,6,30,68,70,41,45,88,33,19,22,37,41,40,37,30,67,69,43,63,73,32,24,50,42,19,47,67,44,63,40,20,65,56,50,29,32,24,45,32,68,73,52,37,26,29,64,41,76,48,78,45,41,33,41,63,52,41,70,77,38,58,90,59,48,92,48,86,62,47,64,69,79,40,35,70,48,14,59,74,19,37,37,36,40,35,34,32,39,77,58,129